Protein AF-0000000072581888 (afdb_homodimer)

Nearest PDB structures (foldseek):
  3p41-assembly1_A-2  TM=8.636E-01  e=4.316E-15  Pseudomonas protegens Pf-5
  3ts7-assembly1_A  TM=8.717E-01  e=7.534E-15  Methylococcus capsulatus
  3ts7-assembly1_B  TM=8.822E-01  e=8.300E-14  Methylococcus capsulatus
  5e8h-assembly1_B  TM=8.439E-01  e=1.955E-13  Arabidopsis thaliana
  5e8h-assembly1_A  TM=8.085E-01  e=9.042E-14  Arabidopsis thaliana

Organism: Leptospira interrogans serogroup Icterohaemorrhagiae serovar Lai (strain 56601) (NCBI:txid189518)

pLDDT: mean 91.85, std 11.21, range [42.62, 98.94]

InterPro domains:
  IPR000092 Polyprenyl synthetase-like [PF00348] (36-284)
  IPR000092 Polyprenyl synthetase-like [cd00685] (35-282)
  IPR008949 Isoprenoid synthase domain superfamily [G3DSA:1.10.600.10] (2-313)
  IPR008949 Isoprenoid synthase domain superfamily [SSF48576] (9-299)
  IPR033749 Polyprenyl synthetase, conserved site [PS00444] (229-241)
  IPR033749 Polyprenyl synthetase, conserved site [PS00723] (86-102)
  IPR053378 Prenyl diphosphate synthase [NF045485] (23-312)

Foldseek 3Di:
DPPPLQVVQLVVQVVVLVVCCVPPVLVVLCVVDDNLLSVLLCCQLVLDDSLLLLSLLQLLLPHDPPPCLQSSLLSLLLSLLVSLLVLLCCAPVHLVFQFDSLHGRSCNVPNNVSSNVSSVVSNVSSLVSLVVRDDDPPPPCLSVVLVVLQCCQRHCVAQVVLSVLQVVQLVVLVVVPVPDDLVNVVVSQLRSQCRNQLSSQLSSSLNSLSNDPCSVQLNPLSSVLSSLLSVLLQLLLLLCLVVHDCVQNSTHRCSCVVSSGDGPCNSPNNVVSLVSLVVSLVVQLVSQVSHDDDPSSNSNRNCVSVCSNPPRD/DPPPLLVVQLVVQVVVLVVCCVPPVLVVLCVVDDNLLSVLLCCQLNLDDSLLLLSLLQLLLPHDPPPCLQSSLLSLLLSLLVSLLVLLCCAPVHLVFQFDSLHGRSCNVPNNVSSNVSSVVSNVSSLVSLVVRDDDPPPPCLSVVLVVLQCCQRHCVAQVVLSVLQVVQLVVLVVVPVPDDLVNVVVSQLRSQCRNQLSSQLSSSLNSLSNDPCSVQLNPLSSVLSSLLSVLLQLLLLLCLVVHDCVQNRTHRCSCVVSSGDGPCNSPNDVVSLVSLVVSLVVQLVSQVSHDDDPSSNSNRNCVSVCSNPPRD

Radius of gyration: 25.15 Å; Cα contacts (8 Å, |Δi|>4): 981; chains: 2; bounding box: 55×71×63 Å

Structure (mmCIF, N/CA/C/O backbone):
data_AF-0000000072581888-model_v1
#
loop_
_entity.id
_entity.type
_entity.pdbx_description
1 polymer 'Geranylgeranyl pyrophosphate synthase'
#
loop_
_atom_site.group_PDB
_atom_site.id
_atom_site.type_symbol
_atom_site.label_atom_id
_atom_site.label_alt_id
_atom_site.label_comp_id
_atom_site.label_asym_id
_atom_site.label_entity_id
_atom_site.label_seq_id
_atom_site.pdbx_PDB_ins_code
_atom_site.Cartn_x
_atom_site.Cartn_y
_atom_site.Cartn_z
_atom_site.occupancy
_atom_site.B_iso_or_equiv
_atom_site.auth_seq_id
_atom_site.auth_comp_id
_atom_site.auth_asym_id
_atom_site.auth_atom_id
_atom_site.pdbx_PDB_model_num
ATOM 1 N N . MET A 1 1 ? -6.965 29.141 29.266 1 42.62 1 MET A N 1
ATOM 2 C CA . MET A 1 1 ? -7.484 27.906 28.688 1 42.62 1 MET A CA 1
ATOM 3 C C . MET A 1 1 ? -6.727 26.703 29.234 1 42.62 1 MET A C 1
ATOM 5 O O . MET A 1 1 ? -5.516 26.766 29.438 1 42.62 1 MET A O 1
ATOM 9 N N . ASN A 1 2 ? -7.344 25.75 29.938 1 54.06 2 ASN A N 1
ATOM 10 C CA . ASN A 1 2 ? -6.809 24.781 30.891 1 54.06 2 ASN A CA 1
ATOM 11 C C . ASN A 1 2 ? -6 23.703 30.188 1 54.06 2 ASN A C 1
ATOM 13 O O . ASN A 1 2 ? -6.562 22.75 29.641 1 54.06 2 ASN A O 1
ATOM 17 N N . SER A 1 3 ? -4.742 23.984 29.734 1 64.44 3 SER A N 1
ATOM 18 C CA . SER A 1 3 ? -3.686 23.125 29.219 1 64.44 3 SER A CA 1
ATOM 19 C C . SER A 1 3 ? -3.758 21.734 29.828 1 64.44 3 SER A C 1
ATOM 21 O O . SER A 1 3 ? -3.512 20.734 29.141 1 64.44 3 SER A O 1
ATOM 23 N N . SER A 1 4 ? -4.453 21.781 30.891 1 77.75 4 SER A N 1
ATOM 24 C CA . SER A 1 4 ? -4.527 20.516 31.609 1 77.75 4 SER A CA 1
ATOM 25 C C . SER A 1 4 ? -5.602 19.609 31.016 1 77.75 4 SER A C 1
ATOM 27 O O . SER A 1 4 ? -5.387 18.406 30.844 1 77.75 4 SER A O 1
ATOM 29 N N . SER A 1 5 ? -6.73 20.297 30.609 1 91.69 5 SER A N 1
ATOM 30 C CA . SER A 1 5 ? -7.824 19.5 30.078 1 91.69 5 SER A CA 1
ATOM 31 C C . SER A 1 5 ? -7.473 18.922 28.703 1 91.69 5 SER A C 1
ATOM 33 O O . SER A 1 5 ? -7.73 17.75 28.438 1 91.69 5 SER A O 1
ATOM 35 N N . PHE A 1 6 ? -6.859 19.719 27.891 1 95.06 6 PHE A N 1
ATOM 36 C CA . PHE A 1 6 ? -6.414 19.25 26.594 1 95.06 6 PHE A CA 1
ATOM 37 C C . PHE A 1 6 ? -5.453 18.078 26.719 1 95.06 6 PHE A C 1
ATOM 39 O O . PHE A 1 6 ? -5.605 17.062 26.047 1 95.06 6 PHE A O 1
ATOM 46 N N . SER A 1 7 ? -4.504 18.297 27.609 1 95.25 7 SER A N 1
ATOM 47 C CA . SER A 1 7 ? -3.49 17.266 27.812 1 95.25 7 SER A CA 1
ATOM 48 C C . SER A 1 7 ? -4.125 15.945 28.25 1 95.25 7 SER A C 1
ATOM 50 O O . SER A 1 7 ? -3.697 14.875 27.828 1 95.25 7 SER A O 1
ATOM 52 N N . LYS A 1 8 ? -5.102 16.047 29.078 1 96 8 LYS A N 1
ATOM 53 C CA . LYS A 1 8 ? -5.801 14.859 29.547 1 96 8 LYS A CA 1
ATOM 54 C C . LYS A 1 8 ? -6.527 14.164 28.406 1 96 8 LYS A C 1
ATOM 56 O O . LYS A 1 8 ? -6.48 12.938 28.281 1 96 8 LYS A O 1
ATOM 61 N N . ILE A 1 9 ? -7.199 14.953 27.609 1 96.31 9 ILE A N 1
ATOM 62 C CA . ILE A 1 9 ? -7.938 14.414 26.484 1 96.31 9 ILE A CA 1
ATOM 63 C C . ILE A 1 9 ? -6.965 13.766 25.484 1 96.31 9 ILE A C 1
ATOM 65 O O . ILE A 1 9 ? -7.152 12.625 25.078 1 96.31 9 ILE A O 1
ATOM 69 N N . PHE A 1 10 ? -5.91 14.5 25.141 1 96.94 10 PHE A N 1
ATOM 70 C CA . PHE A 1 10 ? -4.898 14.008 24.219 1 96.94 10 PHE A CA 1
ATOM 71 C C . PHE A 1 10 ? -4.281 12.711 24.719 1 96.94 10 PHE A C 1
ATOM 73 O O . PHE A 1 10 ? -4.156 11.742 23.969 1 96.94 10 PHE A O 1
ATOM 80 N N . HIS A 1 11 ? -3.936 12.695 25.953 1 96.5 11 HIS A N 1
ATOM 81 C CA . HIS A 1 11 ? -3.303 11.523 26.547 1 96.5 11 HIS A CA 1
ATOM 82 C C . HIS A 1 11 ? -4.266 10.336 26.578 1 96.5 11 HIS A C 1
ATOM 84 O O . HIS A 1 11 ? -3.854 9.195 26.391 1 96.5 11 HIS A O 1
ATOM 90 N N . SER A 1 12 ? -5.477 10.617 26.859 1 96.62 12 SER A N 1
ATOM 91 C CA . SER A 1 12 ? -6.473 9.555 26.891 1 96.62 12 SER A CA 1
ATOM 92 C C . SER A 1 12 ? -6.625 8.906 25.516 1 96.62 12 SER A C 1
ATOM 94 O O . SER A 1 12 ? -6.672 7.68 25.406 1 96.62 12 SER A O 1
ATOM 96 N N . TYR A 1 13 ? -6.711 9.773 24.469 1 97.38 13 TYR A N 1
ATOM 97 C CA . TYR A 1 13 ? -6.797 9.258 23.094 1 97.38 13 TYR A CA 1
ATOM 98 C C . TYR A 1 13 ? -5.551 8.461 22.734 1 97.38 13 TYR A C 1
ATOM 100 O O . TYR A 1 13 ? -5.648 7.348 22.219 1 97.38 13 TYR A O 1
ATOM 108 N N . LYS A 1 14 ? -4.422 9.008 23.047 1 97.69 14 LYS A N 1
ATOM 109 C CA . LYS A 1 14 ? -3.145 8.367 22.75 1 97.69 14 LYS A CA 1
ATOM 110 C C . LYS A 1 14 ? -3.025 7.02 23.453 1 97.69 14 LYS A C 1
ATOM 112 O O . LYS A 1 14 ? -2.65 6.02 22.828 1 97.69 14 LYS A O 1
ATOM 117 N N . SER A 1 15 ? -3.334 6.996 24.719 1 97.25 15 SER A N 1
ATOM 118 C CA . SER A 1 15 ? -3.211 5.777 25.516 1 97.25 15 SER A CA 1
ATOM 119 C C . SER A 1 15 ? -4.164 4.695 25.016 1 97.25 15 SER A C 1
ATOM 121 O O . SER A 1 15 ? -3.797 3.521 24.953 1 97.25 15 SER A O 1
ATOM 123 N N . THR A 1 16 ? -5.348 5.125 24.75 1 97.31 16 THR A N 1
ATOM 124 C CA . THR A 1 16 ? -6.324 4.172 24.234 1 97.31 16 THR A CA 1
ATOM 125 C C . THR A 1 16 ? -5.84 3.561 22.922 1 97.31 16 THR A C 1
ATOM 127 O O . THR A 1 16 ? -5.922 2.346 22.719 1 97.31 16 THR A O 1
ATOM 130 N N . PHE A 1 17 ? -5.355 4.387 22.078 1 97.81 17 PHE A N 1
ATOM 131 C CA . PHE A 1 17 ? -4.852 3.879 20.812 1 97.81 17 PHE A CA 1
ATOM 132 C C . PHE A 1 17 ? -3.643 2.979 21.031 1 97.81 17 PHE A C 1
ATOM 134 O O . PHE A 1 17 ? -3.535 1.915 20.406 1 97.81 17 PHE A O 1
ATOM 141 N N . GLU A 1 18 ? -2.734 3.393 21.812 1 98.12 18 GLU A N 1
ATOM 142 C CA . GLU A 1 18 ? -1.538 2.596 22.062 1 98.12 18 GLU A CA 1
ATOM 143 C C . GLU A 1 18 ? -1.901 1.219 22.625 1 98.12 18 GLU A C 1
ATOM 145 O O . GLU A 1 18 ? -1.257 0.222 22.281 1 98.12 18 GLU A O 1
ATOM 150 N N . ASN A 1 19 ? -2.836 1.211 23.484 1 97.44 19 ASN A N 1
ATOM 151 C CA . ASN A 1 19 ? -3.312 -0.078 23.969 1 97.44 19 ASN A CA 1
ATOM 152 C C . ASN A 1 19 ? -3.84 -0.951 22.844 1 97.44 19 ASN A C 1
ATOM 154 O O . ASN A 1 19 ? -3.566 -2.15 22.797 1 97.44 19 ASN A O 1
ATOM 158 N N . PHE A 1 20 ? -4.602 -0.352 22.016 1 97.75 20 PHE A N 1
ATOM 159 C CA . PHE A 1 20 ? -5.129 -1.076 20.859 1 97.75 20 PHE A CA 1
ATOM 160 C C . PHE A 1 20 ? -4 -1.556 19.953 1 97.75 20 PHE A C 1
ATOM 162 O O . PHE A 1 20 ? -4.02 -2.693 19.484 1 97.75 20 PHE A O 1
ATOM 169 N N . LEU A 1 21 ? -3.051 -0.707 19.688 1 98.25 21 LEU A N 1
ATOM 170 C CA . LEU A 1 21 ? -1.879 -1.043 18.891 1 98.25 21 LEU A CA 1
ATOM 171 C C . LEU A 1 21 ? -1.151 -2.252 19.469 1 98.25 21 LEU A C 1
ATOM 173 O O . LEU A 1 21 ? -0.863 -3.211 18.75 1 98.25 21 LEU A O 1
ATOM 177 N N . ASN A 1 22 ? -0.917 -2.223 20.734 1 97.81 22 ASN A N 1
ATOM 178 C CA . ASN A 1 22 ? -0.093 -3.223 21.406 1 97.81 22 ASN A CA 1
ATOM 179 C C . ASN A 1 22 ? -0.839 -4.543 21.562 1 97.81 22 ASN A C 1
ATOM 181 O O . ASN A 1 22 ? -0.224 -5.613 21.578 1 97.81 22 ASN A O 1
ATOM 185 N N . SER A 1 23 ? -2.102 -4.496 21.656 1 96.81 23 SER A N 1
ATOM 186 C CA . SER A 1 23 ? -2.861 -5.703 21.969 1 96.81 23 SER A CA 1
ATOM 187 C C . SER A 1 23 ? -3.451 -6.316 20.703 1 96.81 23 SER A C 1
ATOM 189 O O . SER A 1 23 ? -3.352 -7.527 20.484 1 96.81 23 SER A O 1
ATOM 191 N N . GLN A 1 24 ? -4.004 -5.492 19.859 1 97.62 24 GLN A N 1
ATOM 192 C CA . GLN A 1 24 ? -4.746 -6.031 18.719 1 97.62 24 GLN A CA 1
ATOM 193 C C . GLN A 1 24 ? -3.951 -5.887 17.438 1 97.62 24 GLN A C 1
ATOM 195 O O . GLN A 1 24 ? -3.729 -6.871 16.719 1 97.62 24 GLN A O 1
ATOM 200 N N . THR A 1 25 ? -3.523 -4.711 17.156 1 98.5 25 THR A N 1
ATOM 201 C CA . THR A 1 25 ? -2.85 -4.449 15.891 1 98.5 25 THR A CA 1
ATOM 202 C C . THR A 1 25 ? -1.616 -5.34 15.742 1 98.5 25 THR A C 1
ATOM 204 O O . THR A 1 25 ? -1.452 -6.016 14.727 1 98.5 25 THR A O 1
ATOM 207 N N . LEU A 1 26 ? -0.788 -5.379 16.75 1 98.69 26 LEU A N 1
ATOM 208 C CA . LEU A 1 26 ? 0.447 -6.156 16.688 1 98.69 26 LEU A CA 1
ATOM 209 C C . LEU A 1 26 ? 0.148 -7.648 16.594 1 98.69 26 LEU A C 1
ATOM 211 O O . LEU A 1 26 ? 0.885 -8.391 15.945 1 98.69 26 LEU A O 1
ATOM 215 N N . SER A 1 27 ? -0.879 -8.062 17.25 1 98.62 27 SER A N 1
ATOM 216 C CA . SER A 1 27 ? -1.272 -9.461 17.172 1 98.62 27 SER A CA 1
ATOM 217 C C . SER A 1 27 ? -1.638 -9.844 15.734 1 98.62 27 SER A C 1
ATOM 219 O O . SER A 1 27 ? -1.244 -10.906 15.25 1 98.62 27 SER A O 1
ATOM 221 N N . ILE A 1 28 ? -2.338 -9.016 15.086 1 98.5 28 ILE A N 1
ATOM 222 C CA . ILE A 1 28 ? -2.744 -9.25 13.703 1 98.5 28 ILE A CA 1
ATOM 223 C C . ILE A 1 28 ? -1.514 -9.281 12.805 1 98.5 28 ILE A C 1
ATOM 225 O O . ILE A 1 28 ? -1.361 -10.188 11.984 1 98.5 28 ILE A O 1
ATOM 229 N N . LEU A 1 29 ? -0.632 -8.312 12.977 1 98.81 29 LEU A N 1
ATOM 230 C CA . LEU A 1 29 ? 0.59 -8.258 12.18 1 98.81 29 LEU A CA 1
ATOM 231 C C . LEU A 1 29 ? 1.433 -9.508 12.398 1 98.81 29 LEU A C 1
ATOM 233 O O . LEU A 1 29 ? 1.967 -10.07 11.438 1 98.81 29 LEU A O 1
ATOM 237 N N . SER A 1 30 ? 1.525 -9.906 13.617 1 98.75 30 SER A N 1
ATOM 238 C CA . SER A 1 30 ? 2.328 -11.078 13.961 1 98.75 30 SER A CA 1
ATOM 239 C C . SER A 1 30 ? 1.785 -12.336 13.297 1 98.75 30 SER A C 1
ATOM 241 O O . SER A 1 30 ? 2.543 -13.117 12.711 1 98.75 30 SER A O 1
ATOM 243 N N . LYS A 1 31 ? 0.542 -12.523 13.32 1 98.56 31 LYS A N 1
ATOM 244 C CA . LYS A 1 31 ? -0.106 -13.727 12.805 1 98.56 31 LYS A CA 1
ATOM 245 C C . LYS A 1 31 ? 0.013 -13.805 11.289 1 98.56 31 LYS A C 1
ATOM 247 O O . LYS A 1 31 ? 0.042 -14.898 10.719 1 98.56 31 LYS A O 1
ATOM 252 N N . GLN A 1 32 ? 0.2 -12.727 10.664 1 98.62 32 GLN A N 1
ATOM 253 C CA . GLN A 1 32 ? 0.075 -12.695 9.211 1 98.62 32 GLN A CA 1
ATOM 254 C C . GLN A 1 32 ? 1.44 -12.555 8.547 1 98.62 32 GLN A C 1
ATOM 256 O O . GLN A 1 32 ? 1.549 -12.625 7.32 1 98.62 32 GLN A O 1
ATOM 261 N N . SER A 1 33 ? 2.471 -12.383 9.328 1 98.81 33 SER A N 1
ATOM 262 C CA . SER A 1 33 ? 3.744 -11.992 8.734 1 98.81 33 SER A CA 1
ATOM 263 C C . SER A 1 33 ? 4.828 -13.031 9.016 1 98.81 33 SER A C 1
ATOM 265 O O . SER A 1 33 ? 4.812 -13.672 10.07 1 98.81 33 SER A O 1
ATOM 267 N N . ALA A 1 34 ? 5.77 -13.211 8.023 1 98.62 34 ALA A N 1
ATOM 268 C CA . ALA A 1 34 ? 7.02 -13.875 8.383 1 98.62 34 ALA A CA 1
ATOM 269 C C . ALA A 1 34 ? 7.605 -13.289 9.664 1 98.62 34 ALA A C 1
ATOM 271 O O . ALA A 1 34 ? 7.555 -12.078 9.875 1 98.62 34 ALA A O 1
ATOM 272 N N . PRO A 1 35 ? 8.188 -14.086 10.469 1 98.38 35 PRO A N 1
ATOM 273 C CA . PRO A 1 35 ? 8.68 -13.633 11.766 1 98.38 35 PRO A CA 1
ATOM 274 C C . PRO A 1 35 ? 9.633 -12.445 11.656 1 98.38 35 PRO A C 1
ATOM 276 O O . PRO A 1 35 ? 9.5 -11.461 12.391 1 98.38 35 PRO A O 1
ATOM 279 N N . GLU A 1 36 ? 10.578 -12.5 10.742 1 98.12 36 GLU A N 1
ATOM 280 C CA . GLU A 1 36 ? 11.531 -11.414 10.578 1 98.12 36 GLU A CA 1
ATOM 281 C C . GLU A 1 36 ? 10.836 -10.117 10.164 1 98.12 36 GLU A C 1
ATOM 283 O O . GLU A 1 36 ? 11.219 -9.031 10.594 1 98.12 36 GLU A O 1
ATOM 288 N N . LEU A 1 37 ? 9.828 -10.266 9.289 1 98.81 37 LEU A N 1
ATOM 289 C CA . LEU A 1 37 ? 9.062 -9.109 8.836 1 98.81 37 LEU A CA 1
ATOM 290 C C . LEU A 1 37 ? 8.297 -8.477 9.992 1 98.81 37 LEU A C 1
ATOM 292 O O . LEU A 1 37 ? 8.273 -7.25 10.125 1 98.81 37 LEU A O 1
ATOM 296 N N . PHE A 1 38 ? 7.707 -9.32 10.82 1 98.88 38 PHE A N 1
ATOM 297 C CA . PHE A 1 38 ? 6.965 -8.828 11.969 1 98.88 38 PHE A CA 1
ATOM 298 C C . PHE A 1 38 ? 7.883 -8.086 12.93 1 98.88 38 PHE A C 1
ATOM 300 O O . PHE A 1 38 ? 7.543 -7.004 13.422 1 98.88 38 PHE A O 1
ATOM 307 N N . GLU A 1 39 ? 9.008 -8.633 13.195 1 98.81 39 GLU A N 1
ATOM 308 C CA . GLU A 1 39 ? 9.945 -8 14.117 1 98.81 39 GLU A CA 1
ATOM 309 C C . GLU A 1 39 ? 10.367 -6.621 13.617 1 98.81 39 GLU A C 1
ATOM 311 O O . GLU A 1 39 ? 10.492 -5.68 14.398 1 98.81 39 GLU A O 1
ATOM 316 N N . ALA A 1 40 ? 10.578 -6.562 12.344 1 98.75 40 ALA A N 1
ATOM 317 C CA . ALA A 1 40 ? 10.961 -5.285 11.75 1 98.75 40 ALA A CA 1
ATOM 318 C C . ALA A 1 40 ? 9.836 -4.258 11.883 1 98.75 40 ALA A C 1
ATOM 320 O O . ALA A 1 40 ? 10.07 -3.117 12.289 1 98.75 40 ALA A O 1
ATOM 321 N N . MET A 1 41 ? 8.594 -4.668 11.531 1 98.81 41 MET A N 1
ATOM 322 C CA . MET A 1 41 ? 7.453 -3.758 11.633 1 98.81 41 MET A CA 1
ATOM 323 C C . MET A 1 41 ? 7.234 -3.32 13.078 1 98.81 41 MET A C 1
ATOM 325 O O . MET A 1 41 ? 7.051 -2.133 13.352 1 98.81 41 MET A O 1
ATOM 329 N N . LYS A 1 42 ? 7.281 -4.273 13.945 1 98.75 42 LYS A N 1
ATOM 330 C CA . LYS A 1 42 ? 7.066 -4.012 15.367 1 98.75 42 LYS A CA 1
ATOM 331 C C . LYS A 1 42 ? 8.102 -3.033 15.914 1 98.75 42 LYS A C 1
ATOM 333 O O . LYS A 1 42 ? 7.762 -2.109 16.656 1 98.75 42 LYS A O 1
ATOM 338 N N . TYR A 1 43 ? 9.367 -3.207 15.531 1 98.56 43 TYR A N 1
ATOM 339 C CA . TYR A 1 43 ? 10.461 -2.355 15.977 1 98.56 43 TYR A CA 1
ATOM 340 C C . TYR A 1 43 ? 10.141 -0.884 15.75 1 98.56 43 TYR A C 1
ATOM 342 O O . TYR A 1 43 ? 10.32 -0.056 16.656 1 98.56 43 TYR A O 1
ATOM 350 N N . SER A 1 44 ? 9.594 -0.552 14.602 1 97.94 44 SER A N 1
ATOM 351 C CA . SER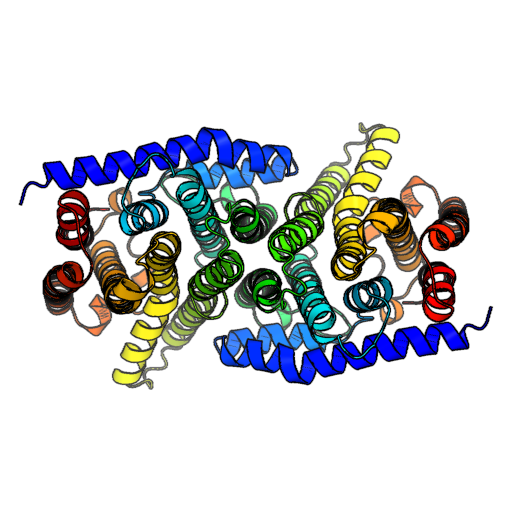 A 1 44 ? 9.305 0.835 14.258 1 97.94 44 SER A CA 1
ATOM 352 C C . SER A 1 44 ? 7.98 1.291 14.859 1 97.94 44 SER A C 1
ATOM 354 O O . SER A 1 44 ? 7.848 2.439 15.289 1 97.94 44 SER A O 1
ATOM 356 N N . LEU A 1 45 ? 7.012 0.411 14.922 1 98.31 45 LEU A N 1
ATOM 357 C CA . LEU A 1 45 ? 5.676 0.771 15.391 1 98.31 45 LEU A CA 1
ATOM 358 C C . LEU A 1 45 ? 5.684 1.085 16.875 1 98.31 45 LEU A C 1
ATOM 360 O O . LEU A 1 45 ? 4.949 1.963 17.344 1 98.31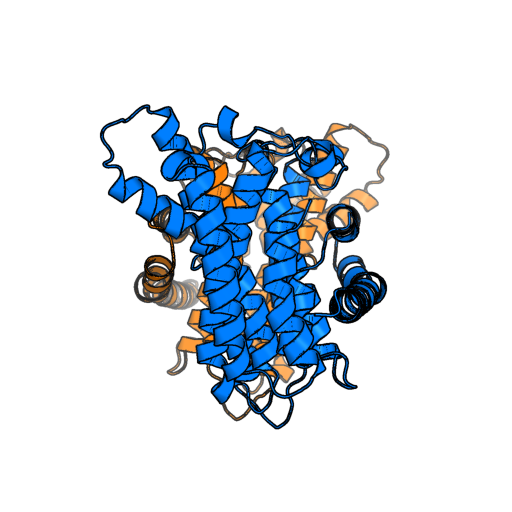 45 LEU A O 1
ATOM 364 N N . VAL A 1 46 ? 6.516 0.416 17.641 1 96.81 46 VAL A N 1
ATOM 365 C CA . VAL A 1 46 ? 6.453 0.551 19.078 1 96.81 46 VAL A CA 1
ATOM 366 C C . VAL A 1 46 ? 7.527 1.524 19.562 1 96.81 46 VAL A C 1
ATOM 368 O O . VAL A 1 46 ? 7.711 1.718 20.766 1 96.81 46 VAL A O 1
ATOM 371 N N . ALA A 1 47 ? 8.312 2.061 18.641 1 93.31 47 ALA A N 1
ATOM 372 C CA . ALA A 1 47 ? 9.406 2.973 18.984 1 93.31 47 ALA A CA 1
ATOM 373 C C . ALA A 1 47 ? 8.867 4.262 19.594 1 93.31 47 ALA A C 1
ATOM 375 O O . ALA A 1 47 ? 9.641 5.113 20.047 1 93.31 47 ALA A O 1
ATOM 376 N N . GLY A 1 48 ? 7.516 4.398 19.656 1 90.19 48 GLY A N 1
ATOM 377 C CA . GLY A 1 48 ? 6.922 5.566 20.281 1 90.19 48 GLY A CA 1
ATOM 378 C C . GLY A 1 48 ? 6.418 6.59 19.281 1 90.19 48 GLY A C 1
ATOM 379 O O . GLY A 1 48 ? 5.938 6.227 18.203 1 90.19 48 GLY A O 1
ATOM 380 N N . GLY A 1 49 ? 6.422 7.855 19.719 1 88.25 49 GLY A N 1
ATOM 381 C CA . GLY A 1 49 ? 5.863 8.945 18.922 1 88.25 49 GLY A CA 1
ATOM 382 C C . GLY A 1 49 ? 4.613 9.547 19.547 1 88.25 49 GLY A C 1
ATOM 383 O O . GLY A 1 49 ? 4.031 8.969 20.469 1 88.25 49 GLY A O 1
ATOM 384 N N . LYS A 1 50 ? 4.23 10.617 19.062 1 90.88 50 LYS A N 1
ATOM 385 C CA . LYS A 1 50 ? 3.127 11.383 19.641 1 90.88 50 LYS A CA 1
ATOM 386 C C . LYS A 1 50 ? 1.779 10.805 19.219 1 90.88 50 LYS A C 1
ATOM 388 O O . LYS A 1 50 ? 0.746 11.133 19.797 1 90.88 50 LYS A O 1
ATOM 393 N N . ARG A 1 51 ? 1.763 9.922 18.234 1 97.56 51 ARG A N 1
ATOM 394 C CA . ARG A 1 51 ? 0.546 9.289 17.734 1 97.56 51 ARG A CA 1
ATOM 395 C C . ARG A 1 51 ? -0.491 10.328 17.328 1 97.56 51 ARG A C 1
ATOM 397 O O . ARG A 1 51 ? -1.685 10.156 17.594 1 97.56 51 ARG A O 1
ATOM 404 N N . LEU A 1 52 ? -0.055 11.406 16.766 1 97.5 52 LEU A N 1
ATOM 405 C CA . LEU A 1 52 ? -0.919 12.539 16.438 1 97.5 52 LEU A CA 1
ATOM 406 C C . LEU A 1 52 ? -2.039 12.109 15.5 1 97.5 52 LEU A C 1
ATOM 408 O O . LEU A 1 52 ? -3.207 12.43 15.727 1 97.5 52 LEU A O 1
ATOM 412 N N . ARG A 1 53 ? -1.752 11.336 14.469 1 98.56 53 ARG A N 1
ATOM 413 C CA . ARG A 1 53 ? -2.725 11.023 13.43 1 98.56 53 ARG A CA 1
ATOM 414 C C . ARG A 1 53 ? -3.84 10.133 13.969 1 98.56 53 ARG A C 1
ATOM 416 O O . ARG A 1 53 ? -5.023 10.43 13.781 1 98.56 53 ARG A O 1
ATOM 423 N N . PRO A 1 54 ? -3.5 9.062 14.711 1 98.56 54 PRO A N 1
ATOM 424 C CA . PRO A 1 54 ? -4.586 8.312 15.352 1 98.56 54 PRO A CA 1
ATOM 425 C C . PRO A 1 54 ? -5.41 9.18 16.297 1 98.56 54 PRO A C 1
ATOM 427 O O . PRO A 1 54 ? -6.637 9.047 16.359 1 98.56 54 PRO A O 1
ATOM 430 N N . VAL A 1 55 ? -4.758 10.023 17.031 1 98.31 55 VAL A N 1
ATOM 431 C CA . VAL A 1 55 ? -5.438 10.891 17.984 1 98.31 55 VAL A CA 1
ATOM 432 C C . VAL A 1 55 ? -6.379 11.836 17.25 1 98.31 55 VAL A C 1
ATOM 434 O O . VAL A 1 55 ? -7.508 12.07 17.688 1 98.31 55 VAL A O 1
ATOM 437 N N . LEU A 1 56 ? -5.941 12.375 16.141 1 98.62 56 LEU A N 1
ATOM 438 C CA . LEU A 1 56 ? -6.781 13.25 15.336 1 98.62 56 LEU A CA 1
ATOM 439 C C . LEU A 1 56 ? -8.023 12.516 14.836 1 98.62 56 LEU A C 1
ATOM 441 O O . LEU A 1 56 ? -9.117 13.078 14.836 1 98.62 56 LEU A O 1
ATOM 445 N N . ALA A 1 57 ? -7.859 11.281 14.406 1 98.44 57 ALA A N 1
ATOM 446 C CA . ALA A 1 57 ? -9 10.492 13.961 1 98.44 57 ALA A CA 1
ATOM 447 C C . ALA A 1 57 ? -10.008 10.289 15.094 1 98.44 57 ALA A C 1
ATOM 449 O O . ALA A 1 57 ? -11.211 10.438 14.891 1 98.44 57 ALA A O 1
ATOM 450 N N . LEU A 1 58 ? -9.516 9.953 16.297 1 97.75 58 LEU A N 1
ATOM 451 C CA . LEU A 1 58 ? -10.367 9.742 17.453 1 97.75 58 LEU A CA 1
ATOM 452 C C . LEU A 1 58 ? -11.109 11.023 17.828 1 97.75 58 LEU A C 1
ATOM 454 O O . LEU A 1 58 ? -12.312 10.984 18.109 1 97.75 58 LEU A O 1
ATOM 458 N N . ALA A 1 59 ? -10.391 12.117 17.812 1 97.38 59 ALA A N 1
ATOM 459 C CA . ALA A 1 59 ? -10.992 13.398 18.141 1 97.38 59 ALA A CA 1
ATOM 460 C C . ALA A 1 59 ? -12.086 13.773 17.141 1 97.38 59 ALA A C 1
ATOM 462 O O . ALA A 1 59 ? -13.172 14.203 17.547 1 97.38 59 ALA A O 1
ATOM 463 N N . ALA A 1 60 ? -11.812 13.609 15.867 1 97.56 60 ALA A N 1
ATOM 464 C CA . ALA A 1 60 ? -12.773 13.953 14.828 1 97.56 60 ALA A CA 1
ATOM 465 C C . ALA A 1 60 ? -14.008 13.062 14.898 1 97.56 60 ALA A C 1
ATOM 467 O O . ALA A 1 60 ? -15.109 13.484 14.539 1 97.56 60 ALA A O 1
ATOM 468 N N . PHE A 1 61 ? -13.852 11.828 15.312 1 96.25 61 PHE A N 1
ATOM 469 C CA . PHE A 1 61 ? -14.953 10.875 15.453 1 96.25 61 PHE A CA 1
ATOM 470 C C . PHE A 1 61 ? -15.867 11.273 16.609 1 96.25 61 PHE A C 1
ATOM 472 O O . PHE A 1 61 ? -17.062 10.984 16.578 1 96.25 61 PHE A O 1
ATOM 479 N N . GLY A 1 62 ? -15.289 11.867 17.656 1 92.44 62 GLY A N 1
ATOM 480 C CA . GLY A 1 62 ? -16.109 12.281 18.781 1 92.44 62 GLY A CA 1
ATOM 481 C C . GLY A 1 62 ? -15.703 11.625 20.094 1 92.44 62 GLY A C 1
ATOM 482 O O . GLY A 1 62 ? -16.469 11.641 21.062 1 92.44 62 GLY A O 1
ATOM 483 N N . GLY A 1 63 ? -14.547 11.07 20.031 1 86.38 63 GLY A N 1
ATOM 484 C CA . GLY A 1 63 ? -13.977 10.602 21.297 1 86.38 63 GLY A CA 1
ATOM 485 C C . GLY A 1 63 ? -14.219 9.125 21.547 1 86.38 63 GLY A C 1
ATOM 486 O O . GLY A 1 63 ? -14.281 8.336 20.609 1 86.38 63 GLY A O 1
ATOM 487 N N . LEU A 1 64 ? -14.062 8.648 22.781 1 81.25 64 LEU A N 1
ATOM 488 C CA . LEU A 1 64 ? -13.945 7.25 23.188 1 81.25 64 LEU A CA 1
ATOM 489 C C . LEU A 1 64 ? -15.305 6.695 23.594 1 81.25 64 LEU A C 1
ATOM 491 O O . LEU A 1 64 ? -15.391 5.832 24.469 1 81.25 64 LEU A O 1
ATOM 495 N N . GLN A 1 65 ? -16.203 6.98 22.812 1 76.38 65 GLN A N 1
ATOM 496 C CA . GLN A 1 65 ? -17.516 6.414 23.125 1 76.38 65 GLN A CA 1
ATOM 497 C C . GLN A 1 65 ? -17.562 4.918 22.828 1 76.38 65 GL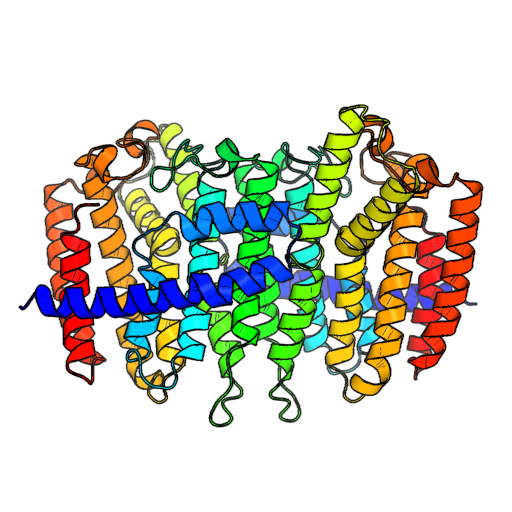N A C 1
ATOM 499 O O . GLN A 1 65 ? -16.578 4.352 22.344 1 76.38 65 GLN A O 1
ATOM 504 N N . ASN A 1 66 ? -18.531 4.152 23.172 1 66.88 66 ASN A N 1
ATOM 505 C CA . ASN A 1 66 ? -18.688 2.703 23.109 1 66.88 66 ASN A CA 1
ATOM 506 C C . ASN A 1 66 ? -18.438 2.17 21.703 1 66.88 66 ASN A C 1
ATOM 508 O O . ASN A 1 66 ? -18.125 0.99 21.531 1 66.88 66 ASN A O 1
ATOM 512 N N . GLU A 1 67 ? -18.25 2.9 20.812 1 75.06 67 GLU A N 1
ATOM 513 C CA . GLU A 1 67 ? -18.125 2.379 19.453 1 75.06 67 GLU A CA 1
ATOM 514 C C . GLU A 1 67 ? -16.828 2.883 18.797 1 75.06 67 GLU A C 1
ATOM 516 O O . GLU A 1 67 ? -16.844 3.314 17.641 1 75.06 67 GLU A O 1
ATOM 521 N N . THR A 1 68 ? -15.758 2.434 19.641 1 87.88 68 THR A N 1
ATOM 522 C CA . THR A 1 68 ? -14.531 3.07 19.172 1 87.88 68 THR A CA 1
ATOM 523 C C . THR A 1 68 ? -13.711 2.107 18.312 1 87.88 68 THR A C 1
ATOM 525 O O . THR A 1 68 ? -12.664 2.477 17.781 1 87.88 68 THR A O 1
ATOM 528 N N . GLN A 1 69 ? -14.211 0.912 18.141 1 93.94 69 GLN A N 1
ATOM 529 C CA . GLN A 1 69 ? -13.406 -0.073 17.422 1 93.94 69 GLN A CA 1
ATOM 530 C C . GLN A 1 69 ? -13.086 0.396 16.016 1 93.94 69 GLN A C 1
ATOM 532 O O . GLN A 1 69 ? -11.938 0.32 15.562 1 93.94 69 GLN A O 1
ATOM 537 N N . ASN A 1 70 ? -14.125 0.917 15.367 1 96.31 70 ASN A N 1
ATOM 538 C CA . ASN A 1 70 ? -13.938 1.382 14 1 96.31 70 ASN A CA 1
ATOM 539 C C . ASN A 1 70 ? -12.875 2.473 13.914 1 96.31 70 ASN A C 1
ATOM 541 O O . ASN A 1 70 ? -11.992 2.42 13.055 1 96.31 70 ASN A O 1
ATOM 545 N N . VAL A 1 71 ? -12.891 3.441 14.828 1 97.69 71 VAL A N 1
ATOM 546 C CA . VAL A 1 71 ? -11.953 4.559 14.742 1 97.69 71 VAL A CA 1
ATOM 547 C C . VAL A 1 71 ? -10.562 4.109 15.18 1 97.69 71 VAL A C 1
ATOM 549 O O . VAL A 1 71 ? -9.555 4.609 14.672 1 97.69 71 VAL A O 1
ATOM 552 N N . LEU A 1 72 ? -10.477 3.107 16.047 1 98.31 72 LEU A N 1
ATOM 553 C CA . LEU A 1 72 ? -9.18 2.566 16.438 1 98.31 72 LEU A CA 1
ATOM 554 C C . LEU A 1 72 ? -8.531 1.813 15.281 1 98.31 72 LEU A C 1
ATOM 556 O O . LEU A 1 72 ? -7.316 1.871 15.102 1 98.31 72 LEU A O 1
ATOM 560 N N . LEU A 1 73 ? -9.352 1.154 14.508 1 98.44 73 LEU A N 1
ATOM 561 C CA . LEU A 1 73 ? -8.859 0.514 13.297 1 98.44 73 LEU A CA 1
ATOM 562 C C . LEU A 1 73 ? -8.328 1.551 12.312 1 98.44 73 LEU A C 1
ATOM 564 O O . LEU A 1 73 ? -7.293 1.342 11.68 1 98.44 73 LEU A O 1
ATOM 568 N N . LEU A 1 74 ? -9.039 2.652 12.211 1 98.69 74 LEU A N 1
ATOM 569 C CA . LEU A 1 74 ? -8.555 3.742 11.367 1 98.69 74 LEU A CA 1
ATOM 570 C C . LEU A 1 74 ? -7.246 4.305 11.914 1 98.69 74 LEU A C 1
ATOM 572 O O . LEU A 1 74 ? -6.348 4.656 11.148 1 98.69 74 LEU A O 1
ATOM 576 N N . GLY A 1 75 ? -7.191 4.418 13.25 1 98.62 75 GLY A N 1
ATOM 577 C CA . GLY A 1 75 ? -5.934 4.809 13.867 1 98.62 75 GLY A CA 1
ATOM 578 C C . GLY A 1 75 ? -4.781 3.889 13.516 1 98.62 75 GLY A C 1
ATOM 579 O O . GLY A 1 75 ? -3.678 4.355 13.219 1 98.62 75 GLY A O 1
ATOM 580 N N . ALA A 1 76 ? -5.055 2.572 13.547 1 98.81 76 ALA A N 1
ATOM 581 C CA . ALA A 1 76 ? -4.039 1.595 13.164 1 98.81 76 ALA A CA 1
ATOM 582 C C . ALA A 1 76 ? -3.625 1.776 11.703 1 98.81 76 ALA A C 1
ATOM 584 O O . ALA A 1 76 ? -2.438 1.706 11.375 1 98.81 76 ALA A O 1
ATOM 585 N N . SER A 1 77 ? -4.605 2.014 10.867 1 98.88 77 SER A N 1
ATOM 586 C CA . SER A 1 77 ? -4.34 2.285 9.461 1 98.88 77 SER A CA 1
ATOM 587 C C . SER A 1 77 ? -3.406 3.477 9.289 1 98.88 77 SER A C 1
ATOM 589 O O . SER A 1 77 ? -2.389 3.383 8.602 1 98.88 77 SER A O 1
ATOM 591 N N . LEU A 1 78 ? -3.689 4.516 9.93 1 98.88 78 LEU A N 1
ATOM 592 C CA . LEU A 1 78 ? -2.932 5.762 9.844 1 98.88 78 LEU A CA 1
ATOM 593 C C . LEU A 1 78 ? -1.52 5.574 10.391 1 98.88 78 LEU A C 1
ATOM 595 O O . LEU A 1 78 ? -0.555 6.078 9.812 1 98.88 78 LEU A O 1
ATOM 599 N N . GLU A 1 79 ? -1.427 4.867 11.461 1 98.81 79 GLU A N 1
ATOM 600 C CA . GLU A 1 79 ? -0.113 4.656 12.062 1 98.81 79 GLU A CA 1
ATOM 601 C C . GLU A 1 79 ? 0.758 3.762 11.18 1 98.81 79 GLU A C 1
ATOM 603 O O . GLU A 1 79 ? 1.973 3.955 11.102 1 98.81 79 GLU A O 1
ATOM 608 N N . CYS A 1 80 ? 0.137 2.777 10.57 1 98.88 80 CYS A N 1
ATOM 609 C CA . CYS A 1 80 ? 0.878 1.96 9.617 1 98.88 80 CYS A CA 1
ATOM 610 C C . CYS A 1 80 ? 1.426 2.812 8.477 1 98.88 80 CYS A C 1
ATOM 612 O O . CYS A 1 80 ? 2.596 2.689 8.109 1 98.88 80 CYS A O 1
ATOM 614 N N . ILE A 1 81 ? 0.604 3.717 7.953 1 98.88 81 ILE A N 1
ATOM 615 C CA . ILE A 1 81 ? 1.017 4.59 6.859 1 98.88 81 ILE A CA 1
ATOM 616 C C . ILE A 1 81 ? 2.145 5.508 7.332 1 98.88 81 ILE A C 1
ATOM 618 O O . ILE A 1 81 ? 3.176 5.625 6.668 1 98.88 81 ILE A O 1
ATOM 622 N N . HIS A 1 82 ? 1.946 6.109 8.453 1 98.56 82 HIS A N 1
ATOM 623 C CA . HIS A 1 82 ? 2.953 7.043 8.953 1 98.56 82 HIS A CA 1
ATOM 624 C C . HIS A 1 82 ? 4.281 6.336 9.195 1 98.56 82 HIS A C 1
ATOM 626 O O . HIS A 1 82 ? 5.34 6.848 8.82 1 98.56 82 HIS A O 1
ATOM 632 N N . THR A 1 83 ? 4.219 5.203 9.82 1 98.44 83 THR A N 1
ATOM 633 C CA . THR A 1 83 ? 5.418 4.445 10.148 1 98.44 83 THR A CA 1
ATOM 634 C C . THR A 1 83 ? 6.145 4.004 8.883 1 98.44 83 THR A C 1
ATOM 636 O O . THR A 1 83 ? 7.367 4.133 8.789 1 98.44 83 THR A O 1
ATOM 639 N N . TYR A 1 84 ? 5.352 3.508 7.895 1 98.5 84 TYR A N 1
ATOM 640 C CA . TYR A 1 84 ? 6.039 3.08 6.684 1 98.5 84 TYR A CA 1
ATOM 641 C C . TYR A 1 84 ? 6.691 4.266 5.98 1 98.5 84 TYR A C 1
ATOM 643 O O . TYR A 1 84 ? 7.77 4.133 5.398 1 98.5 84 TYR A O 1
ATOM 651 N N . SER A 1 85 ? 6.062 5.422 6.016 1 98.31 85 SER A N 1
ATOM 652 C CA . SER A 1 85 ? 6.637 6.602 5.375 1 98.31 85 SER A CA 1
ATOM 653 C C . SER A 1 85 ? 7.957 6.992 6.031 1 98.31 85 SER A C 1
ATOM 655 O O . SER A 1 85 ? 8.898 7.395 5.344 1 98.31 85 SER A O 1
ATOM 657 N N . LEU A 1 86 ? 8.078 6.883 7.375 1 97.06 86 LEU A N 1
ATOM 658 C CA . LEU A 1 86 ? 9.312 7.172 8.086 1 97.06 86 LEU A CA 1
ATOM 659 C C . LEU A 1 86 ? 10.398 6.168 7.723 1 97.06 86 LEU A C 1
ATOM 661 O O . LEU A 1 86 ? 11.547 6.547 7.492 1 97.06 86 LEU A O 1
ATOM 665 N N . ILE A 1 87 ? 10.047 4.902 7.664 1 98.44 87 ILE A N 1
ATOM 666 C CA . ILE A 1 87 ? 10.992 3.838 7.355 1 98.44 87 ILE A CA 1
ATOM 667 C C . ILE A 1 87 ? 11.617 4.082 5.984 1 98.44 87 ILE A C 1
ATOM 669 O O . ILE A 1 87 ? 12.844 4.043 5.84 1 98.44 87 ILE A O 1
ATOM 673 N N . HIS A 1 88 ? 10.773 4.328 5.004 1 98.56 88 HIS A N 1
ATOM 674 C CA . HIS A 1 88 ? 11.273 4.5 3.645 1 98.56 88 HIS A CA 1
ATOM 675 C C . HIS A 1 88 ? 12.016 5.824 3.492 1 98.56 88 HIS A C 1
ATOM 677 O O . HIS A 1 88 ? 13.016 5.898 2.777 1 98.56 88 HIS A O 1
ATOM 683 N N . ASP A 1 89 ? 11.578 6.832 4.191 1 96.25 89 ASP A N 1
ATOM 684 C CA . ASP A 1 89 ? 12.242 8.133 4.156 1 96.25 89 ASP A CA 1
ATOM 685 C C . ASP A 1 89 ? 13.641 8.055 4.754 1 96.25 89 ASP A C 1
ATOM 687 O O . ASP A 1 89 ? 14.539 8.805 4.352 1 96.25 89 ASP A O 1
ATOM 691 N N . ASP A 1 90 ? 13.867 7.168 5.668 1 96.25 90 ASP A N 1
ATOM 692 C CA . ASP A 1 90 ? 15.125 7.035 6.387 1 96.25 90 ASP A CA 1
ATOM 693 C C . ASP A 1 90 ? 16.156 6.266 5.559 1 96.25 90 ASP A C 1
ATOM 695 O O . ASP A 1 90 ? 17.328 6.211 5.914 1 96.25 90 ASP A O 1
ATOM 699 N N . LEU A 1 91 ? 15.805 5.688 4.438 1 97.81 91 LEU A N 1
ATOM 700 C CA . LEU A 1 91 ? 16.672 4.812 3.652 1 97.81 91 LEU A CA 1
ATOM 701 C C . LEU A 1 91 ? 17.859 5.586 3.094 1 97.81 91 LEU A C 1
ATOM 703 O O . LEU A 1 91 ? 17.797 6.805 2.928 1 97.81 91 LEU A O 1
ATOM 707 N N . PRO A 1 92 ? 18.984 4.871 2.693 1 96.5 92 PRO A N 1
ATOM 708 C CA . PRO A 1 92 ? 20.188 5.508 2.17 1 96.5 92 PRO A CA 1
ATOM 709 C C . PRO A 1 92 ? 19.922 6.34 0.916 1 96.5 92 PRO A C 1
ATOM 711 O O . PRO A 1 92 ? 20.594 7.355 0.691 1 96.5 92 PRO A O 1
ATOM 714 N N . SER A 1 93 ? 18.953 5.961 0.138 1 95.06 93 SER A N 1
ATOM 715 C CA . SER A 1 93 ? 18.688 6.645 -1.125 1 95.06 93 SER A CA 1
ATOM 716 C C . SER A 1 93 ? 17.844 7.902 -0.908 1 95.06 93 SER A C 1
ATOM 718 O O . SER A 1 93 ? 17.625 8.672 -1.845 1 95.06 93 SER A O 1
ATOM 720 N N . MET A 1 94 ? 17.438 8.164 0.363 1 93.88 94 MET A N 1
ATOM 721 C CA . MET A 1 94 ? 16.641 9.344 0.696 1 93.88 94 MET A CA 1
ATOM 722 C C . MET A 1 94 ? 17.312 10.156 1.8 1 93.88 94 MET A C 1
ATOM 724 O O . MET A 1 94 ? 18.375 10.75 1.583 1 93.88 94 MET A O 1
ATOM 728 N N . ASP A 1 95 ? 16.812 10.078 3.002 1 89.5 95 ASP A N 1
ATOM 729 C CA . ASP A 1 95 ? 17.391 10.906 4.051 1 89.5 95 ASP A CA 1
ATOM 730 C C . ASP A 1 95 ? 18.625 10.227 4.66 1 89.5 95 ASP A C 1
ATOM 732 O O . ASP A 1 95 ? 19.453 10.883 5.293 1 89.5 95 ASP A O 1
ATOM 736 N N . ASN A 1 96 ? 18.75 8.961 4.496 1 92.75 96 ASN A N 1
ATOM 737 C CA . ASN A 1 96 ? 19.828 8.156 5.043 1 92.75 96 ASN A CA 1
ATOM 738 C C . ASN A 1 96 ? 20.062 8.461 6.52 1 92.75 96 ASN A C 1
ATOM 740 O O . ASN A 1 96 ? 21.203 8.672 6.945 1 92.75 96 ASN A O 1
ATOM 744 N N . ASP A 1 97 ? 18.984 8.531 7.258 1 90.94 97 ASP A N 1
ATOM 745 C CA . ASP A 1 97 ? 19.094 8.836 8.68 1 90.94 97 ASP A CA 1
ATOM 746 C C . ASP A 1 97 ? 19.578 7.625 9.469 1 90.94 97 ASP A C 1
ATOM 748 O O . ASP A 1 97 ? 19.172 6.492 9.195 1 90.94 97 ASP A O 1
ATOM 752 N N . ASP A 1 98 ? 20.391 7.863 10.516 1 92.81 98 ASP A N 1
ATOM 753 C CA . ASP A 1 98 ? 20.906 6.789 11.359 1 92.81 98 ASP A CA 1
ATOM 754 C C . ASP A 1 98 ? 19.953 6.473 12.5 1 92.81 98 ASP A C 1
ATOM 756 O O . ASP A 1 98 ? 19.891 5.336 12.969 1 92.81 98 ASP A O 1
ATOM 760 N N . PHE A 1 99 ? 19.094 7.547 12.898 1 91.38 99 PHE A N 1
ATOM 761 C CA . PHE A 1 99 ? 18.234 7.379 14.062 1 91.38 99 PHE A CA 1
ATOM 762 C C . PHE A 1 99 ? 16.828 7.91 13.781 1 91.38 99 PHE A C 1
ATOM 764 O O . PHE A 1 99 ? 16.656 8.867 13.031 1 91.38 99 PHE A O 1
ATOM 771 N N . ARG A 1 100 ? 15.883 7.309 14.398 1 90.56 100 ARG A N 1
ATOM 772 C CA . ARG A 1 100 ? 14.477 7.695 14.43 1 90.56 100 ARG A CA 1
ATOM 773 C C . ARG A 1 100 ? 13.859 7.395 15.789 1 90.56 100 ARG A C 1
ATOM 775 O O . ARG A 1 100 ? 13.914 6.262 16.266 1 90.56 100 ARG A O 1
ATOM 782 N N . ARG A 1 101 ? 13.375 8.422 16.422 1 90.81 101 ARG A N 1
ATOM 783 C CA . ARG A 1 101 ? 12.766 8.297 17.734 1 90.81 101 ARG A CA 1
ATOM 784 C C . ARG A 1 101 ? 13.758 7.734 18.75 1 90.81 101 ARG A C 1
ATOM 786 O O . ARG A 1 101 ? 13.406 6.859 19.547 1 90.81 101 ARG A O 1
ATOM 793 N N . GLY A 1 102 ? 15 8.172 18.578 1 88.94 102 GLY A N 1
ATOM 794 C CA . GLY A 1 102 ? 16.047 7.82 19.516 1 88.94 102 GLY A CA 1
ATOM 795 C C . GLY A 1 102 ? 16.625 6.434 19.297 1 88.94 102 GLY A C 1
ATOM 796 O O . GLY A 1 102 ? 17.531 6.004 20.016 1 88.94 102 GLY A O 1
ATOM 797 N N . LEU A 1 103 ? 16.141 5.695 18.266 1 93.94 103 LEU A N 1
ATOM 798 C CA . LEU A 1 103 ? 16.594 4.348 17.969 1 93.94 103 LEU A CA 1
ATOM 799 C C . LEU A 1 103 ? 17.219 4.285 16.578 1 93.94 103 LEU A C 1
ATOM 801 O O . LEU A 1 103 ? 16.906 5.113 15.719 1 93.94 103 LEU A O 1
ATOM 805 N N . PRO A 1 104 ? 18.109 3.334 16.391 1 96.75 104 PRO A N 1
ATOM 806 C CA . PRO A 1 104 ? 18.594 3.158 15.008 1 96.75 104 PRO A CA 1
ATOM 807 C C . PRO A 1 104 ? 17.453 2.955 14.008 1 96.75 104 PRO A C 1
ATOM 809 O O . PRO A 1 104 ? 16.469 2.285 14.32 1 96.75 104 PRO A O 1
ATOM 812 N N . THR A 1 105 ? 17.625 3.562 12.875 1 96.88 105 THR A N 1
ATOM 813 C CA . THR A 1 105 ? 16.625 3.371 11.836 1 96.88 105 THR A CA 1
ATOM 814 C C . THR A 1 105 ? 16.562 1.91 11.398 1 96.88 105 THR A C 1
ATOM 816 O O . THR A 1 105 ? 17.5 1.141 11.672 1 96.88 105 THR A O 1
ATOM 819 N N . LEU A 1 106 ? 15.555 1.615 10.727 1 97.5 106 LEU A N 1
ATOM 820 C CA . LEU A 1 106 ? 15.305 0.208 10.438 1 97.5 106 LEU A CA 1
ATOM 821 C C . LEU A 1 106 ? 16.391 -0.359 9.531 1 97.5 106 LEU A C 1
ATOM 823 O O . LEU A 1 106 ? 16.797 -1.511 9.695 1 97.5 106 LEU A O 1
ATOM 827 N N . HIS A 1 107 ? 16.828 0.431 8.531 1 97.62 107 HIS A N 1
ATOM 828 C CA . HIS A 1 107 ? 17.844 -0.073 7.621 1 97.62 107 HIS A CA 1
ATOM 829 C C . HIS A 1 107 ? 19.172 -0.26 8.336 1 97.62 107 HIS A C 1
ATOM 831 O O . HIS A 1 107 ? 20.016 -1.051 7.895 1 97.62 107 HIS A O 1
ATOM 837 N N . LYS A 1 108 ? 19.438 0.474 9.461 1 97.44 108 LYS A N 1
ATOM 838 C CA . LYS A 1 108 ? 20.641 0.31 10.273 1 97.44 108 LYS A CA 1
ATOM 839 C C . LYS A 1 108 ? 20.516 -0.894 11.203 1 97.44 108 LYS A C 1
ATOM 841 O O . LYS A 1 108 ? 21.469 -1.648 11.391 1 97.44 108 LYS A O 1
ATOM 846 N N . LYS A 1 109 ? 19.359 -1.015 11.797 1 97.81 109 LYS A N 1
ATOM 847 C CA . LYS A 1 109 ? 19.125 -2.078 12.766 1 97.81 109 LYS A CA 1
ATOM 848 C C . LYS A 1 109 ? 19 -3.436 12.078 1 97.81 109 LYS A C 1
ATOM 850 O O . LYS A 1 109 ? 19.438 -4.453 12.617 1 97.81 109 LYS A O 1
ATOM 855 N N . PHE A 1 110 ? 18.406 -3.488 10.953 1 97.31 110 PHE A N 1
ATOM 856 C CA . PHE A 1 110 ? 18.203 -4.703 10.18 1 97.31 110 PHE A CA 1
ATOM 857 C C . PHE A 1 110 ? 18.969 -4.637 8.859 1 97.31 110 PHE A C 1
ATOM 859 O O . PHE A 1 110 ? 20.188 -4.668 8.844 1 97.31 110 PHE A O 1
ATOM 866 N N . SER A 1 111 ? 18.281 -4.383 7.734 1 97.62 111 SER A N 1
ATOM 867 C CA . SER A 1 111 ? 18.875 -4.203 6.406 1 97.62 111 SER A CA 1
ATOM 868 C C . SER A 1 111 ? 18.016 -3.275 5.547 1 97.62 111 SER A C 1
ATOM 870 O O . SER A 1 111 ? 16.875 -2.982 5.891 1 97.62 111 SER A O 1
ATOM 872 N N . GLU A 1 112 ? 18.641 -2.795 4.566 1 97.88 112 GLU A N 1
ATOM 873 C CA . GLU A 1 112 ? 17.906 -1.955 3.627 1 97.88 112 GLU A CA 1
ATOM 874 C C . GLU A 1 112 ? 16.734 -2.711 3.021 1 97.88 112 GLU A C 1
ATOM 876 O O . GLU A 1 112 ? 15.625 -2.168 2.906 1 97.88 112 GLU A O 1
ATOM 881 N N . SER A 1 113 ? 16.953 -3.959 2.619 1 98.06 113 SER A N 1
ATOM 882 C CA . SER A 1 113 ? 15.883 -4.77 2.033 1 98.06 113 SER A CA 1
ATOM 883 C C . SER A 1 113 ? 14.75 -4.992 3.027 1 98.06 113 SER A C 1
ATOM 885 O O . SER A 1 113 ? 13.57 -4.879 2.674 1 98.06 113 SER A O 1
ATOM 887 N N . THR A 1 114 ? 15.086 -5.293 4.27 1 98.31 114 THR A N 1
ATOM 888 C CA . THR A 1 114 ? 14.078 -5.508 5.301 1 98.31 114 THR A CA 1
ATOM 889 C C . THR A 1 114 ? 13.266 -4.238 5.531 1 98.31 114 THR A C 1
ATOM 891 O O . THR A 1 114 ? 12.047 -4.301 5.727 1 98.31 114 THR A O 1
ATOM 894 N N . ALA A 1 115 ? 13.961 -3.084 5.551 1 98.75 115 ALA A N 1
ATOM 895 C CA . ALA A 1 115 ? 13.273 -1.807 5.727 1 98.75 115 ALA A CA 1
ATOM 896 C C . ALA A 1 115 ? 12.266 -1.568 4.605 1 98.75 115 ALA A C 1
ATOM 898 O O . ALA A 1 115 ? 11.125 -1.165 4.863 1 98.75 115 ALA A O 1
ATOM 899 N N . ILE A 1 116 ? 12.656 -1.845 3.379 1 98.81 116 ILE A N 1
ATOM 900 C CA . ILE A 1 116 ? 11.773 -1.65 2.232 1 98.81 116 ILE A CA 1
ATOM 901 C C . ILE A 1 116 ? 10.555 -2.564 2.357 1 98.81 116 ILE A C 1
ATOM 903 O O . ILE A 1 116 ? 9.414 -2.113 2.219 1 98.81 116 ILE A O 1
ATOM 907 N N . LEU A 1 117 ? 10.766 -3.809 2.711 1 98.88 117 LEU A N 1
ATOM 908 C CA . LEU A 1 117 ? 9.688 -4.789 2.783 1 98.88 117 LEU A CA 1
ATOM 909 C C . LEU A 1 117 ? 8.758 -4.492 3.955 1 98.88 117 LEU A C 1
ATOM 911 O O . LEU A 1 117 ? 7.547 -4.711 3.861 1 98.88 117 LEU A O 1
ATOM 915 N N . ALA A 1 118 ? 9.352 -4.051 5.07 1 98.88 118 ALA A N 1
ATOM 916 C CA . ALA A 1 118 ? 8.516 -3.639 6.195 1 98.88 118 ALA A CA 1
ATOM 917 C C . ALA A 1 118 ? 7.574 -2.508 5.797 1 98.88 118 ALA A C 1
ATOM 919 O O . ALA A 1 118 ? 6.391 -2.521 6.148 1 98.88 118 ALA A O 1
ATOM 920 N N . GLY A 1 119 ? 8.117 -1.521 5.094 1 98.88 119 GLY A N 1
ATOM 921 C CA . GLY A 1 119 ? 7.273 -0.445 4.594 1 98.88 119 GLY A CA 1
ATOM 922 C C . GLY A 1 119 ? 6.191 -0.926 3.645 1 98.88 119 GLY A C 1
ATOM 923 O O . GLY A 1 119 ? 5.043 -0.493 3.734 1 98.88 119 GLY A O 1
ATOM 924 N N . ASP A 1 120 ? 6.527 -1.849 2.729 1 98.88 120 ASP A N 1
ATOM 925 C CA . ASP A 1 120 ? 5.562 -2.406 1.786 1 98.88 120 ASP A CA 1
ATOM 926 C C . ASP A 1 120 ? 4.41 -3.088 2.52 1 98.88 120 ASP A C 1
ATOM 928 O O . ASP A 1 120 ? 3.246 -2.92 2.148 1 98.88 120 ASP A O 1
ATOM 932 N N . ALA A 1 121 ? 4.742 -3.861 3.52 1 98.94 121 ALA A N 1
ATOM 933 C CA . ALA A 1 121 ? 3.738 -4.602 4.281 1 98.94 121 ALA A CA 1
ATOM 934 C C . ALA A 1 121 ? 2.818 -3.65 5.043 1 98.94 121 ALA A C 1
ATOM 936 O O . ALA A 1 121 ? 1.598 -3.818 5.035 1 98.94 121 ALA A O 1
ATOM 937 N N . LEU A 1 122 ? 3.438 -2.664 5.707 1 98.94 122 LEU A N 1
ATOM 938 C CA . LEU A 1 122 ? 2.664 -1.711 6.492 1 98.94 122 LEU A CA 1
ATOM 939 C C . LEU A 1 122 ? 1.711 -0.918 5.605 1 98.94 122 LEU A C 1
ATOM 941 O O . LEU A 1 122 ? 0.581 -0.627 6.004 1 98.94 122 LEU A O 1
ATOM 945 N N . ASN A 1 123 ? 2.141 -0.537 4.406 1 98.88 123 ASN A N 1
ATOM 946 C CA . ASN A 1 123 ? 1.27 0.138 3.449 1 98.88 123 ASN A CA 1
ATOM 947 C C . ASN A 1 123 ? 0.035 -0.698 3.127 1 98.88 123 ASN A C 1
ATOM 949 O O . ASN A 1 123 ? -1.09 -0.197 3.174 1 98.88 123 ASN A O 1
ATOM 953 N N . SER A 1 124 ? 0.193 -1.985 2.875 1 98.88 124 SER A N 1
ATOM 954 C CA . SER A 1 124 ? -0.911 -2.891 2.578 1 98.88 124 SER A CA 1
ATOM 955 C C . SER A 1 124 ? -1.807 -3.092 3.795 1 98.88 124 SER A C 1
ATOM 957 O O . SER A 1 124 ? -3.033 -3.113 3.674 1 98.88 124 SER A O 1
ATOM 959 N N . PHE A 1 125 ? -1.188 -3.238 4.992 1 98.94 125 PHE A N 1
ATOM 960 C CA . PHE A 1 125 ? -1.951 -3.416 6.219 1 98.94 125 PHE A CA 1
ATOM 961 C C . PHE A 1 125 ? -2.895 -2.24 6.445 1 98.94 125 PHE A C 1
ATOM 963 O O . PHE A 1 125 ? -4.012 -2.418 6.938 1 98.94 125 PHE A O 1
ATOM 970 N N . ALA A 1 126 ? -2.408 -1.057 6.129 1 98.94 126 ALA A N 1
ATOM 971 C CA . ALA A 1 126 ? -3.219 0.139 6.348 1 98.94 126 ALA A CA 1
ATOM 972 C C . ALA A 1 126 ? -4.566 0.025 5.645 1 98.94 126 ALA A C 1
ATOM 974 O O . ALA A 1 126 ? -5.609 0.307 6.238 1 98.94 126 ALA A O 1
ATOM 975 N N . PHE A 1 127 ? -4.578 -0.41 4.41 1 98.88 127 PHE A N 1
ATOM 976 C CA . PHE A 1 127 ? -5.816 -0.553 3.652 1 98.88 127 PHE A CA 1
ATOM 977 C C . PHE A 1 127 ? -6.59 -1.787 4.105 1 98.88 127 PHE A C 1
ATOM 979 O O . PHE A 1 127 ? -7.82 -1.787 4.109 1 98.88 127 PHE A O 1
ATOM 986 N N . TYR A 1 128 ? -5.863 -2.826 4.52 1 98.81 128 TYR A N 1
ATOM 987 C CA . TYR A 1 128 ? -6.488 -4.035 5.035 1 98.81 128 TYR A CA 1
ATOM 988 C C . TYR A 1 128 ? -7.348 -3.729 6.258 1 98.81 128 TYR A C 1
ATOM 990 O O . TYR A 1 128 ? -8.438 -4.285 6.414 1 98.81 128 TYR A O 1
ATOM 998 N N . PHE A 1 129 ? -6.898 -2.885 7.117 1 98.75 129 PHE A N 1
ATOM 999 C CA . PHE A 1 129 ? -7.625 -2.568 8.344 1 98.75 129 PHE A CA 1
ATOM 1000 C C . PHE A 1 129 ? -8.969 -1.933 8.023 1 98.75 129 PHE A C 1
ATOM 1002 O O . PHE A 1 129 ? -9.93 -2.088 8.781 1 98.75 129 PHE A O 1
ATOM 1009 N N . ILE A 1 130 ? -9.102 -1.233 6.879 1 98.19 130 ILE A N 1
ATOM 1010 C CA . ILE A 1 130 ? -10.367 -0.641 6.465 1 98.19 130 ILE A CA 1
ATOM 1011 C C . ILE A 1 130 ? -11.398 -1.74 6.242 1 98.19 130 ILE A C 1
ATOM 1013 O O . ILE A 1 130 ? -12.594 -1.535 6.477 1 98.19 130 ILE A O 1
ATOM 1017 N N . SER A 1 131 ? -10.922 -2.939 5.805 1 97.06 131 SER A N 1
ATOM 1018 C CA . SER A 1 131 ? -11.844 -4.047 5.559 1 97.06 131 SER A CA 1
ATOM 1019 C C . SER A 1 131 ? -12.516 -4.5 6.844 1 97.06 131 SER A C 1
ATOM 1021 O O . SER A 1 131 ? -13.586 -5.109 6.809 1 97.06 131 SER A O 1
ATOM 1023 N N . TRP A 1 132 ? -11.969 -4.195 7.98 1 96.62 132 TRP A N 1
ATOM 1024 C CA . TRP A 1 132 ? -12.484 -4.668 9.258 1 96.62 132 TRP A CA 1
ATOM 1025 C C . TRP A 1 132 ? -13.477 -3.672 9.852 1 96.62 132 TRP A C 1
ATOM 1027 O O . TRP A 1 132 ? -14.141 -3.967 10.852 1 96.62 132 TRP A O 1
ATOM 1037 N N . ILE A 1 133 ? -13.578 -2.533 9.211 1 96 133 ILE A N 1
ATOM 1038 C CA . ILE A 1 133 ? -14.539 -1.535 9.68 1 96 133 ILE A CA 1
ATOM 1039 C C . ILE A 1 133 ? -15.961 -2.062 9.508 1 96 133 ILE A C 1
ATOM 1041 O O . ILE A 1 133 ? -16.328 -2.541 8.43 1 96 133 ILE A O 1
ATOM 1045 N N . ARG A 1 134 ? -16.688 -2.018 10.539 1 92.81 134 ARG A N 1
ATOM 1046 C CA . ARG A 1 134 ? -18.062 -2.479 10.5 1 92.81 134 ARG A CA 1
ATOM 1047 C C . ARG A 1 134 ? -18.984 -1.397 9.945 1 92.81 134 ARG A C 1
ATOM 1049 O O . ARG A 1 134 ? -18.906 -0.236 10.352 1 92.81 134 ARG A O 1
ATOM 1056 N N . VAL A 1 135 ? -19.781 -1.819 8.992 1 88.19 135 VAL A N 1
ATOM 1057 C CA . VAL A 1 135 ? -20.766 -0.912 8.422 1 88.19 135 VAL A CA 1
ATOM 1058 C C . VAL A 1 135 ? -22.016 -0.875 9.305 1 88.19 135 VAL A C 1
ATOM 1060 O O . VAL A 1 135 ? -22.594 -1.918 9.609 1 88.19 135 VAL A O 1
ATOM 1063 N N . GLU A 1 136 ? -22.188 0.32 9.633 1 76.5 136 GLU A N 1
ATOM 1064 C CA . GLU A 1 136 ? -23.406 0.514 10.422 1 76.5 136 GLU A CA 1
ATOM 1065 C C . GLU A 1 136 ? -24.5 1.188 9.594 1 76.5 136 GLU A C 1
ATOM 1067 O O . GLU A 1 136 ? -24.203 1.908 8.641 1 76.5 136 GLU A O 1
ATOM 1072 N N . ASN A 1 137 ? -25.719 0.907 9.836 1 74.25 137 ASN A N 1
ATOM 1073 C CA . ASN A 1 137 ? -26.906 1.6 9.328 1 74.25 137 ASN A CA 1
ATOM 1074 C C . ASN A 1 137 ? -27.031 1.458 7.816 1 74.25 137 ASN A C 1
ATOM 1076 O O . ASN A 1 137 ? -27.5 2.377 7.141 1 74.25 137 ASN A O 1
ATOM 1080 N N . GLY A 1 138 ? -26.375 0.451 7.262 1 78.56 138 GLY A N 1
ATOM 1081 C CA . GLY A 1 138 ? -26.594 0.19 5.848 1 78.56 138 GLY A CA 1
ATOM 1082 C C . GLY A 1 138 ? -25.844 1.16 4.945 1 78.56 138 GLY A C 1
ATOM 1083 O O . GLY A 1 138 ? -26.25 1.379 3.799 1 78.56 138 GLY A O 1
ATOM 1084 N N . ASP A 1 139 ? -24.891 1.871 5.5 1 87.81 139 ASP A N 1
ATOM 1085 C CA . ASP A 1 139 ? -24.094 2.801 4.699 1 87.81 139 ASP A CA 1
ATOM 1086 C C . ASP A 1 139 ? -23.188 2.051 3.73 1 87.81 139 ASP A C 1
ATOM 1088 O O . ASP A 1 139 ? -22.016 1.808 4.035 1 87.81 139 ASP A O 1
ATOM 1092 N N . HIS A 1 140 ? -23.656 1.87 2.5 1 85.12 140 HIS A N 1
ATOM 1093 C CA . HIS A 1 140 ? -22.969 1.045 1.509 1 85.12 140 HIS A CA 1
ATOM 1094 C C . HIS A 1 140 ? -21.781 1.784 0.896 1 85.12 140 HIS A C 1
ATOM 1096 O O . HIS A 1 140 ? -21.016 1.202 0.13 1 85.12 140 HIS A O 1
ATOM 1102 N N . PHE A 1 141 ? -21.562 3.025 1.32 1 91.94 141 PHE A N 1
ATOM 1103 C CA . PHE A 1 141 ? -20.5 3.811 0.715 1 91.94 141 PHE A CA 1
ATOM 1104 C C . PHE A 1 141 ? -19.328 3.963 1.68 1 91.94 141 PHE A C 1
ATOM 1106 O O . PHE A 1 141 ? -18.281 4.516 1.318 1 91.94 141 PHE A O 1
ATOM 1113 N N . LEU A 1 142 ? -19.484 3.447 2.859 1 94.81 142 LEU A N 1
ATOM 1114 C CA . LEU A 1 142 ? -18.516 3.736 3.918 1 94.81 142 LEU A CA 1
ATOM 1115 C C . LEU A 1 142 ? -17.125 3.279 3.521 1 94.81 142 LEU A C 1
ATOM 1117 O O . LEU A 1 142 ? -16.172 4.074 3.529 1 94.81 142 LEU A O 1
ATOM 1121 N N . HIS A 1 143 ? -16.984 1.994 3.107 1 96.38 143 HIS A N 1
ATOM 1122 C CA . HIS A 1 143 ? -15.664 1.479 2.75 1 96.38 143 HIS A CA 1
ATOM 1123 C C . HIS A 1 143 ? -15.07 2.254 1.578 1 96.38 143 HIS A C 1
ATOM 1125 O O . HIS A 1 143 ? -13.883 2.584 1.585 1 96.38 143 HIS A O 1
ATOM 1131 N N . ARG A 1 144 ? -15.914 2.555 0.6 1 96.25 144 ARG A N 1
ATOM 1132 C CA . ARG A 1 144 ? -15.461 3.33 -0.553 1 96.25 144 ARG A CA 1
ATOM 1133 C C . ARG A 1 144 ? -14.906 4.684 -0.12 1 96.25 144 ARG A C 1
ATOM 1135 O O . ARG A 1 144 ? -13.797 5.055 -0.507 1 96.25 144 ARG A O 1
ATOM 1142 N N . ASN A 1 145 ? -15.664 5.383 0.697 1 97.56 145 ASN A N 1
ATOM 1143 C CA . ASN A 1 145 ? -15.242 6.703 1.156 1 97.56 145 ASN A CA 1
ATOM 1144 C C . ASN A 1 145 ? -13.945 6.637 1.955 1 97.56 145 ASN A C 1
ATOM 1146 O O . ASN A 1 145 ? -13.047 7.457 1.759 1 97.56 145 ASN A O 1
ATOM 1150 N N . LEU A 1 146 ? -13.852 5.633 2.824 1 98.56 146 LEU A N 1
ATOM 1151 C CA . LEU A 1 146 ? -12.664 5.516 3.67 1 98.56 146 LEU A CA 1
ATOM 1152 C C . LEU A 1 146 ? -11.43 5.23 2.83 1 98.56 146 LEU A C 1
ATOM 1154 O O . LEU A 1 146 ? -10.367 5.812 3.068 1 98.56 146 LEU A O 1
ATOM 1158 N N . LEU A 1 147 ? -11.57 4.371 1.836 1 98.75 147 LEU A N 1
ATOM 1159 C CA . LEU A 1 147 ? -10.461 4.055 0.95 1 98.75 147 LEU A CA 1
ATOM 1160 C C . LEU A 1 147 ? -10.016 5.285 0.172 1 98.75 147 LEU A C 1
ATOM 1162 O O . LEU A 1 147 ? -8.812 5.539 0.039 1 98.75 147 LEU A O 1
ATOM 1166 N N . GLU A 1 148 ? -10.922 6.043 -0.295 1 98.75 148 GLU A N 1
ATOM 1167 C CA . GLU A 1 148 ? -10.617 7.238 -1.079 1 98.75 148 GLU A CA 1
ATOM 1168 C C . GLU A 1 148 ? -9.938 8.305 -0.221 1 98.75 148 GLU A C 1
ATOM 1170 O O . GLU A 1 148 ? -8.977 8.938 -0.656 1 98.75 148 GLU A O 1
ATOM 1175 N N . ILE A 1 149 ? -10.43 8.492 0.996 1 98.88 149 ILE A N 1
ATOM 1176 C CA . ILE A 1 149 ? -9.852 9.477 1.908 1 98.88 149 ILE A CA 1
ATOM 1177 C C . ILE A 1 149 ? -8.43 9.062 2.277 1 98.88 149 ILE A C 1
ATOM 1179 O O . ILE A 1 149 ? -7.516 9.891 2.26 1 98.88 149 ILE A O 1
ATOM 1183 N N . LEU A 1 150 ? -8.25 7.789 2.6 1 98.94 150 LEU A N 1
ATOM 1184 C CA . LEU A 1 150 ? -6.918 7.312 2.977 1 98.94 150 LEU A CA 1
ATOM 1185 C C . LEU A 1 150 ? -5.938 7.461 1.817 1 98.94 150 LEU A C 1
ATOM 1187 O O . LEU A 1 150 ? -4.832 7.973 1.998 1 98.94 150 LEU A O 1
ATOM 1191 N N . HIS A 1 151 ? -6.363 7.059 0.628 1 98.94 151 HIS A N 1
ATOM 1192 C CA . HIS A 1 151 ? -5.516 7.141 -0.555 1 98.94 151 HIS A CA 1
ATOM 1193 C C . HIS A 1 151 ? -5.152 8.586 -0.875 1 98.94 151 HIS A C 1
ATOM 1195 O O . HIS A 1 151 ? -4.016 8.883 -1.247 1 98.94 151 HIS A O 1
ATOM 1201 N N . ALA A 1 152 ? -6.059 9.484 -0.717 1 98.81 152 ALA A N 1
ATOM 1202 C CA . ALA A 1 152 ? -5.816 10.898 -0.976 1 98.81 152 ALA A CA 1
ATOM 1203 C C . ALA A 1 152 ? -4.703 11.438 -0.082 1 98.81 152 ALA A C 1
ATOM 1205 O O . ALA A 1 152 ? -3.947 12.328 -0.486 1 98.81 152 ALA A O 1
ATOM 1206 N N . GLY A 1 153 ? -4.629 10.914 1.083 1 98.81 153 GLY A N 1
ATOM 1207 C CA . GLY A 1 153 ? -3.621 11.359 2.029 1 98.81 153 GLY A CA 1
ATOM 1208 C C . GLY A 1 153 ? -2.291 10.648 1.863 1 98.81 153 GLY A C 1
ATOM 1209 O O . GLY A 1 153 ? -1.237 11.297 1.847 1 98.81 153 GLY A O 1
ATOM 1210 N N . CYS A 1 154 ? -2.352 9.336 1.708 1 98.75 154 CYS A N 1
ATOM 1211 C CA . CYS A 1 154 ? -1.123 8.57 1.851 1 98.75 154 CYS A CA 1
ATOM 1212 C C . CYS A 1 154 ? -0.535 8.219 0.488 1 98.75 154 CYS A C 1
ATOM 1214 O O . CYS A 1 154 ? 0.656 7.926 0.378 1 98.75 154 CYS A O 1
ATOM 1216 N N . GLY A 1 155 ? -1.346 8.18 -0.597 1 98.69 155 GLY A N 1
ATOM 1217 C CA . GLY A 1 155 ? -0.921 7.727 -1.913 1 98.69 155 GLY A CA 1
ATOM 1218 C C . GLY A 1 155 ? -0.304 8.828 -2.75 1 98.69 155 GLY A C 1
ATOM 1219 O O . GLY A 1 155 ? 0.252 9.789 -2.211 1 98.69 155 GLY A O 1
ATOM 1220 N N . ALA A 1 156 ? -0.392 8.664 -4.066 1 98.88 156 ALA A N 1
ATOM 1221 C CA . ALA A 1 156 ? 0.208 9.57 -5.047 1 98.88 156 ALA A CA 1
ATOM 1222 C C . ALA A 1 156 ? -0.41 10.961 -4.957 1 98.88 156 ALA A C 1
ATOM 1224 O O . ALA A 1 156 ? 0.281 11.969 -5.137 1 98.88 156 ALA A O 1
ATOM 1225 N N . PRO A 1 157 ? -1.695 11.094 -4.617 1 98.81 157 PRO A N 1
ATOM 1226 C CA . PRO A 1 157 ? -2.262 12.438 -4.547 1 98.81 157 PRO A CA 1
ATOM 1227 C C . PRO A 1 157 ? -1.756 13.227 -3.342 1 98.81 157 PRO A C 1
ATOM 1229 O O . PRO A 1 157 ? -1.971 14.445 -3.258 1 98.81 157 PRO A O 1
ATOM 1232 N N . GLY A 1 158 ? -1.158 12.555 -2.418 1 98.69 158 GLY A N 1
ATOM 1233 C CA . GLY A 1 158 ? -0.705 13.188 -1.191 1 98.69 158 GLY A CA 1
ATOM 1234 C C . GLY A 1 158 ? 0.759 12.93 -0.89 1 98.69 158 GLY A C 1
ATOM 1235 O O . GLY A 1 158 ? 1.639 13.359 -1.641 1 98.69 158 GLY A O 1
ATOM 1236 N N . MET A 1 159 ? 0.96 12.117 0.126 1 98.56 159 MET A N 1
ATOM 1237 C CA . MET A 1 159 ? 2.234 11.953 0.82 1 98.56 159 MET A CA 1
ATOM 1238 C C . MET A 1 159 ? 3.328 11.516 -0.147 1 98.56 159 MET A C 1
ATOM 1240 O O . MET A 1 159 ? 4.457 12.008 -0.081 1 98.56 159 MET A O 1
ATOM 1244 N N . VAL A 1 160 ? 3.059 10.609 -1.114 1 98.88 160 VAL A N 1
ATOM 1245 C CA . VAL A 1 160 ? 4.094 10.07 -1.99 1 98.88 160 VAL A CA 1
ATOM 1246 C C . VAL A 1 160 ? 4.559 11.141 -2.969 1 98.88 160 VAL A C 1
ATOM 1248 O O . VAL A 1 160 ? 5.762 11.328 -3.17 1 98.88 160 VAL A O 1
ATOM 1251 N N . SER A 1 161 ? 3.617 11.828 -3.576 1 98.88 161 SER A N 1
ATOM 1252 C CA . SER A 1 161 ? 4.008 12.938 -4.441 1 98.88 161 SER A CA 1
ATOM 1253 C C . SER A 1 161 ? 4.727 14.031 -3.658 1 98.88 161 SER A C 1
ATOM 1255 O O . SER A 1 161 ? 5.641 14.672 -4.176 1 98.88 161 SER A O 1
ATOM 1257 N N . GLY A 1 162 ? 4.254 14.297 -2.436 1 98.25 162 GLY A N 1
ATOM 1258 C CA . GLY A 1 162 ? 4.965 15.234 -1.583 1 98.25 162 GLY A CA 1
ATOM 1259 C C . GLY A 1 162 ? 6.434 14.891 -1.415 1 98.25 162 GLY A C 1
ATOM 1260 O O . GLY A 1 162 ? 7.293 15.773 -1.458 1 98.25 162 GLY A O 1
ATOM 1261 N N . GLN A 1 163 ? 6.738 13.633 -1.199 1 97.38 163 GLN A N 1
ATOM 1262 C CA . GLN A 1 163 ? 8.125 13.18 -1.062 1 97.38 163 GLN A CA 1
ATOM 1263 C C . GLN A 1 163 ? 8.891 13.352 -2.369 1 97.38 163 GLN A C 1
ATOM 1265 O O . GLN A 1 163 ? 10.078 13.68 -2.361 1 97.38 163 GLN A O 1
ATOM 1270 N N . VAL A 1 164 ? 8.227 13.102 -3.502 1 97.88 164 VAL A N 1
ATOM 1271 C CA . VAL A 1 164 ? 8.852 13.297 -4.809 1 97.88 164 VAL A CA 1
ATOM 1272 C C . VAL A 1 164 ? 9.266 14.758 -4.977 1 97.88 164 VAL A C 1
ATOM 1274 O O . VAL A 1 164 ? 10.391 15.047 -5.383 1 97.88 164 VAL A O 1
ATOM 1277 N N . TYR A 1 165 ? 8.359 15.672 -4.641 1 96.19 165 TYR A N 1
ATOM 1278 C CA . TYR A 1 165 ? 8.656 17.094 -4.75 1 96.19 165 TYR A CA 1
ATOM 1279 C C . TYR A 1 165 ? 9.766 17.5 -3.785 1 96.19 165 TYR A C 1
ATOM 1281 O O . TYR A 1 165 ? 10.578 18.375 -4.094 1 96.19 165 TYR A O 1
ATOM 1289 N N . ASP A 1 166 ? 9.734 16.891 -2.609 1 93.38 166 ASP A N 1
ATOM 1290 C CA . ASP A 1 166 ? 10.781 17.156 -1.628 1 93.38 166 ASP A CA 1
ATOM 1291 C C . ASP A 1 166 ? 12.156 16.797 -2.186 1 93.38 166 ASP A C 1
ATOM 1293 O O . ASP A 1 166 ? 13.109 17.578 -2.061 1 93.38 166 ASP A O 1
ATOM 1297 N N . LEU A 1 167 ? 12.281 15.656 -2.805 1 92.94 167 LEU A N 1
ATOM 1298 C CA . LEU A 1 167 ? 13.531 15.211 -3.402 1 92.94 167 LEU A CA 1
ATOM 1299 C C . LEU A 1 167 ? 13.914 16.094 -4.586 1 92.94 167 LEU A C 1
ATOM 1301 O O . LEU A 1 167 ? 15.102 16.359 -4.809 1 92.94 167 LEU A O 1
ATOM 1305 N N . GLN A 1 168 ? 12.922 16.5 -5.344 1 91.44 168 GLN A N 1
ATOM 1306 C CA . GLN A 1 168 ? 13.164 17.391 -6.473 1 91.44 168 GLN A CA 1
ATOM 1307 C C . GLN A 1 168 ? 13.766 18.703 -6.008 1 91.44 168 GLN A C 1
ATOM 1309 O O . GLN A 1 168 ? 14.688 19.234 -6.637 1 91.44 168 GLN A O 1
ATOM 1314 N N . MET A 1 169 ? 13.219 19.234 -4.969 1 87.81 169 MET A N 1
ATOM 1315 C CA . MET A 1 169 ? 13.719 20.484 -4.418 1 87.81 169 MET A CA 1
ATOM 1316 C C . MET A 1 169 ? 15.156 20.344 -3.943 1 87.81 169 MET A C 1
ATOM 1318 O O . MET A 1 169 ? 15.969 21.25 -4.113 1 87.81 169 MET A O 1
ATOM 1322 N N . GLU A 1 170 ? 15.453 19.219 -3.395 1 84.5 170 GLU A N 1
ATOM 1323 C CA . GLU A 1 170 ? 16.812 18.953 -2.936 1 84.5 170 GLU A CA 1
ATOM 1324 C C . GLU A 1 170 ? 17.797 18.906 -4.109 1 84.5 170 GLU A C 1
ATOM 1326 O O . GLU A 1 170 ? 18.906 19.406 -4.012 1 84.5 170 GLU A O 1
ATOM 1331 N N . ARG A 1 171 ? 17.344 18.281 -5.164 1 83.62 171 ARG A N 1
ATOM 1332 C CA . ARG A 1 171 ? 18.188 18.172 -6.352 1 83.62 171 ARG A CA 1
ATOM 1333 C C . ARG A 1 171 ? 18.406 19.531 -7 1 83.62 171 ARG A C 1
ATOM 1335 O O . ARG A 1 171 ? 19.5 19.812 -7.504 1 83.62 171 ARG A O 1
ATOM 1342 N N . GLU A 1 172 ? 17.438 20.359 -7.039 1 79.69 172 GLU A N 1
ATOM 1343 C CA . GLU A 1 172 ? 17.5 21.656 -7.688 1 79.69 172 GLU A CA 1
ATOM 1344 C C . GLU A 1 172 ? 18.312 22.656 -6.855 1 79.69 172 GLU A C 1
ATOM 1346 O O . GLU A 1 172 ? 18.969 23.531 -7.402 1 79.69 172 GLU A O 1
ATOM 1351 N N . ASN A 1 173 ? 18.156 22.547 -5.645 1 72.81 173 ASN A N 1
ATOM 1352 C CA . ASN A 1 173 ? 18.891 23.453 -4.766 1 72.81 173 ASN A CA 1
ATOM 1353 C C . ASN A 1 173 ? 20.391 23.172 -4.828 1 72.81 173 ASN A C 1
ATOM 1355 O O . ASN A 1 173 ? 21.203 24.094 -4.648 1 72.81 173 ASN A O 1
ATOM 1359 N N . VAL A 1 174 ? 20.719 21.984 -4.961 1 64.88 174 VAL A N 1
ATOM 1360 C CA . VAL A 1 174 ? 22.125 21.641 -5.09 1 64.88 174 VAL A CA 1
ATOM 1361 C C . VAL A 1 174 ? 22.672 22.188 -6.402 1 64.88 174 VAL A C 1
ATOM 1363 O O . VAL A 1 174 ? 23.844 22.562 -6.48 1 64.88 174 VAL A O 1
ATOM 1366 N N . LYS A 1 175 ? 21.781 22.266 -7.406 1 61.66 175 LYS A N 1
ATOM 1367 C CA . LYS A 1 175 ? 22.266 22.703 -8.711 1 61.66 175 LYS A CA 1
ATOM 1368 C C . LYS A 1 175 ? 22.359 24.234 -8.773 1 61.66 175 LYS A C 1
ATOM 1370 O O . LYS A 1 175 ? 22.766 24.797 -9.789 1 61.66 175 LYS A O 1
ATOM 1375 N N . GLU A 1 176 ? 22.484 24.766 -7.672 1 55.78 176 GLU A N 1
ATOM 1376 C CA . GLU A 1 176 ? 22.688 26.203 -7.562 1 55.78 176 GLU A CA 1
ATOM 1377 C C . GLU A 1 176 ? 21.859 26.953 -8.609 1 55.78 176 GLU A C 1
ATOM 1379 O O . GLU A 1 176 ? 22.266 28.031 -9.055 1 55.78 176 GLU A O 1
ATOM 1384 N N . ASN A 1 177 ? 20.906 26.266 -9.141 1 54.09 177 ASN A N 1
ATOM 1385 C CA . ASN A 1 177 ? 20.266 27.016 -10.219 1 54.09 177 ASN A CA 1
ATOM 1386 C C . ASN A 1 177 ? 19.453 28.188 -9.68 1 54.09 177 ASN A C 1
ATOM 1388 O O . ASN A 1 177 ? 18.375 27.984 -9.117 1 54.09 177 ASN A O 1
ATOM 1392 N N . ASP A 1 178 ? 20.094 29.219 -9.32 1 55.5 178 ASP A N 1
ATOM 1393 C CA . ASP A 1 178 ? 19.656 30.531 -8.867 1 55.5 178 ASP A CA 1
ATOM 1394 C C . ASP A 1 178 ? 18.516 31.062 -9.734 1 55.5 178 ASP A C 1
ATOM 1396 O O . ASP A 1 178 ? 18.031 32.188 -9.516 1 55.5 178 ASP A O 1
ATOM 1400 N N . SER A 1 179 ? 18.25 30.375 -10.828 1 57.38 179 SER A N 1
ATOM 1401 C CA . SER A 1 179 ? 17.391 31.078 -11.766 1 57.38 179 SER A CA 1
ATOM 1402 C C . SER A 1 179 ? 15.914 30.922 -11.375 1 57.38 179 SER A C 1
ATOM 1404 O O . SER A 1 179 ? 15.039 31.562 -11.977 1 57.38 179 SER A O 1
ATOM 1406 N N . THR A 1 180 ? 15.648 30.109 -10.336 1 66.56 180 THR A N 1
ATOM 1407 C CA . THR A 1 180 ? 14.234 30.016 -10.016 1 66.56 180 THR A CA 1
ATOM 1408 C C . THR A 1 180 ? 13.789 31.188 -9.141 1 66.56 180 THR A C 1
ATOM 1410 O O . THR A 1 180 ? 14.453 31.516 -8.156 1 66.56 180 THR A O 1
ATOM 1413 N N . ASN A 1 181 ? 12.789 31.953 -9.695 1 79.06 181 ASN A N 1
ATOM 1414 C CA . ASN A 1 181 ? 12.297 33.125 -8.953 1 79.06 181 ASN A CA 1
ATOM 1415 C C . ASN A 1 181 ? 11.742 32.719 -7.586 1 79.06 181 ASN A C 1
ATOM 1417 O O . ASN A 1 181 ? 11.414 31.531 -7.367 1 79.06 181 ASN A O 1
ATOM 1421 N N . GLN A 1 182 ? 11.875 33.531 -6.711 1 81.62 182 GLN A N 1
ATOM 1422 C CA . GLN A 1 182 ? 11.492 33.344 -5.316 1 81.62 182 GLN A CA 1
ATOM 1423 C C . GLN A 1 182 ? 10.047 32.875 -5.203 1 81.62 182 GLN A C 1
ATOM 1425 O O . GLN A 1 182 ? 9.734 32.031 -4.359 1 81.62 182 GLN A O 1
ATOM 1430 N N . SER A 1 183 ? 9.242 33.312 -6.051 1 87.44 183 SER A N 1
ATOM 1431 C CA . SER A 1 183 ? 7.832 32.938 -6.027 1 87.44 183 SER A CA 1
ATOM 1432 C C . SER A 1 183 ? 7.648 31.453 -6.352 1 87.44 183 SER A C 1
ATOM 1434 O O . SER A 1 183 ? 6.824 30.781 -5.734 1 87.44 183 SER A O 1
ATOM 1436 N N . ASP A 1 184 ? 8.398 31 -7.262 1 87 184 ASP A N 1
ATOM 1437 C CA . ASP A 1 184 ? 8.328 29.594 -7.645 1 87 184 ASP A CA 1
ATOM 1438 C C . ASP A 1 184 ? 8.82 28.688 -6.516 1 87 184 ASP A C 1
ATOM 1440 O O . ASP A 1 184 ? 8.266 27.609 -6.293 1 87 184 ASP A O 1
ATOM 1444 N N . LYS A 1 185 ? 9.75 29.172 -5.836 1 87 185 LYS A N 1
ATOM 1445 C CA . LYS A 1 185 ? 10.289 28.422 -4.711 1 87 185 LYS A CA 1
ATOM 1446 C C . LYS A 1 185 ? 9.273 28.312 -3.576 1 87 185 LYS A C 1
ATOM 1448 O O . LYS A 1 185 ? 9.125 27.25 -2.967 1 87 185 LYS A O 1
ATOM 1453 N N . ILE A 1 186 ? 8.641 29.391 -3.365 1 89.94 186 ILE A N 1
ATOM 1454 C CA . ILE A 1 186 ? 7.637 29.422 -2.309 1 89.94 186 ILE A CA 1
ATOM 1455 C C . ILE A 1 186 ? 6.484 28.484 -2.666 1 89.94 186 ILE A C 1
ATOM 1457 O O . ILE A 1 186 ? 6.031 27.703 -1.829 1 89.94 186 ILE A O 1
ATOM 1461 N N . GLU A 1 187 ? 6.039 28.516 -3.859 1 92.62 187 GLU A N 1
ATOM 1462 C CA . GLU A 1 187 ? 4.941 27.672 -4.32 1 92.62 187 GLU A CA 1
ATOM 1463 C C . GLU A 1 187 ? 5.297 26.203 -4.219 1 92.62 187 GLU A C 1
ATOM 1465 O O . GLU A 1 187 ? 4.477 25.391 -3.793 1 92.62 187 GLU A O 1
ATOM 1470 N N . MET A 1 188 ? 6.48 25.906 -4.559 1 92 188 MET A N 1
ATOM 1471 C CA . MET A 1 188 ? 6.941 24.531 -4.508 1 92 188 MET A CA 1
ATOM 1472 C C . MET A 1 188 ? 7.055 24.047 -3.064 1 92 188 MET A C 1
ATOM 1474 O O . MET A 1 188 ? 6.719 22.891 -2.762 1 92 188 MET A O 1
ATOM 1478 N N . LEU A 1 189 ? 7.512 24.938 -2.281 1 92.88 189 LEU A N 1
ATOM 1479 C CA . LEU A 1 189 ? 7.629 24.609 -0.867 1 92.88 189 LEU A CA 1
ATOM 1480 C C . LEU A 1 189 ? 6.258 24.312 -0.264 1 92.88 189 LEU A C 1
ATOM 1482 O O . LEU A 1 189 ? 6.078 23.328 0.439 1 92.88 189 LEU A O 1
ATOM 1486 N N . GLN A 1 190 ? 5.352 25.156 -0.581 1 94.31 190 GLN A N 1
ATOM 1487 C CA . GLN A 1 190 ? 3.996 25 -0.058 1 94.31 190 GLN A CA 1
ATOM 1488 C C . GLN A 1 190 ? 3.338 23.734 -0.581 1 94.31 190 GLN A C 1
ATOM 1490 O O . GLN A 1 190 ? 2.705 23 0.181 1 94.31 190 GLN A O 1
ATOM 1495 N N . LEU A 1 191 ? 3.535 23.516 -1.848 1 96.31 191 LEU A N 1
ATOM 1496 C CA . LEU A 1 191 ? 2.977 22.312 -2.453 1 96.31 191 LEU A CA 1
ATOM 1497 C C . LEU A 1 191 ? 3.574 21.047 -1.824 1 96.31 191 LEU A C 1
ATOM 1499 O O . LEU A 1 191 ? 2.844 20.125 -1.465 1 96.31 191 LEU A O 1
ATOM 1503 N N . THR A 1 192 ? 4.836 21.047 -1.636 1 96 192 THR A N 1
ATOM 1504 C CA . THR A 1 192 ? 5.559 19.906 -1.084 1 96 192 THR A CA 1
ATOM 1505 C C . THR A 1 192 ? 5.055 19.578 0.318 1 96 192 THR A C 1
ATOM 1507 O O . THR A 1 192 ? 4.695 18.422 0.602 1 96 192 THR A O 1
ATOM 1510 N N . HIS A 1 193 ? 4.867 20.531 1.117 1 94.94 193 HIS A N 1
ATOM 1511 C CA . HIS A 1 193 ? 4.52 20.281 2.512 1 94.94 193 HIS A CA 1
ATOM 1512 C C . HIS A 1 193 ? 3.029 20 2.66 1 94.94 193 HIS A C 1
ATOM 1514 O O . HIS A 1 193 ? 2.633 19.203 3.521 1 94.94 193 HIS A O 1
ATOM 1520 N N . ARG A 1 194 ? 2.232 20.656 1.791 1 97.31 194 ARG A N 1
ATOM 1521 C CA . ARG A 1 194 ? 0.808 20.328 1.765 1 97.31 194 ARG A CA 1
ATOM 1522 C C . ARG A 1 194 ? 0.582 18.844 1.486 1 97.31 194 ARG A C 1
ATOM 1524 O O . ARG A 1 194 ? -0.319 18.234 2.062 1 97.31 194 ARG A O 1
ATOM 1531 N N . LEU A 1 195 ? 1.416 18.312 0.684 1 98.31 195 LEU A N 1
ATOM 1532 C CA . LEU A 1 195 ? 1.262 16.922 0.284 1 98.31 195 LEU A CA 1
ATOM 1533 C C . LEU A 1 195 ? 1.997 16 1.247 1 98.31 195 LEU A C 1
ATOM 1535 O O . LEU A 1 195 ? 1.388 15.117 1.854 1 98.31 195 LEU A O 1
ATOM 1539 N N . LYS A 1 196 ? 3.268 16.266 1.484 1 96.69 196 LYS A N 1
ATOM 1540 C CA . LYS A 1 196 ? 4.137 15.359 2.236 1 96.69 196 LYS A CA 1
ATOM 1541 C C . LYS A 1 196 ? 3.656 15.203 3.676 1 96.69 196 LYS A C 1
ATOM 1543 O O . LYS A 1 196 ? 3.684 14.109 4.234 1 96.69 196 LYS A O 1
ATOM 1548 N N . THR A 1 197 ? 3.197 16.266 4.281 1 95.44 197 THR A N 1
ATOM 1549 C CA . THR A 1 197 ? 2.834 16.266 5.691 1 95.44 197 THR A CA 1
ATOM 1550 C C . THR A 1 197 ? 1.347 16.562 5.871 1 95.44 197 THR A C 1
ATOM 1552 O O . THR A 1 197 ? 0.64 15.812 6.555 1 95.44 197 THR A O 1
ATOM 1555 N N . GLY A 1 198 ? 0.876 17.5 5.191 1 97.94 198 GLY A N 1
ATOM 1556 C CA . GLY A 1 198 ? -0.471 18.016 5.398 1 97.94 198 GLY A CA 1
ATOM 1557 C C . GLY A 1 198 ? -1.548 17.031 4.961 1 97.94 198 GLY A C 1
ATOM 1558 O O . GLY A 1 198 ? -2.584 16.922 5.617 1 97.94 198 GLY A O 1
ATOM 1559 N N . ALA A 1 199 ? -1.291 16.328 3.891 1 98.69 199 ALA A N 1
ATOM 1560 C CA . ALA A 1 199 ? -2.312 15.469 3.293 1 98.69 199 ALA A CA 1
ATOM 1561 C C . ALA A 1 199 ? -2.742 14.375 4.262 1 98.69 199 ALA A C 1
ATOM 1563 O O . ALA A 1 199 ? -3.938 14.109 4.418 1 98.69 199 ALA A O 1
ATOM 1564 N N . LEU A 1 200 ? -1.781 13.758 4.906 1 98.75 200 LEU A N 1
ATOM 1565 C CA . LEU A 1 200 ? -2.129 12.656 5.797 1 98.75 200 LEU A CA 1
ATOM 1566 C C . LEU A 1 200 ? -2.775 13.172 7.078 1 98.75 200 LEU A C 1
ATOM 1568 O O . LEU A 1 200 ? -3.646 12.516 7.648 1 98.75 200 LEU A O 1
ATOM 1572 N N . ILE A 1 201 ? -2.416 14.352 7.547 1 98.62 201 ILE A N 1
ATOM 1573 C CA . ILE A 1 201 ? -3.043 14.984 8.703 1 98.62 201 ILE A CA 1
ATOM 1574 C C . ILE A 1 201 ? -4.512 15.266 8.398 1 98.62 201 ILE A C 1
ATOM 1576 O O . ILE A 1 201 ? -5.395 14.906 9.188 1 98.62 201 ILE A O 1
ATOM 1580 N N . LYS A 1 202 ? -4.734 15.883 7.27 1 98.81 202 LYS A N 1
ATOM 1581 C CA . LYS A 1 202 ? -6.102 16.172 6.848 1 98.81 202 LYS A CA 1
ATOM 1582 C C . LYS A 1 202 ? -6.914 14.883 6.715 1 98.81 202 LYS A C 1
ATOM 1584 O O . LYS A 1 202 ? -8.055 14.812 7.164 1 98.81 202 LYS A O 1
ATOM 1589 N N . SER A 1 203 ? -6.301 13.867 6.141 1 98.88 203 SER A N 1
ATOM 1590 C CA . SER A 1 203 ? -6.988 12.586 5.961 1 98.88 203 SER A CA 1
ATOM 1591 C C . SER A 1 203 ? -7.34 11.961 7.305 1 98.88 203 SER A C 1
ATOM 1593 O O . SER A 1 203 ? -8.383 11.312 7.438 1 98.88 203 SER A O 1
ATOM 1595 N N . ALA A 1 204 ? -6.465 12.062 8.273 1 98.88 204 ALA A N 1
ATOM 1596 C CA . ALA A 1 204 ? -6.742 11.523 9.602 1 98.88 204 ALA A CA 1
ATOM 1597 C C . ALA A 1 204 ? -8.039 12.102 10.164 1 98.88 204 ALA A C 1
ATOM 1599 O O . ALA A 1 204 ? -8.891 11.367 10.672 1 98.88 204 ALA A O 1
ATOM 1600 N N . LEU A 1 205 ? -8.211 13.398 10.031 1 98.81 205 LEU A N 1
ATOM 1601 C CA . LEU A 1 205 ? -9.414 14.078 10.5 1 98.81 205 LEU A CA 1
ATOM 1602 C C . LEU A 1 205 ? -10.641 13.609 9.727 1 98.81 205 LEU A C 1
ATOM 1604 O O . LEU A 1 205 ? -11.672 13.289 10.32 1 98.81 205 LEU A O 1
ATOM 1608 N N . LEU A 1 206 ? -10.477 13.523 8.438 1 98.88 206 LEU A N 1
ATOM 1609 C CA . LEU A 1 206 ? -11.617 13.188 7.59 1 98.88 206 LEU A CA 1
ATOM 1610 C C . LEU A 1 206 ? -12.039 11.734 7.785 1 98.88 206 LEU A C 1
ATOM 1612 O O . LEU A 1 206 ? -13.227 11.414 7.703 1 98.88 206 LEU A O 1
ATOM 1616 N N . LEU A 1 207 ? -11.102 10.859 8.008 1 98.75 207 LEU A N 1
ATOM 1617 C CA . LEU A 1 207 ? -11.414 9.461 8.258 1 98.75 207 LEU A CA 1
ATOM 1618 C C . LEU A 1 207 ? -12.25 9.312 9.531 1 98.75 207 LEU A C 1
ATOM 1620 O O . LEU A 1 207 ? -13.297 8.656 9.516 1 98.75 207 LEU A O 1
ATOM 1624 N N . GLY A 1 208 ? -11.781 9.906 10.617 1 97.88 208 GLY A N 1
ATOM 1625 C CA . GLY A 1 208 ? -12.57 9.867 11.836 1 97.88 208 GLY A CA 1
ATOM 1626 C C . GLY A 1 208 ? -13.945 10.484 11.672 1 97.88 208 GLY A C 1
ATOM 1627 O O . GLY A 1 208 ? -14.945 9.922 12.141 1 97.88 208 GLY A O 1
ATOM 1628 N N . ASN A 1 209 ? -14.008 11.586 10.969 1 97.75 209 ASN A N 1
ATOM 1629 C CA . ASN A 1 209 ? -15.25 12.312 10.727 1 97.75 209 ASN A CA 1
ATOM 1630 C C . ASN A 1 209 ? -16.25 11.461 9.938 1 97.75 209 ASN A C 1
ATOM 1632 O O . ASN A 1 209 ? -17.453 11.5 10.203 1 97.75 209 ASN A O 1
ATOM 1636 N N . ARG A 1 210 ? -15.766 10.688 8.977 1 97.19 210 ARG A N 1
ATOM 1637 C CA . ARG A 1 210 ? -16.641 9.93 8.078 1 97.19 210 ARG A CA 1
ATOM 1638 C C . ARG A 1 210 ? -17.438 8.883 8.836 1 97.19 210 ARG A C 1
ATOM 1640 O O . ARG A 1 210 ? -18.5 8.453 8.375 1 97.19 210 ARG A O 1
ATOM 1647 N N . LEU A 1 211 ? -16.984 8.477 10.008 1 95.38 211 LEU A N 1
ATOM 1648 C CA . LEU A 1 211 ? -17.672 7.461 10.805 1 95.38 211 LEU A CA 1
ATOM 1649 C C . LEU A 1 211 ? -18.875 8.055 11.523 1 95.38 211 LEU A C 1
ATOM 1651 O O . LEU A 1 211 ? -19.703 7.316 12.062 1 95.38 211 LEU A O 1
ATOM 1655 N N . ARG A 1 212 ? -19.016 9.352 11.438 1 93.75 212 ARG A N 1
ATOM 1656 C CA . ARG A 1 212 ? -20.109 10.023 12.141 1 93.75 212 ARG A CA 1
ATOM 1657 C C . ARG A 1 212 ? -21.344 10.102 11.266 1 93.75 212 ARG A C 1
ATOM 1659 O O . ARG A 1 212 ? -21.25 10.18 10.039 1 93.75 212 ARG A O 1
ATOM 1666 N N . LYS A 1 213 ? -22.438 10.203 11.953 1 91.69 213 LYS A N 1
ATOM 1667 C CA . LYS A 1 213 ? -23.703 10.391 11.25 1 91.69 213 LYS A CA 1
ATOM 1668 C C . LYS A 1 213 ? -23.781 11.773 10.617 1 91.69 213 LYS A C 1
ATOM 1670 O O . LYS A 1 213 ? -24.375 11.945 9.555 1 91.69 213 LYS A O 1
ATOM 1675 N N . ASP A 1 214 ? -23.172 12.805 11.266 1 94.44 214 ASP A N 1
ATOM 1676 C CA . ASP A 1 214 ? -23.281 14.18 10.797 1 94.44 214 ASP A CA 1
ATOM 1677 C C . ASP A 1 214 ? -22.047 14.594 10.016 1 94.44 214 ASP A C 1
ATOM 1679 O O . ASP A 1 214 ? -21.719 15.781 9.93 1 94.44 214 ASP A O 1
ATOM 1683 N N . TRP A 1 215 ? -21.312 13.633 9.461 1 95.75 215 TRP A N 1
ATOM 1684 C CA . TRP A 1 215 ? -20.016 13.898 8.852 1 95.75 215 TRP A CA 1
ATOM 1685 C C . TRP A 1 215 ? -20.141 14.875 7.695 1 95.75 215 TRP A C 1
ATOM 1687 O O . TRP A 1 215 ? -19.266 15.719 7.484 1 95.75 215 TRP A O 1
ATOM 1697 N N . LYS A 1 216 ? -21.234 14.836 6.953 1 97.38 216 LYS A N 1
ATOM 1698 C CA . LYS A 1 216 ? -21.391 15.695 5.785 1 97.38 216 LYS A CA 1
ATOM 1699 C C . LYS A 1 216 ? -21.422 17.172 6.184 1 97.38 216 LYS A C 1
ATOM 1701 O O . LYS A 1 216 ? -20.859 18.016 5.48 1 97.38 216 LYS A O 1
ATOM 1706 N N . LYS A 1 217 ? -22 17.469 7.289 1 97.38 217 LYS A N 1
ATOM 1707 C CA . LYS A 1 217 ? -22.125 18.844 7.762 1 97.38 217 LYS A CA 1
ATOM 1708 C C . LYS A 1 217 ? -20.781 19.406 8.211 1 97.38 217 LYS A C 1
ATOM 1710 O O . LYS A 1 217 ? -20.562 20.625 8.148 1 97.38 217 LYS A O 1
ATOM 1715 N N . ARG A 1 218 ? -19.875 18.516 8.578 1 97.56 218 ARG A N 1
ATOM 1716 C CA . ARG A 1 218 ? -18.609 18.922 9.18 1 97.56 218 ARG A CA 1
ATOM 1717 C C . ARG A 1 218 ? -17.484 18.938 8.148 1 97.56 218 ARG A C 1
ATOM 1719 O O . ARG A 1 218 ? -16.453 19.562 8.359 1 97.56 218 ARG A O 1
ATOM 1726 N N . GLU A 1 219 ? -17.672 18.281 7.109 1 98.12 219 GLU A N 1
ATOM 1727 C CA . GLU A 1 219 ? -16.594 17.875 6.211 1 98.12 219 GLU A CA 1
ATOM 1728 C C . GLU A 1 219 ? -15.844 19.094 5.676 1 98.12 219 GLU A C 1
ATOM 1730 O O . GLU A 1 219 ? -14.609 19.109 5.68 1 98.12 219 GLU A O 1
ATOM 1735 N N . THR A 1 220 ? -16.5 20.109 5.242 1 98.31 220 THR A N 1
ATOM 1736 C CA . THR A 1 220 ? -15.875 21.266 4.613 1 98.31 220 THR A CA 1
ATOM 1737 C C . THR A 1 220 ? -14.992 22.016 5.609 1 98.31 220 THR A C 1
ATOM 1739 O O . THR A 1 220 ? -13.82 22.297 5.332 1 98.31 220 THR A O 1
ATOM 1742 N N . SER A 1 221 ? -15.562 22.344 6.75 1 98.38 221 SER A N 1
ATOM 1743 C CA . SER A 1 221 ? -14.812 23.078 7.762 1 98.38 221 SER A CA 1
ATOM 1744 C C . SER A 1 221 ? -13.656 22.234 8.305 1 98.38 221 SER A C 1
ATOM 1746 O O . SER A 1 221 ? -12.578 22.766 8.562 1 98.38 221 SER A O 1
ATOM 1748 N N . LEU A 1 222 ? -13.93 21 8.484 1 98.44 222 LEU A N 1
ATOM 1749 C CA . LEU A 1 222 ? -12.883 20.125 8.992 1 98.44 222 LEU A CA 1
ATOM 1750 C C . LEU A 1 222 ? -11.758 19.969 7.973 1 98.44 222 LEU A C 1
ATOM 1752 O O . LEU A 1 222 ? -10.586 19.844 8.344 1 98.44 222 LEU A O 1
ATOM 1756 N N . SER A 1 223 ? -12.109 19.906 6.695 1 98.62 223 SER A N 1
ATOM 1757 C CA . SER A 1 223 ? -11.109 19.875 5.633 1 98.62 223 SER A CA 1
ATOM 1758 C C . SER A 1 223 ? -10.219 21.109 5.672 1 98.62 223 SER A C 1
ATOM 1760 O O . SER A 1 223 ? -8.992 21 5.578 1 98.62 223 SER A O 1
ATOM 1762 N N . GLN A 1 224 ? -10.82 22.234 5.824 1 98.38 224 GLN A N 1
ATOM 1763 C CA . GLN A 1 224 ? -10.055 23.484 5.934 1 98.38 224 GLN A CA 1
ATOM 1764 C C . GLN A 1 224 ? -9.18 23.484 7.18 1 98.38 224 GLN A C 1
ATOM 1766 O O . GLN A 1 224 ? -8.023 23.906 7.133 1 98.38 224 GLN A O 1
ATOM 1771 N N . TYR A 1 225 ? -9.758 23.047 8.227 1 98.75 225 TYR A N 1
ATOM 1772 C CA . TYR A 1 225 ? -9 22.922 9.469 1 98.75 225 TYR A CA 1
ATOM 1773 C C . TYR A 1 225 ? -7.781 22.031 9.273 1 98.75 225 TYR A C 1
ATOM 1775 O O . TYR A 1 225 ? -6.68 22.359 9.719 1 98.75 225 TYR A O 1
ATOM 1783 N N . GLY A 1 226 ? -7.984 20.891 8.648 1 98.62 226 GLY A N 1
ATOM 1784 C CA . GLY A 1 226 ? -6.891 19.969 8.391 1 98.62 226 GLY A CA 1
ATOM 1785 C C . GLY A 1 226 ? -5.785 20.562 7.543 1 98.62 226 GLY A C 1
ATOM 1786 O O . GLY A 1 226 ? -4.602 20.344 7.812 1 98.62 226 GLY A O 1
ATOM 1787 N N . GLU A 1 227 ? -6.137 21.297 6.527 1 98.06 227 GLU A N 1
ATOM 1788 C CA . GLU A 1 227 ? -5.16 21.953 5.668 1 98.06 227 GLU A CA 1
ATOM 1789 C C . GLU A 1 227 ? -4.309 22.938 6.457 1 98.06 227 GLU A C 1
ATOM 1791 O O . GLU A 1 227 ? -3.08 22.922 6.355 1 98.06 227 GLU A O 1
ATOM 1796 N N . ASP A 1 228 ? -4.961 23.766 7.234 1 98.12 228 ASP A N 1
ATOM 1797 C CA . ASP A 1 228 ? -4.254 24.766 8.031 1 98.12 228 ASP A CA 1
ATOM 1798 C C . ASP A 1 228 ? -3.408 24.109 9.117 1 98.12 228 ASP A C 1
ATOM 1800 O O . ASP A 1 228 ? -2.314 24.578 9.43 1 98.12 228 ASP A O 1
ATOM 1804 N N . LEU A 1 229 ? -3.941 23.094 9.695 1 98.31 229 LEU A N 1
ATOM 1805 C CA . LEU A 1 229 ? -3.195 22.391 10.727 1 98.31 229 LEU A CA 1
ATOM 1806 C C . LEU A 1 229 ? -1.92 21.781 10.148 1 98.31 229 LEU A C 1
ATOM 1808 O O . LEU A 1 229 ? -0.868 21.812 10.789 1 98.31 229 LEU A O 1
ATOM 1812 N N . GLY A 1 230 ? -2.049 21.172 8.984 1 97.44 230 GLY A N 1
ATOM 1813 C CA . GLY A 1 230 ? -0.871 20.656 8.312 1 97.44 230 GLY A CA 1
ATOM 1814 C C . GLY A 1 230 ? 0.201 21.703 8.078 1 97.44 230 GLY A C 1
ATOM 1815 O O . GLY A 1 230 ? 1.388 21.438 8.289 1 97.44 230 GLY A O 1
ATOM 1816 N N . LEU A 1 231 ? -0.246 22.844 7.68 1 96.56 231 LEU A N 1
ATOM 1817 C CA . LEU A 1 231 ? 0.688 23.938 7.453 1 96.56 231 LEU A CA 1
ATOM 1818 C C . LEU A 1 231 ? 1.338 24.375 8.758 1 96.56 231 LEU A C 1
ATOM 1820 O O . LEU A 1 231 ? 2.551 24.594 8.812 1 96.56 231 LEU A O 1
ATOM 1824 N N . LEU A 1 232 ? 0.537 24.516 9.773 1 97.38 232 LEU A N 1
ATOM 1825 C CA . LEU A 1 232 ? 1.045 24.875 11.094 1 97.38 232 LEU A CA 1
ATOM 1826 C C . LEU A 1 232 ? 2.104 23.875 11.555 1 97.38 232 LEU A C 1
ATOM 1828 O O . LEU A 1 232 ? 3.152 24.281 12.07 1 97.38 232 LEU A O 1
ATOM 1832 N N . PHE A 1 233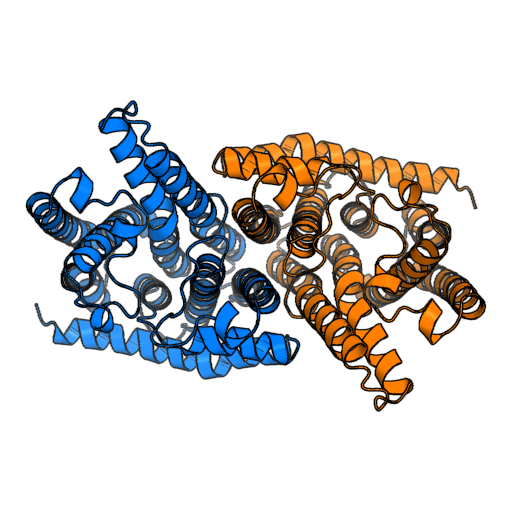 ? 1.779 22.641 11.398 1 95.75 233 PHE A N 1
ATOM 1833 C CA . PHE A 1 233 ? 2.695 21.578 11.797 1 95.75 233 PHE A CA 1
ATOM 1834 C C . PHE A 1 233 ? 4.039 21.734 11.094 1 95.75 233 PHE A C 1
ATOM 1836 O O . PHE A 1 233 ? 5.09 21.609 11.727 1 95.75 233 PHE A O 1
ATOM 1843 N N . GLN A 1 234 ? 3.982 21.984 9.859 1 93 234 GLN A N 1
ATOM 1844 C CA . GLN A 1 234 ? 5.207 22.062 9.07 1 93 234 GLN A CA 1
ATOM 1845 C C . GLN A 1 234 ? 6.047 23.266 9.453 1 93 234 GLN A C 1
ATOM 1847 O O . GLN A 1 234 ? 7.258 23.156 9.656 1 93 234 GLN A O 1
ATOM 1852 N N . ILE A 1 235 ? 5.461 24.438 9.523 1 94.38 235 ILE A N 1
ATOM 1853 C CA . ILE A 1 235 ? 6.188 25.656 9.859 1 94.38 235 ILE A CA 1
ATOM 1854 C C . ILE A 1 235 ? 6.824 25.516 11.242 1 94.38 235 ILE A C 1
ATOM 1856 O O . ILE A 1 235 ? 7.988 25.875 11.438 1 94.38 235 ILE A O 1
ATOM 1860 N N . THR A 1 236 ? 6.062 24.953 12.125 1 93.94 236 THR A N 1
ATOM 1861 C CA . THR A 1 236 ? 6.566 24.734 13.477 1 93.94 236 THR A CA 1
ATOM 1862 C C . THR A 1 236 ? 7.758 23.781 13.469 1 93.94 236 THR A C 1
ATOM 1864 O O . THR A 1 236 ? 8.75 24.016 14.156 1 93.94 236 THR A O 1
ATOM 1867 N N . ASP A 1 237 ? 7.629 22.703 12.703 1 89.19 237 ASP A N 1
ATOM 1868 C CA . ASP A 1 237 ? 8.719 21.75 12.586 1 89.19 237 ASP A CA 1
ATOM 1869 C C . ASP A 1 237 ? 9.969 22.406 12 1 89.19 237 ASP A C 1
ATOM 1871 O O . ASP A 1 237 ? 11.086 22.141 12.438 1 89.19 237 ASP A O 1
ATOM 1875 N N . ASP A 1 238 ? 9.836 23.234 11.016 1 88.38 238 ASP A N 1
ATOM 1876 C CA . ASP A 1 238 ? 10.953 23.953 10.398 1 88.38 238 ASP A CA 1
ATOM 1877 C C . ASP A 1 238 ? 11.625 24.891 11.398 1 88.38 238 ASP A C 1
ATOM 1879 O O . ASP A 1 238 ? 12.852 25.016 11.406 1 88.38 238 ASP A O 1
ATOM 1883 N N . ILE A 1 239 ? 10.797 25.547 12.156 1 90.19 239 ILE A N 1
ATOM 1884 C CA . ILE A 1 239 ? 11.312 26.453 13.18 1 90.19 239 ILE A CA 1
ATOM 1885 C C . ILE A 1 239 ? 12.133 25.672 14.203 1 90.19 239 ILE A C 1
ATOM 1887 O O . ILE A 1 239 ? 13.25 26.062 14.539 1 90.19 239 ILE A O 1
ATOM 1891 N N . LEU A 1 240 ? 11.617 24.531 14.641 1 87.38 240 LEU A N 1
ATOM 1892 C CA . LEU A 1 240 ? 12.273 23.688 15.633 1 87.38 240 LEU A CA 1
ATOM 1893 C C . LEU A 1 240 ? 13.594 23.156 15.094 1 87.38 240 LEU A C 1
ATOM 1895 O O . LEU A 1 240 ? 14.555 22.984 15.852 1 87.38 240 LEU A O 1
ATOM 1899 N N . ASP A 1 241 ? 13.641 22.828 13.852 1 83.19 241 ASP A N 1
ATOM 1900 C CA . ASP A 1 241 ? 14.852 22.297 13.234 1 83.19 241 ASP A CA 1
ATOM 1901 C C . ASP A 1 241 ? 15.977 23.328 13.25 1 83.19 241 ASP A C 1
ATOM 1903 O O . ASP A 1 241 ? 17.156 22.984 13.32 1 83.19 241 ASP A O 1
ATOM 1907 N N . VAL A 1 242 ? 15.625 24.562 13.109 1 82.81 242 VAL A N 1
ATOM 1908 C CA . VAL A 1 242 ? 16.609 25.641 13.133 1 82.81 242 VAL A CA 1
ATOM 1909 C C . VAL A 1 242 ? 17.031 25.922 14.57 1 82.81 242 VAL A C 1
ATOM 1911 O O . VAL A 1 242 ? 18.203 26.125 14.852 1 82.81 242 VAL A O 1
ATOM 1914 N N . GLU A 1 243 ? 16.094 25.828 15.445 1 82.12 243 GLU A N 1
ATOM 1915 C CA . GLU A 1 243 ? 16.344 26.25 16.828 1 82.12 243 GLU A CA 1
ATOM 1916 C C . GLU A 1 243 ? 16.734 25.047 17.703 1 82.12 243 GLU A C 1
ATOM 1918 O O . GLU A 1 243 ? 17.312 25.234 18.766 1 82.12 243 GLU A O 1
ATOM 1923 N N . GLY A 1 244 ? 16.344 23.875 17.281 1 72.69 244 GLY A N 1
ATOM 1924 C CA . GLY A 1 244 ? 16.391 22.734 18.188 1 72.69 244 GLY A CA 1
ATOM 1925 C C . GLY A 1 244 ? 17.719 22 18.156 1 72.69 244 GLY A C 1
ATOM 1926 O O . GLY A 1 244 ? 18.578 22.312 17.344 1 72.69 244 GLY A O 1
ATOM 1927 N N . THR A 1 245 ? 17.906 21.203 19.328 1 67.56 245 THR A N 1
ATOM 1928 C CA . THR A 1 245 ? 19.047 20.297 19.469 1 67.56 245 THR A CA 1
ATOM 1929 C C . THR A 1 245 ? 18.641 18.859 19.094 1 67.56 245 THR A C 1
ATOM 1931 O O . THR A 1 245 ? 17.453 18.562 18.953 1 67.56 245 THR A O 1
ATOM 1934 N N . GLN A 1 246 ? 19.641 18.016 18.828 1 63.03 246 GLN A N 1
ATOM 1935 C CA . GLN A 1 246 ? 19.391 16.625 18.516 1 63.03 246 GLN A CA 1
ATOM 1936 C C . GLN A 1 246 ? 18.5 15.977 19.562 1 63.03 246 GLN A C 1
ATOM 1938 O O . GLN A 1 246 ? 17.609 15.188 19.234 1 63.03 246 GLN A O 1
ATOM 1943 N N . GLU A 1 247 ? 18.766 16.203 20.703 1 59.91 247 GLU A N 1
ATOM 1944 C CA . GLU A 1 247 ? 18.031 15.633 21.828 1 59.91 247 GLU A CA 1
ATOM 1945 C C . GLU A 1 247 ? 16.562 16.016 21.781 1 59.91 247 GLU A C 1
ATOM 1947 O O . GLU A 1 247 ? 15.688 15.172 22.031 1 59.91 247 GLU A O 1
ATOM 1952 N N . SER A 1 248 ? 16.359 17.109 21.297 1 64.44 248 SER A N 1
ATOM 1953 C CA . SER A 1 248 ? 14.992 17.594 21.297 1 64.44 248 SER A CA 1
ATOM 1954 C C . SER A 1 248 ? 14.234 17.125 20.062 1 64.44 248 SER A C 1
ATOM 1956 O O . SER A 1 248 ? 13.031 16.875 20.125 1 64.44 248 SER A O 1
ATOM 1958 N N . LEU A 1 249 ? 15.008 16.828 19.016 1 66.69 249 LEU A N 1
ATOM 1959 C CA . LEU A 1 249 ? 14.352 16.562 17.75 1 66.69 249 LEU A CA 1
ATOM 1960 C C . LEU A 1 249 ? 14.266 15.07 17.484 1 66.69 249 LEU A C 1
ATOM 1962 O O . LEU A 1 249 ? 13.422 14.617 16.703 1 66.69 249 LEU A O 1
ATOM 1966 N N . GLY A 1 250 ? 15.125 14.289 18.297 1 61.69 250 GLY A N 1
ATOM 1967 C CA . GLY A 1 250 ? 15.172 12.852 18.109 1 61.69 250 GLY A CA 1
ATOM 1968 C C . GLY A 1 250 ? 15.75 12.453 16.766 1 61.69 250 GLY A C 1
ATOM 1969 O O . GLY A 1 250 ? 15.648 11.289 16.359 1 61.69 250 GLY A O 1
ATOM 1970 N N . LYS A 1 251 ? 16.047 13.547 15.945 1 65.44 251 LYS A N 1
ATOM 1971 C CA . LYS A 1 251 ? 16.75 13.367 14.672 1 65.44 251 LYS A CA 1
ATOM 1972 C C . LYS A 1 251 ? 17.953 14.297 14.57 1 65.44 251 LYS A C 1
ATOM 1974 O O . LYS A 1 251 ? 18.203 15.094 15.477 1 65.44 251 LYS A O 1
ATOM 1979 N N . THR A 1 252 ? 18.812 14 13.594 1 66.75 252 THR A N 1
ATOM 1980 C CA . THR A 1 252 ? 19.984 14.844 13.406 1 66.75 252 THR A CA 1
ATOM 1981 C C . THR A 1 252 ? 19.578 16.281 13.094 1 66.75 252 THR A C 1
ATOM 1983 O O . THR A 1 252 ? 18.938 16.531 12.07 1 66.75 252 THR A O 1
ATOM 1986 N N . PRO A 1 253 ? 19.875 17.203 14.07 1 62.47 253 PRO A N 1
ATOM 1987 C CA . PRO A 1 253 ? 19.531 18.609 13.812 1 62.47 253 PRO A CA 1
ATOM 1988 C C . PRO A 1 253 ? 20.312 19.203 12.633 1 62.47 253 PRO A C 1
ATOM 1990 O O . PRO A 1 253 ? 21.391 18.719 12.305 1 62.47 253 PRO A O 1
ATOM 1993 N N . GLY A 1 254 ? 19.781 20.203 12.07 1 63.44 254 GLY A N 1
ATOM 1994 C CA . GLY A 1 254 ? 20.5 20.953 11.055 1 63.44 254 GLY A CA 1
ATOM 1995 C C . GLY A 1 254 ? 20.625 20.203 9.742 1 63.44 254 GLY A C 1
ATOM 1996 O O . GLY A 1 254 ? 21.422 20.594 8.875 1 63.44 254 GLY A O 1
ATOM 1997 N N . LYS A 1 255 ? 19.938 19.172 9.648 1 65.69 255 LYS A N 1
ATOM 1998 C CA . LYS A 1 255 ? 20.047 18.359 8.445 1 65.69 255 LYS A CA 1
ATOM 1999 C C . LYS A 1 255 ? 19.578 19.125 7.211 1 65.69 255 LYS A C 1
ATOM 2001 O O . LYS A 1 255 ? 20.141 18.969 6.125 1 65.69 255 LYS A O 1
ATOM 2006 N N . ASP A 1 256 ? 18.594 19.922 7.465 1 66.44 256 ASP A N 1
ATOM 2007 C CA . ASP A 1 256 ? 18.047 20.672 6.34 1 66.44 256 ASP A CA 1
ATOM 2008 C C . ASP A 1 256 ? 19.078 21.656 5.789 1 66.44 256 ASP A C 1
ATOM 2010 O O . ASP A 1 256 ? 19.203 21.828 4.574 1 66.44 256 ASP A O 1
ATOM 2014 N N . GLN A 1 257 ? 19.688 22.219 6.668 1 63.5 257 GLN A N 1
ATOM 2015 C CA . GLN A 1 257 ? 20.734 23.141 6.234 1 63.5 257 GLN A CA 1
ATOM 2016 C C . GLN A 1 257 ? 21.844 22.391 5.504 1 63.5 257 GLN A C 1
ATOM 2018 O O . GLN A 1 257 ? 22.359 22.875 4.492 1 63.5 257 GLN A O 1
ATOM 2023 N N . LYS A 1 258 ? 22.109 21.281 5.953 1 63.25 258 LYS A N 1
ATOM 2024 C CA . LYS A 1 258 ? 23.203 20.516 5.371 1 63.25 258 LYS A CA 1
ATOM 2025 C C . LYS A 1 258 ? 22.812 19.953 4.004 1 63.25 258 LYS A C 1
ATOM 2027 O O . LYS A 1 258 ? 23.656 19.875 3.102 1 63.25 258 LYS A O 1
ATOM 2032 N N . SER A 1 259 ? 21.594 19.703 3.963 1 64.06 259 SER A N 1
ATOM 2033 C CA . SER A 1 259 ? 21.125 19.078 2.725 1 64.06 259 SER A CA 1
ATOM 2034 C C . SER A 1 259 ? 20.734 20.141 1.696 1 64.06 259 SER A C 1
ATOM 2036 O O . SER A 1 259 ? 20.531 19.812 0.522 1 64.06 259 SER A O 1
ATOM 2038 N N . GLY A 1 260 ? 20.75 21.438 2.213 1 68 260 GLY A N 1
ATOM 2039 C CA . GLY A 1 260 ? 20.344 22.5 1.319 1 68 260 GLY A CA 1
ATOM 2040 C C . GLY A 1 260 ? 18.844 22.562 1.102 1 68 260 GLY A C 1
ATOM 2041 O O . GLY A 1 260 ? 18.359 23.172 0.138 1 68 260 GLY A O 1
ATOM 2042 N N . LYS A 1 261 ? 18.156 21.984 1.993 1 76 261 LYS A N 1
ATOM 2043 C CA . LYS A 1 261 ? 16.703 21.984 1.865 1 76 261 LYS A CA 1
ATOM 2044 C C . LYS A 1 261 ? 16.109 23.359 2.113 1 76 261 LYS A C 1
ATOM 2046 O O . LYS A 1 261 ? 16.562 24.078 3.014 1 76 261 LYS A O 1
ATOM 2051 N N . ILE A 1 262 ? 15.234 23.703 1.255 1 81.5 262 ILE A N 1
ATOM 2052 C CA . ILE A 1 262 ? 14.555 24.984 1.41 1 81.5 262 ILE A CA 1
ATOM 2053 C C . ILE A 1 262 ? 13.469 24.859 2.475 1 81.5 262 ILE A C 1
ATOM 2055 O O . ILE A 1 262 ? 12.648 23.938 2.432 1 81.5 262 ILE A O 1
ATOM 2059 N N . THR A 1 263 ? 13.531 25.75 3.463 1 88.44 263 THR A N 1
ATOM 2060 C CA . THR A 1 263 ? 12.555 25.719 4.547 1 88.44 263 THR A CA 1
ATOM 2061 C C . THR A 1 263 ? 11.867 27.078 4.695 1 88.44 263 THR A C 1
ATOM 2063 O O . THR A 1 263 ? 12.273 28.047 4.062 1 88.44 263 THR A O 1
ATOM 2066 N N . TYR A 1 264 ? 10.812 27.156 5.473 1 91.94 264 TYR A N 1
ATOM 2067 C CA . TYR A 1 264 ? 10.031 28.359 5.664 1 91.94 264 TYR A CA 1
ATOM 2068 C C . TYR A 1 264 ? 10.891 29.469 6.27 1 91.94 264 TYR A C 1
ATOM 2070 O O . TYR A 1 264 ? 10.891 30.609 5.773 1 91.94 264 TYR A O 1
ATOM 2078 N N . PRO A 1 265 ? 11.672 29.094 7.281 1 91.75 265 PRO A N 1
ATOM 2079 C CA . PRO A 1 265 ? 12.508 30.156 7.836 1 91.75 265 PRO A CA 1
ATOM 2080 C C . PRO A 1 265 ? 13.539 30.688 6.836 1 91.75 265 PRO A C 1
ATOM 2082 O O . PRO A 1 265 ? 13.875 31.875 6.867 1 91.75 265 PRO A O 1
ATOM 2085 N N . MET A 1 266 ? 14.031 29.797 6.043 1 86.31 266 MET A N 1
ATOM 2086 C CA . MET A 1 266 ? 14.984 30.203 5.016 1 86.31 266 MET A CA 1
ATOM 2087 C C . MET A 1 266 ? 14.336 31.172 4.031 1 86.31 266 MET A C 1
ATOM 2089 O O . MET A 1 266 ? 14.969 32.156 3.604 1 86.31 266 MET A O 1
ATOM 2093 N N . LEU A 1 267 ? 13.102 31 3.707 1 88.56 267 LEU A N 1
ATOM 2094 C CA . LEU A 1 267 ? 12.438 31.781 2.674 1 88.56 267 LEU A CA 1
ATOM 2095 C C . LEU A 1 267 ? 11.805 33.031 3.266 1 88.56 267 LEU A C 1
ATOM 2097 O O . LEU A 1 267 ? 11.773 34.094 2.613 1 88.56 267 LEU A O 1
ATOM 2101 N N . PHE A 1 268 ? 11.289 32.938 4.523 1 92.75 268 PHE A N 1
ATOM 2102 C CA . PHE A 1 268 ? 10.453 34 5.047 1 92.75 268 PHE A CA 1
ATOM 2103 C C . PHE A 1 268 ? 11.117 34.688 6.23 1 92.75 268 PHE A C 1
ATOM 2105 O O . PHE A 1 268 ? 10.727 35.781 6.621 1 92.75 268 PHE A O 1
ATOM 2112 N N . GLY A 1 269 ? 12.141 34.031 6.793 1 92.69 269 GLY A N 1
ATOM 2113 C CA . GLY A 1 269 ? 12.734 34.5 8.031 1 92.69 269 GLY A CA 1
ATOM 2114 C C . GLY A 1 269 ? 12.023 34 9.273 1 92.69 269 GLY A C 1
ATOM 2115 O O . GLY A 1 269 ? 10.82 33.719 9.227 1 92.69 269 GLY A O 1
ATOM 2116 N N . MET A 1 270 ? 12.719 34.031 10.328 1 94 270 MET A N 1
ATOM 2117 C CA . MET A 1 270 ? 12.227 33.438 11.578 1 94 270 MET A CA 1
ATOM 2118 C C . MET A 1 270 ? 11.062 34.25 12.133 1 94 270 MET A C 1
ATOM 2120 O O . MET A 1 270 ? 10.047 33.688 12.539 1 94 270 MET A O 1
ATOM 2124 N N . ASP A 1 271 ? 11.18 35.531 12.078 1 95.81 271 ASP A N 1
ATOM 2125 C CA . ASP A 1 271 ? 10.156 36.406 12.648 1 95.81 271 ASP A CA 1
ATOM 2126 C C . ASP A 1 271 ? 8.828 36.219 11.914 1 95.81 271 ASP A C 1
ATOM 2128 O O . ASP A 1 271 ? 7.77 36.125 12.539 1 95.81 271 ASP A O 1
ATOM 2132 N N . ARG A 1 272 ? 8.883 36.219 10.641 1 96.25 272 ARG A N 1
ATOM 2133 C CA . ARG A 1 272 ? 7.676 36.031 9.844 1 96.25 272 ARG A CA 1
ATOM 2134 C C . ARG A 1 272 ? 7.059 34.656 10.078 1 96.25 272 ARG A C 1
ATOM 2136 O O . ARG A 1 272 ? 5.836 34.5 10.117 1 96.25 272 ARG A O 1
ATOM 2143 N N . CYS A 1 273 ? 7.898 33.625 10.172 1 95.81 273 CYS A N 1
ATOM 2144 C CA . CYS A 1 273 ? 7.402 32.281 10.438 1 95.81 273 CYS A CA 1
ATOM 2145 C C . CYS A 1 273 ? 6.656 32.25 11.766 1 95.81 273 CYS A C 1
ATOM 2147 O O . CYS A 1 273 ? 5.602 31.609 11.867 1 95.81 273 CYS A O 1
ATOM 2149 N N . LYS A 1 274 ? 7.188 32.938 12.758 1 95.62 274 LYS A N 1
ATOM 2150 C CA . LYS A 1 274 ? 6.531 32.938 14.062 1 95.62 274 LYS A CA 1
ATOM 2151 C C . LYS A 1 274 ? 5.184 33.656 13.984 1 95.62 274 LYS A C 1
ATOM 2153 O O . LYS A 1 274 ? 4.219 33.25 14.633 1 95.62 274 LYS A O 1
ATOM 2158 N N . LYS A 1 275 ? 5.148 34.688 13.203 1 97.25 275 LYS A N 1
ATOM 2159 C CA . LYS A 1 275 ? 3.887 35.406 12.992 1 97.25 275 LYS A CA 1
ATOM 2160 C C . LYS A 1 275 ? 2.879 34.5 12.258 1 97.25 275 LYS A C 1
ATOM 2162 O O . LYS A 1 275 ? 1.688 34.531 12.578 1 97.25 275 LYS A O 1
ATOM 2167 N N . MET A 1 276 ? 3.369 33.781 11.281 1 96.81 276 MET A N 1
ATOM 2168 C CA . MET A 1 276 ? 2.514 32.844 10.547 1 96.81 276 MET A CA 1
ATOM 2169 C C . MET A 1 276 ? 1.914 31.812 11.484 1 96.81 276 MET A C 1
ATOM 2171 O O . MET A 1 276 ? 0.74 31.453 11.359 1 96.81 276 MET A O 1
ATOM 2175 N N . VAL A 1 277 ? 2.707 31.312 12.352 1 97.12 277 VAL A N 1
ATOM 2176 C CA . VAL A 1 277 ? 2.252 30.328 13.336 1 97.12 277 VAL A CA 1
ATOM 2177 C C . VAL A 1 277 ? 1.103 30.922 14.156 1 97.12 277 VAL A C 1
ATOM 2179 O O . VAL A 1 277 ? 0.06 30.281 14.312 1 97.12 277 VAL A O 1
ATOM 2182 N N . GLU A 1 278 ? 1.271 32.125 14.625 1 97.25 278 GLU A N 1
ATOM 2183 C CA . GLU A 1 278 ? 0.248 32.812 15.43 1 97.25 278 GLU A CA 1
ATOM 2184 C C . GLU A 1 278 ? -1.04 33 14.641 1 97.25 278 GLU A C 1
ATOM 2186 O O . GLU A 1 278 ? -2.135 32.75 15.156 1 97.25 278 GLU A O 1
ATOM 2191 N N . GLU A 1 279 ? -0.873 33.406 13.438 1 97.94 279 GLU A N 1
ATOM 2192 C CA . GLU A 1 279 ? -2.023 33.656 12.57 1 97.94 279 GLU A CA 1
ATOM 2193 C C . GLU A 1 279 ? -2.771 32.344 12.305 1 97.94 279 GLU A C 1
ATOM 2195 O O . GLU A 1 279 ? -4.004 32.312 12.344 1 97.94 279 GLU A O 1
ATOM 2200 N N . LEU A 1 280 ? -2.047 31.297 12.016 1 97.88 280 LEU A N 1
ATOM 2201 C CA . LEU A 1 280 ? -2.646 30 11.758 1 97.88 280 LEU A CA 1
ATOM 2202 C C . LEU A 1 280 ? -3.381 29.484 12.992 1 97.88 280 LEU A C 1
ATOM 2204 O O . LEU A 1 280 ? -4.469 28.906 12.883 1 97.88 280 LEU A O 1
ATOM 2208 N N . GLN A 1 281 ? -2.791 29.688 14.164 1 97.62 281 GLN A N 1
ATOM 2209 C CA . GLN A 1 281 ? -3.439 29.25 15.398 1 97.62 281 GLN A CA 1
ATOM 2210 C C . GLN A 1 281 ? -4.789 29.953 15.57 1 97.62 281 GLN A C 1
ATOM 2212 O O . GLN A 1 281 ? -5.789 29.297 15.891 1 97.62 281 GLN A O 1
ATOM 2217 N N . LYS A 1 282 ? -4.797 31.25 15.336 1 97.88 282 LYS A N 1
ATOM 2218 C CA . LYS A 1 282 ? -6.039 32.031 15.453 1 97.88 282 LYS A CA 1
ATOM 2219 C C . LYS A 1 282 ? -7.082 31.516 14.461 1 97.88 282 LYS A C 1
ATOM 2221 O O . LYS A 1 282 ? -8.25 31.344 14.82 1 97.88 282 LYS A O 1
ATOM 2226 N N . ASN A 1 283 ? -6.68 31.297 13.242 1 98.06 283 ASN A N 1
ATOM 2227 C CA . ASN A 1 283 ? -7.586 30.828 12.203 1 98.06 283 ASN A CA 1
ATOM 2228 C C . ASN A 1 283 ? -8.148 29.453 12.531 1 98.06 283 ASN A C 1
ATOM 2230 O O . ASN A 1 283 ? -9.328 29.188 12.297 1 98.06 283 ASN A O 1
ATOM 2234 N N . LEU A 1 284 ? -7.297 28.578 12.977 1 98.56 284 LEU A N 1
ATOM 2235 C CA . LEU A 1 284 ? -7.691 27.219 13.328 1 98.56 284 LEU A CA 1
ATOM 2236 C C . LEU A 1 284 ? -8.719 27.219 14.461 1 98.56 284 LEU A C 1
ATOM 2238 O O . LEU A 1 284 ? -9.695 26.469 14.422 1 98.56 284 LEU A O 1
ATOM 2242 N N . ILE A 1 285 ? -8.5 28.078 15.477 1 97.62 285 ILE A N 1
ATOM 2243 C CA . ILE A 1 285 ? -9.43 28.188 16.594 1 97.62 285 ILE A CA 1
ATOM 2244 C C . ILE A 1 285 ? -10.781 28.688 16.078 1 97.62 285 ILE A C 1
ATOM 2246 O O . ILE A 1 285 ? -11.828 28.141 16.453 1 97.62 285 ILE A O 1
ATOM 2250 N N . PHE A 1 286 ? -10.711 29.641 15.203 1 97.88 286 PHE A N 1
ATOM 2251 C CA . PHE A 1 286 ? -11.93 30.203 14.625 1 97.88 286 PHE A CA 1
ATOM 2252 C C . PHE A 1 286 ? -12.672 29.141 13.812 1 97.88 286 PHE A C 1
ATOM 2254 O O . PHE A 1 286 ? -13.875 28.938 13.992 1 97.88 286 PHE A O 1
ATOM 2261 N N . THR A 1 287 ? -12 28.406 12.938 1 98.25 287 THR A N 1
ATOM 2262 C CA . THR A 1 287 ? -12.586 27.391 12.062 1 98.25 287 THR A CA 1
ATOM 2263 C C . THR A 1 287 ? -13.18 26.25 12.875 1 98.25 287 THR A C 1
ATOM 2265 O O . THR A 1 287 ? -14.195 25.672 12.492 1 98.25 287 THR A O 1
ATOM 2268 N N . SER A 1 288 ? -12.516 25.922 14.008 1 97.81 288 SER A N 1
ATOM 2269 C CA . SER A 1 288 ? -12.961 24.781 14.82 1 97.81 288 SER A CA 1
ATOM 2270 C C . SER A 1 288 ? -14.383 25 15.328 1 97.81 288 SER A C 1
ATOM 2272 O O . SER A 1 288 ? -15.125 24.031 15.523 1 97.81 288 SER A O 1
ATOM 2274 N N . SER A 1 289 ? -14.82 26.219 15.547 1 96.88 289 SER A N 1
ATOM 2275 C CA . SER A 1 289 ? -16.141 26.547 16.062 1 96.88 289 SER A CA 1
ATOM 2276 C C . SER A 1 289 ? -17.234 26.078 15.117 1 96.88 289 SER A C 1
ATOM 2278 O O . SER A 1 289 ? -18.391 25.906 15.523 1 96.88 289 SER A O 1
ATOM 2280 N N . ASP A 1 290 ? -16.891 25.844 13.875 1 97.12 290 ASP A N 1
ATOM 2281 C CA . ASP A 1 290 ? -17.859 25.516 12.844 1 97.12 290 ASP A CA 1
ATOM 2282 C C . ASP A 1 290 ? -18.266 24.031 12.914 1 97.12 290 ASP A C 1
ATOM 2284 O O . ASP A 1 290 ? -19.266 23.625 12.32 1 97.12 290 ASP A O 1
ATOM 2288 N N . PHE A 1 291 ? -17.469 23.203 13.641 1 97 291 PHE A N 1
ATOM 2289 C CA . PHE A 1 291 ? -17.781 21.797 13.539 1 97 291 PHE A CA 1
ATOM 2290 C C . PHE A 1 291 ? -17.781 21.125 14.906 1 97 291 PHE A C 1
ATOM 2292 O O . PHE A 1 291 ? -18.109 19.938 15.031 1 97 291 PHE A O 1
ATOM 2299 N N . VAL A 1 292 ? -17.406 21.844 15.945 1 95.88 292 VAL A N 1
ATOM 2300 C CA . VAL A 1 292 ? -17.375 21.219 17.266 1 95.88 292 VAL A CA 1
ATOM 2301 C C . VAL A 1 292 ? -18.781 21.25 17.875 1 95.88 292 VAL A C 1
ATOM 2303 O O . VAL A 1 292 ? -19.531 22.203 17.672 1 95.88 292 VAL A O 1
ATOM 2306 N N . SER A 1 293 ? -19.125 20.156 18.625 1 92.31 293 SER A N 1
ATOM 2307 C CA . SER A 1 293 ? -20.469 20.062 19.172 1 92.31 293 SER A CA 1
ATOM 2308 C C . SER A 1 293 ? -20.438 19.766 20.672 1 92.31 293 SER A C 1
ATOM 2310 O O . SER A 1 293 ? -21.453 19.938 21.359 1 92.31 293 SER A O 1
ATOM 2312 N N . THR A 1 294 ? -19.406 19.281 21.203 1 93.88 294 THR A N 1
ATOM 2313 C CA . THR A 1 294 ? -19.266 18.953 22.609 1 93.88 294 THR A CA 1
ATOM 2314 C C . THR A 1 294 ? -18.156 19.766 23.25 1 93.88 294 THR A C 1
ATOM 2316 O O . THR A 1 294 ? -17.297 20.328 22.562 1 93.88 294 THR A O 1
ATOM 2319 N N . GLU A 1 295 ? -18.125 19.844 24.516 1 94.12 295 GLU A N 1
ATOM 2320 C CA . GLU A 1 295 ? -17.062 20.547 25.25 1 94.12 295 GLU A CA 1
ATOM 2321 C C . GLU A 1 295 ? -15.703 19.891 25.016 1 94.12 295 GLU A C 1
ATOM 2323 O O . GLU A 1 295 ? -14.688 20.578 24.922 1 94.12 295 GLU A O 1
ATOM 2328 N N . GLU A 1 296 ? -15.695 18.641 24.984 1 94.06 296 GLU A N 1
ATOM 2329 C CA . GLU A 1 296 ? -14.461 17.891 24.75 1 94.06 296 GLU A CA 1
ATOM 2330 C C . GLU A 1 296 ? -13.875 18.219 23.375 1 94.06 296 GLU A C 1
ATOM 2332 O O . GLU A 1 296 ? -12.672 18.469 23.25 1 94.06 296 GLU A O 1
ATOM 2337 N N . GLU A 1 297 ? -14.727 18.25 22.391 1 95.44 297 GLU A N 1
ATOM 2338 C CA . GLU A 1 297 ? -14.281 18.594 21.047 1 95.44 297 GLU A CA 1
ATOM 2339 C C . GLU A 1 297 ? -13.766 20.031 20.984 1 95.44 297 GLU A C 1
ATOM 2341 O O . GLU A 1 297 ? -12.742 20.297 20.359 1 95.44 297 GLU A O 1
ATOM 2346 N N . GLN A 1 298 ? -14.562 20.875 21.609 1 96.19 298 GLN A N 1
ATOM 2347 C CA . GLN A 1 298 ? -14.164 22.281 21.625 1 96.19 298 GLN A CA 1
ATOM 2348 C C . GLN A 1 298 ? -12.781 22.453 22.25 1 96.19 298 GLN A C 1
ATOM 2350 O O . GLN A 1 298 ? -11.914 23.109 21.672 1 96.19 298 GLN A O 1
ATOM 2355 N N . THR A 1 299 ? -12.625 21.828 23.391 1 96.69 299 THR A N 1
ATOM 2356 C CA . THR A 1 299 ? -11.336 21.906 24.078 1 96.69 299 THR A CA 1
ATOM 2357 C C . THR A 1 299 ? -10.219 21.344 23.203 1 96.69 299 THR A C 1
ATOM 2359 O O . THR A 1 299 ? -9.172 21.969 23.047 1 96.69 299 THR A O 1
ATOM 2362 N N . PHE A 1 300 ? -10.414 20.25 22.641 1 97.44 300 PHE A N 1
ATOM 2363 C CA . PHE A 1 300 ? -9.375 19.562 21.859 1 97.44 300 PHE A CA 1
ATOM 2364 C C . PHE A 1 300 ? -8.977 20.391 20.656 1 97.44 300 PHE A C 1
ATOM 2366 O O . PHE A 1 300 ? -7.793 20.688 20.453 1 97.44 300 PHE A O 1
ATOM 2373 N N . PHE A 1 301 ? -9.969 20.828 19.828 1 98.12 301 PHE A N 1
ATOM 2374 C CA . PHE A 1 301 ? -9.672 21.422 18.531 1 98.12 301 PHE A CA 1
ATOM 2375 C C . PHE A 1 301 ? -9.242 22.875 18.672 1 98.12 301 PHE A C 1
ATOM 2377 O O . PHE A 1 301 ? -8.586 23.422 17.797 1 98.12 301 PHE A O 1
ATOM 2384 N N . GLN A 1 302 ? -9.562 23.5 19.766 1 97.56 302 GLN A N 1
ATOM 2385 C CA . GLN A 1 302 ? -9.117 24.875 19.984 1 97.56 302 GLN A CA 1
ATOM 2386 C C . GLN A 1 302 ? -7.723 24.906 20.609 1 97.56 302 GLN A C 1
ATOM 2388 O O . GLN A 1 302 ? -6.945 25.828 20.344 1 97.56 302 GLN A O 1
ATOM 2393 N N . GLU A 1 303 ? -7.398 23.859 21.375 1 97 303 GLU A N 1
ATOM 2394 C CA . GLU A 1 303 ? -6.109 23.844 22.062 1 97 303 GLU A CA 1
ATOM 2395 C C . GLU A 1 303 ? -5.051 23.125 21.234 1 97 303 GLU A C 1
ATOM 2397 O O . GLU A 1 303 ? -3.852 23.344 21.438 1 97 303 GLU A O 1
ATOM 2402 N N . LEU A 1 304 ? -5.438 22.281 20.344 1 97.19 304 LEU A N 1
ATOM 2403 C CA . LEU A 1 304 ? -4.496 21.531 19.531 1 97.19 304 LEU A CA 1
ATOM 2404 C C . LEU A 1 304 ? -3.561 22.453 18.766 1 97.19 304 LEU A C 1
ATOM 2406 O O . LEU A 1 304 ? -2.346 22.25 18.75 1 97.19 304 LEU A O 1
ATOM 2410 N N . PRO A 1 305 ? -4.105 23.531 18.094 1 97.12 305 PRO A N 1
ATOM 2411 C CA . PRO A 1 305 ? -3.195 24.438 17.375 1 97.12 305 PRO A CA 1
ATOM 2412 C C . PRO A 1 305 ? -2.158 25.078 18.297 1 97.12 305 PRO A C 1
ATOM 2414 O O . PRO A 1 305 ? -1.021 25.312 17.891 1 97.12 305 PRO A O 1
ATOM 2417 N N . ILE A 1 306 ? -2.537 25.312 19.516 1 95.38 306 ILE A N 1
ATOM 2418 C CA . ILE A 1 306 ? -1.619 25.906 20.484 1 95.38 306 ILE A CA 1
ATOM 2419 C C . ILE A 1 306 ? -0.547 24.875 20.859 1 95.38 306 ILE A C 1
ATOM 2421 O O . ILE A 1 306 ? 0.643 25.203 20.906 1 95.38 306 ILE A O 1
ATOM 2425 N N . TYR A 1 307 ? -0.997 23.703 21.078 1 94.12 307 TYR A N 1
ATOM 2426 C CA . TYR A 1 307 ? -0.091 22.609 21.406 1 94.12 307 TYR A CA 1
ATOM 2427 C C . TYR A 1 307 ? 0.93 22.406 20.297 1 94.12 307 TYR A C 1
ATOM 2429 O O . TYR A 1 307 ? 2.127 22.25 20.562 1 94.12 307 TYR A O 1
ATOM 2437 N N . ILE A 1 308 ? 0.491 22.422 19.047 1 93.56 308 ILE A N 1
ATOM 2438 C CA . ILE A 1 308 ? 1.363 22.172 17.906 1 93.56 308 ILE A CA 1
ATOM 2439 C C . ILE A 1 308 ? 2.324 23.359 17.734 1 93.56 308 ILE A C 1
ATOM 2441 O O . ILE A 1 308 ? 3.508 23.156 17.438 1 93.56 308 ILE A O 1
ATOM 2445 N N . GLY A 1 309 ? 1.803 24.547 17.891 1 90.5 309 GLY A N 1
ATOM 2446 C CA . GLY A 1 309 ? 2.604 25.734 17.688 1 90.5 309 GLY A CA 1
ATOM 2447 C C . GLY A 1 309 ? 3.65 25.953 18.766 1 90.5 309 GLY A C 1
ATOM 2448 O O . GLY A 1 309 ? 4.637 26.656 18.547 1 90.5 309 GLY A O 1
ATOM 2449 N N . GLN A 1 310 ? 3.412 25.344 19.953 1 81.5 310 GLN A N 1
ATOM 2450 C CA . GLN A 1 310 ? 4.312 25.578 21.078 1 81.5 310 GLN A CA 1
ATOM 2451 C C . GLN A 1 310 ? 5.141 24.344 21.391 1 81.5 310 GLN A C 1
ATOM 2453 O O . GLN A 1 310 ? 5.902 24.328 22.359 1 81.5 310 GLN A O 1
ATOM 2458 N N . ARG A 1 311 ? 4.82 23.438 20.641 1 68.81 311 ARG A N 1
ATOM 2459 C CA . ARG A 1 311 ? 5.457 22.156 20.953 1 68.81 311 ARG A CA 1
ATOM 2460 C C . ARG A 1 311 ? 6.977 22.266 20.891 1 68.81 311 ARG A C 1
ATOM 2462 O O . ARG A 1 311 ? 7.516 23.062 20.109 1 68.81 311 ARG A O 1
ATOM 2469 N N . LYS A 1 312 ? 7.559 21.859 22 1 59.41 312 LYS A N 1
ATOM 2470 C CA . LYS A 1 312 ? 8.992 21.594 22.047 1 59.41 312 LYS A CA 1
ATOM 2471 C C . LYS A 1 312 ? 9.289 20.125 21.734 1 59.41 312 LYS A C 1
ATOM 2473 O O . LYS A 1 312 ? 8.461 19.25 22.016 1 59.41 312 LYS A O 1
ATOM 2478 N N . ASN A 1 313 ? 9.742 19.734 20.547 1 48.19 313 ASN A N 1
ATOM 2479 C CA . ASN A 1 313 ? 9.906 18.328 20.219 1 48.19 313 ASN A CA 1
ATOM 2480 C C . ASN A 1 313 ? 10.312 17.5 21.438 1 48.19 313 ASN A C 1
ATOM 2482 O O . ASN A 1 313 ? 11 18 22.328 1 48.19 313 ASN A O 1
ATOM 2486 N N . MET B 1 1 ? -6.574 -30.547 -28.391 1 43.34 1 MET B N 1
ATOM 2487 C CA . MET B 1 1 ? -7.168 -29.375 -27.75 1 43.34 1 MET B CA 1
ATOM 2488 C C . MET B 1 1 ? -6.664 -28.078 -28.391 1 43.34 1 MET B C 1
ATOM 2490 O O . MET B 1 1 ? -5.492 -27.984 -28.75 1 43.34 1 MET B O 1
ATOM 2494 N N . ASN B 1 2 ? -7.496 -27.234 -28.984 1 54.72 2 ASN B N 1
ATOM 2495 C CA . ASN B 1 2 ? -7.238 -26.234 -30.016 1 54.72 2 ASN B CA 1
ATOM 2496 C C . ASN B 1 2 ? -6.508 -25.016 -29.438 1 54.72 2 ASN B C 1
ATOM 2498 O O . ASN B 1 2 ? -7.129 -24.156 -28.812 1 54.72 2 ASN B O 1
ATOM 2502 N N . SER B 1 3 ? -5.176 -25.094 -29.188 1 65.31 3 SER B N 1
ATOM 2503 C CA . SER B 1 3 ? -4.199 -24.078 -28.844 1 65.31 3 SER B CA 1
ATOM 2504 C C . SER B 1 3 ? -4.578 -22.719 -29.422 1 65.31 3 SER B C 1
ATOM 2506 O O . SER B 1 3 ? -4.395 -21.688 -28.781 1 65.31 3 SER B O 1
ATOM 2508 N N . SER B 1 4 ? -5.402 -22.891 -30.375 1 78.75 4 SER B N 1
ATOM 2509 C CA . SER B 1 4 ? -5.773 -21.672 -31.062 1 78.75 4 SER B CA 1
ATOM 2510 C C . SER B 1 4 ? -6.879 -20.922 -30.312 1 78.75 4 SER B C 1
ATOM 2512 O O . SER B 1 4 ? -6.836 -19.703 -30.172 1 78.75 4 SER B O 1
ATOM 2514 N N . SER B 1 5 ? -7.832 -21.766 -29.781 1 91.69 5 SER B N 1
ATOM 2515 C CA . SER B 1 5 ? -8.953 -21.141 -29.094 1 91.69 5 SER B CA 1
ATOM 2516 C C . SER B 1 5 ? -8.5 -20.5 -27.781 1 91.69 5 SER B C 1
ATOM 2518 O O . SER B 1 5 ? -8.898 -19.391 -27.453 1 91.69 5 SER B O 1
ATOM 2520 N N . PHE B 1 6 ? -7.66 -21.188 -27.062 1 95.06 6 PHE B N 1
ATOM 2521 C CA . PHE B 1 6 ? -7.113 -20.641 -25.828 1 95.06 6 PHE B CA 1
ATOM 2522 C C . PHE B 1 6 ? -6.375 -19.344 -26.094 1 95.06 6 PHE B C 1
ATOM 2524 O O . PHE B 1 6 ? -6.582 -18.344 -25.375 1 95.06 6 PHE B O 1
ATOM 2531 N N . SER B 1 7 ? -5.535 -19.406 -27.094 1 95.25 7 SER B N 1
ATOM 2532 C CA . SER B 1 7 ? -4.738 -18.234 -27.438 1 95.25 7 SER B CA 1
ATOM 2533 C C . SER B 1 7 ? -5.629 -17.047 -27.766 1 95.25 7 SER B C 1
ATOM 2535 O O . SER B 1 7 ? -5.316 -15.906 -27.391 1 95.25 7 SER B O 1
ATOM 2537 N N . LYS B 1 8 ? -6.691 -17.312 -28.453 1 95.94 8 LYS B N 1
ATOM 2538 C CA . LYS B 1 8 ? -7.629 -16.25 -28.812 1 95.94 8 LYS B CA 1
ATOM 2539 C C . LYS B 1 8 ? -8.281 -15.656 -27.562 1 95.94 8 LYS B C 1
ATOM 2541 O O . LYS B 1 8 ? -8.406 -14.43 -27.453 1 95.94 8 LYS B O 1
ATOM 2546 N N . ILE B 1 9 ? -8.703 -16.531 -26.688 1 96.25 9 ILE B N 1
ATOM 2547 C CA . ILE B 1 9 ? -9.344 -16.094 -25.453 1 96.25 9 ILE B CA 1
ATOM 2548 C C . ILE B 1 9 ? -8.352 -15.289 -24.609 1 96.25 9 ILE B C 1
ATOM 2550 O O . ILE B 1 9 ? -8.656 -14.18 -24.172 1 96.25 9 ILE B O 1
ATOM 2554 N N . PHE B 1 10 ? -7.156 -15.844 -24.422 1 96.94 10 PHE B N 1
ATOM 2555 C CA . PHE B 1 10 ? -6.109 -15.188 -23.641 1 96.94 10 PHE B CA 1
ATOM 2556 C C . PHE B 1 10 ? -5.781 -13.812 -24.219 1 96.94 10 PHE B C 1
ATOM 2558 O O . PHE B 1 10 ? -5.707 -12.828 -23.484 1 96.94 10 PHE B O 1
ATOM 2565 N N . HIS B 1 11 ? -5.621 -13.766 -25.5 1 96.5 11 HIS B N 1
ATOM 2566 C CA . HIS B 1 11 ? -5.273 -12.516 -26.156 1 96.5 11 HIS B CA 1
ATOM 2567 C C . HIS B 1 11 ? -6.402 -11.5 -26.047 1 96.5 11 HIS B C 1
ATOM 2569 O O . HIS B 1 11 ? -6.152 -10.297 -25.906 1 96.5 11 HIS B O 1
ATOM 2575 N N . SER B 1 12 ? -7.582 -11.969 -26.156 1 96.62 12 SER B N 1
ATOM 2576 C CA . SER B 1 12 ? -8.727 -11.078 -26.016 1 96.62 12 SER B CA 1
ATOM 2577 C C . SER B 1 12 ? -8.781 -10.445 -24.641 1 96.62 12 SER B C 1
ATOM 2579 O O . SER B 1 12 ? -9 -9.234 -24.516 1 96.62 12 SER B O 1
ATOM 2581 N N . TYR B 1 13 ? -8.586 -11.297 -23.594 1 97.38 13 TYR B N 1
ATOM 2582 C CA . TYR B 1 13 ? -8.547 -10.781 -22.219 1 97.38 13 TYR B CA 1
ATOM 2583 C C . TYR B 1 13 ? -7.406 -9.797 -22.031 1 97.38 13 TYR B C 1
ATOM 2585 O O . TYR B 1 13 ? -7.598 -8.711 -21.484 1 97.38 13 TYR B O 1
ATOM 2593 N N . LYS B 1 14 ? -6.258 -10.164 -22.516 1 97.69 14 LYS B N 1
ATOM 2594 C CA . LYS B 1 14 ? -5.066 -9.336 -22.391 1 97.69 14 LYS B CA 1
ATOM 2595 C C . LYS B 1 14 ? -5.262 -7.992 -23.094 1 97.69 14 LYS B C 1
ATOM 2597 O O . LYS B 1 14 ? -4.957 -6.941 -22.531 1 97.69 14 LYS B O 1
ATOM 2602 N N . SER B 1 15 ? -5.75 -8.039 -24.297 1 97.25 15 SER B N 1
ATOM 2603 C CA . SER B 1 15 ? -5.938 -6.828 -25.094 1 97.25 15 SER B CA 1
ATOM 2604 C C . SER B 1 15 ? -6.961 -5.898 -24.453 1 97.25 15 SER B C 1
ATOM 2606 O O . SER B 1 15 ? -6.777 -4.68 -24.438 1 97.25 15 SER B O 1
ATOM 2608 N N . THR B 1 16 ? -8.016 -6.496 -24.016 1 97.31 16 THR B N 1
ATOM 2609 C CA . THR B 1 16 ? -9.039 -5.703 -23.344 1 97.31 16 THR B CA 1
ATOM 2610 C C . THR B 1 16 ? -8.477 -5.008 -22.109 1 97.31 16 THR B C 1
ATOM 2612 O O . THR B 1 16 ? -8.711 -3.818 -21.906 1 97.31 16 THR B O 1
ATOM 2615 N N . PHE B 1 17 ? -7.746 -5.73 -21.375 1 97.88 17 PHE B N 1
ATOM 2616 C CA . PHE B 1 17 ? -7.148 -5.141 -20.188 1 97.88 17 PHE B CA 1
ATOM 2617 C C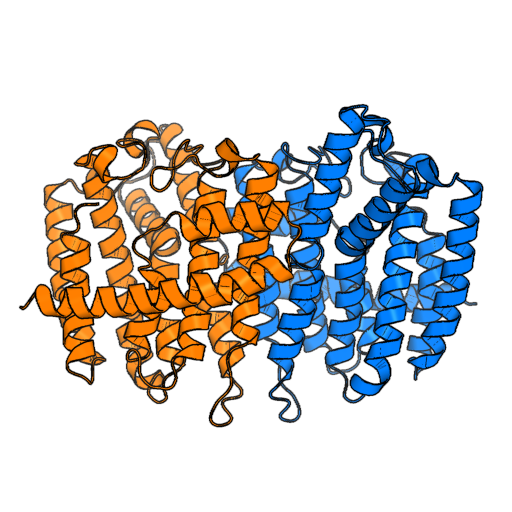 . PHE B 1 17 ? -6.137 -4.066 -20.562 1 97.88 17 PHE B C 1
ATOM 2619 O O . PHE B 1 17 ? -6.105 -2.99 -19.953 1 97.88 17 PHE B O 1
ATOM 2626 N N . GLU B 1 18 ? -5.301 -4.344 -21.469 1 98.19 18 GLU B N 1
ATOM 2627 C CA . GLU B 1 18 ? -4.293 -3.371 -21.891 1 98.19 18 GLU B CA 1
ATOM 2628 C C . GLU B 1 18 ? -4.941 -2.074 -22.375 1 98.19 18 GLU B C 1
ATOM 2630 O O . GLU B 1 18 ? -4.418 -0.986 -22.125 1 98.19 18 GLU B O 1
ATOM 2635 N N . ASN B 1 19 ? -5.984 -2.227 -23.078 1 97.44 19 ASN B N 1
ATOM 2636 C CA . ASN B 1 19 ? -6.723 -1.033 -23.484 1 97.44 19 ASN B CA 1
ATOM 2637 C C . ASN B 1 19 ? -7.207 -0.24 -22.281 1 97.44 19 ASN B C 1
ATOM 2639 O O . ASN B 1 19 ? -7.117 0.988 -22.266 1 97.44 19 ASN B O 1
ATOM 2643 N N . PHE B 1 20 ? -7.738 -0.941 -21.344 1 97.75 20 PHE B N 1
ATOM 2644 C CA . PHE B 1 20 ? -8.203 -0.295 -20.125 1 97.75 20 PHE B CA 1
ATOM 2645 C C . PHE B 1 20 ? -7.039 0.364 -19.391 1 97.75 20 PHE B C 1
ATOM 2647 O O . PHE B 1 20 ? -7.164 1.49 -18.906 1 97.75 20 PHE B O 1
ATOM 2654 N N . LEU B 1 21 ? -5.941 -0.321 -19.281 1 98.31 21 LEU B N 1
ATOM 2655 C CA . LEU B 1 21 ? -4.73 0.202 -18.641 1 98.31 21 LEU B CA 1
ATOM 2656 C C . LEU B 1 21 ? -4.293 1.503 -19.312 1 98.31 21 LEU B C 1
ATOM 2658 O O . LEU B 1 21 ? -4.059 2.504 -18.625 1 98.31 21 LEU B O 1
ATOM 2662 N N . ASN B 1 22 ? -4.242 1.495 -20.594 1 97.81 22 ASN B N 1
ATOM 2663 C CA . ASN B 1 22 ? -3.689 2.605 -21.359 1 97.81 22 ASN B CA 1
ATOM 2664 C C . ASN B 1 22 ? -4.648 3.791 -21.406 1 97.81 22 ASN B C 1
ATOM 2666 O O . ASN B 1 22 ? -4.215 4.941 -21.484 1 97.81 22 ASN B O 1
ATOM 2670 N N . SER B 1 23 ? -5.887 3.541 -21.328 1 96.81 23 SER B N 1
ATOM 2671 C CA . SER B 1 23 ? -6.859 4.613 -21.5 1 96.81 23 SER B CA 1
ATOM 2672 C C . SER B 1 23 ? -7.355 5.141 -20.156 1 96.81 23 SER B C 1
ATOM 2674 O O . SER B 1 23 ? -7.441 6.355 -19.953 1 96.81 23 SER B O 1
ATOM 2676 N N . GLN B 1 24 ? -7.637 4.258 -19.25 1 97.62 24 GLN B N 1
ATOM 2677 C CA . GLN B 1 24 ? -8.289 4.684 -18.016 1 97.62 24 GLN B CA 1
ATOM 2678 C C . GLN B 1 24 ? -7.301 4.684 -16.844 1 97.62 24 GLN B C 1
ATOM 2680 O O . GLN B 1 24 ? -7.133 5.699 -16.172 1 97.62 24 GLN B O 1
ATOM 2685 N N . THR B 1 25 ? -6.66 3.594 -16.656 1 98.5 25 THR B N 1
ATOM 2686 C CA . THR B 1 25 ? -5.777 3.459 -15.508 1 98.5 25 THR B CA 1
ATOM 2687 C C . THR B 1 25 ? -4.691 4.531 -15.531 1 98.5 25 THR B C 1
ATOM 2689 O O . THR B 1 25 ? -4.492 5.238 -14.539 1 98.5 25 THR B O 1
ATOM 2692 N N . LEU B 1 26 ? -4.027 4.684 -16.641 1 98.69 26 LEU B N 1
ATOM 2693 C CA . LEU B 1 26 ? -2.932 5.641 -16.75 1 98.69 26 LEU B CA 1
ATOM 2694 C C . LEU B 1 26 ? -3.443 7.07 -16.609 1 98.69 26 LEU B C 1
ATOM 2696 O O . LEU B 1 26 ? -2.744 7.93 -16.062 1 98.69 26 LEU B O 1
ATOM 2700 N N . SER B 1 27 ? -4.609 7.312 -17.109 1 98.62 27 SER B N 1
ATOM 2701 C CA . SER B 1 27 ? -5.199 8.641 -16.953 1 98.62 27 SER B CA 1
ATOM 2702 C C . SER B 1 27 ? -5.414 8.977 -15.477 1 98.62 27 SER B C 1
ATOM 2704 O O . SER B 1 27 ? -5.125 10.094 -15.047 1 98.62 27 SER B O 1
ATOM 2706 N N . ILE B 1 28 ? -5.871 8.055 -14.742 1 98.5 28 ILE B N 1
ATOM 2707 C CA . ILE B 1 28 ? -6.105 8.234 -13.312 1 98.5 28 ILE B CA 1
ATOM 2708 C C . ILE B 1 28 ? -4.781 8.469 -12.594 1 98.5 28 ILE B C 1
ATOM 2710 O O . ILE B 1 28 ? -4.656 9.398 -11.797 1 98.5 28 ILE B O 1
ATOM 2714 N N . LEU B 1 29 ? -3.797 7.652 -12.906 1 98.81 29 LEU B N 1
ATOM 2715 C CA . LEU B 1 29 ? -2.48 7.797 -12.297 1 98.81 29 LEU B CA 1
ATOM 2716 C C . LEU B 1 29 ? -1.882 9.164 -12.617 1 98.81 29 LEU B C 1
ATOM 2718 O O . LEU B 1 29 ? -1.305 9.812 -11.742 1 98.81 29 LEU B O 1
ATOM 2722 N N . SER B 1 30 ? -2.023 9.555 -13.828 1 98.75 30 SER B N 1
ATOM 2723 C CA . SER B 1 30 ? -1.472 10.836 -14.273 1 98.75 30 SER B CA 1
ATOM 2724 C C . SER B 1 30 ? -2.104 12 -13.523 1 98.75 30 SER B C 1
ATOM 2726 O O . SER B 1 30 ? -1.397 12.891 -13.039 1 98.75 30 SER B O 1
ATOM 2728 N N . LYS B 1 31 ? -3.354 11.984 -13.367 1 98.56 31 LYS B N 1
ATOM 2729 C CA . LYS B 1 31 ? -4.102 13.078 -12.75 1 98.56 31 LYS B CA 1
ATOM 2730 C C . LYS B 1 31 ? -3.775 13.188 -11.258 1 98.56 31 LYS B C 1
ATOM 2732 O O . LYS B 1 31 ? -3.834 14.281 -10.688 1 98.56 31 LYS B O 1
ATOM 2737 N N . GLN B 1 32 ? -3.342 12.164 -10.688 1 98.62 32 GLN B N 1
ATOM 2738 C CA . GLN B 1 32 ? -3.248 12.125 -9.234 1 98.62 32 GLN B CA 1
ATOM 2739 C C . GLN B 1 32 ? -1.796 12.211 -8.773 1 98.62 32 GLN B C 1
ATOM 2741 O O . GLN B 1 32 ? -1.523 12.305 -7.574 1 98.62 32 GLN B O 1
ATOM 2746 N N . SER B 1 33 ? -0.872 12.195 -9.695 1 98.81 33 SER B N 1
ATOM 2747 C CA . SER B 1 33 ? 0.52 12.016 -9.297 1 98.81 33 SER B CA 1
ATOM 2748 C C . SER B 1 33 ? 1.371 13.211 -9.719 1 98.81 33 SER B C 1
ATOM 2750 O O . SER B 1 33 ? 1.104 13.836 -10.75 1 98.81 33 SER B O 1
ATOM 2752 N N . ALA B 1 34 ? 2.406 13.547 -8.883 1 98.62 34 ALA B N 1
ATOM 2753 C CA . ALA B 1 34 ? 3.471 14.398 -9.406 1 98.62 34 ALA B CA 1
ATOM 2754 C C . ALA B 1 34 ? 3.951 13.891 -10.766 1 98.62 34 ALA B C 1
ATOM 2756 O O . ALA B 1 34 ? 4.059 12.688 -10.984 1 98.62 34 ALA B O 1
ATOM 2757 N N . PRO B 1 35 ? 4.285 14.758 -11.633 1 98.38 35 PRO B N 1
ATOM 2758 C CA . PRO B 1 35 ? 4.645 14.367 -13 1 98.38 35 PRO B CA 1
ATOM 2759 C C . PRO B 1 35 ? 5.785 13.352 -13.039 1 98.38 35 PRO B C 1
ATOM 2761 O O . PRO B 1 35 ? 5.699 12.352 -13.75 1 98.38 35 PRO B O 1
ATOM 2764 N N . GLU B 1 36 ? 6.832 13.57 -12.273 1 98.12 36 GLU B N 1
ATOM 2765 C CA . GLU B 1 36 ? 7.961 12.641 -12.25 1 98.12 36 GLU B CA 1
ATOM 2766 C C . GLU B 1 36 ? 7.539 11.266 -11.758 1 98.12 36 GLU B C 1
ATOM 2768 O O . GLU B 1 36 ? 8.023 10.242 -12.258 1 98.12 36 GLU B O 1
ATOM 2773 N N . LEU B 1 37 ? 6.656 11.25 -10.75 1 98.81 37 LEU B N 1
ATOM 2774 C CA . LEU B 1 37 ? 6.152 10 -10.195 1 98.81 37 LEU B CA 1
ATOM 2775 C C . LEU B 1 37 ? 5.336 9.242 -11.234 1 98.81 37 LEU B C 1
ATOM 2777 O O . LEU B 1 37 ? 5.484 8.023 -11.383 1 98.81 37 LEU B O 1
ATOM 2781 N N . PHE B 1 38 ? 4.508 9.977 -11.961 1 98.88 38 PHE B N 1
ATOM 2782 C CA . PHE B 1 38 ? 3.689 9.359 -12.992 1 98.88 38 PHE B CA 1
ATOM 2783 C C . PHE B 1 38 ? 4.566 8.758 -14.086 1 98.88 38 PHE B C 1
ATOM 2785 O O . PHE B 1 38 ? 4.332 7.629 -14.531 1 98.88 38 PHE B O 1
ATOM 2792 N N . GLU B 1 39 ? 5.543 9.477 -14.516 1 98.81 39 GLU B N 1
ATOM 2793 C CA . GLU B 1 39 ? 6.426 8.984 -15.57 1 98.81 39 GLU B CA 1
ATOM 2794 C C . GLU B 1 39 ? 7.121 7.695 -15.148 1 98.81 39 GLU B C 1
ATOM 2796 O O . GLU B 1 39 ? 7.277 6.773 -15.953 1 98.81 39 GLU B O 1
ATOM 2801 N N . ALA B 1 40 ? 7.516 7.68 -13.93 1 98.75 40 ALA B N 1
ATOM 2802 C CA . ALA B 1 40 ? 8.18 6.488 -13.406 1 98.75 40 ALA B CA 1
ATOM 2803 C C . ALA B 1 40 ? 7.223 5.297 -13.383 1 98.75 40 ALA B C 1
ATOM 2805 O O . ALA B 1 40 ? 7.574 4.203 -13.828 1 98.75 40 ALA B O 1
ATOM 2806 N N . MET B 1 41 ? 5.996 5.508 -12.844 1 98.81 41 MET B N 1
ATOM 2807 C CA . MET B 1 41 ? 5.016 4.43 -12.789 1 98.81 41 MET B CA 1
ATOM 2808 C C . MET B 1 41 ? 4.656 3.947 -14.195 1 98.81 41 MET B C 1
ATOM 2810 O O . MET B 1 41 ? 4.629 2.742 -14.453 1 98.81 41 MET B O 1
ATOM 2814 N N . LYS B 1 42 ? 4.43 4.891 -15.047 1 98.75 42 LYS B N 1
ATOM 2815 C CA . LYS B 1 42 ? 4.051 4.578 -16.422 1 98.75 42 LYS B CA 1
ATOM 2816 C C . LYS B 1 42 ? 5.137 3.766 -17.125 1 98.75 42 LYS B C 1
ATOM 2818 O O . LYS B 1 42 ? 4.84 2.791 -17.812 1 98.75 42 LYS B O 1
ATOM 2823 N N . TYR B 1 43 ? 6.402 4.137 -16.938 1 98.56 43 TYR B N 1
ATOM 2824 C CA . TYR B 1 43 ? 7.539 3.461 -17.547 1 98.56 43 TYR B CA 1
ATOM 2825 C C . TYR B 1 43 ? 7.48 1.959 -17.297 1 98.56 43 TYR B C 1
ATOM 2827 O O . TYR B 1 43 ? 7.652 1.161 -18.219 1 98.56 43 TYR B O 1
ATOM 2835 N N . SER B 1 44 ? 7.176 1.556 -16.078 1 98 44 SER B N 1
ATOM 2836 C CA . SER B 1 44 ? 7.16 0.143 -15.719 1 98 44 SER B CA 1
ATOM 2837 C C . SER B 1 44 ? 5.848 -0.519 -16.125 1 98 44 SER B C 1
ATOM 2839 O O . SER B 1 44 ? 5.832 -1.678 -16.547 1 98 44 SER B O 1
ATOM 2841 N N . LEU B 1 45 ? 4.75 0.206 -16.031 1 98.31 45 LEU B N 1
ATOM 2842 C CA . LEU B 1 45 ? 3.436 -0.363 -16.297 1 98.31 45 LEU B CA 1
ATOM 2843 C C . LEU B 1 45 ? 3.275 -0.689 -17.781 1 98.31 45 LEU B C 1
ATOM 2845 O O . LEU B 1 45 ? 2.629 -1.678 -18.141 1 98.31 45 LEU B O 1
ATOM 2849 N N . VAL B 1 46 ? 3.871 0.092 -18.641 1 96.88 46 VAL B N 1
ATOM 2850 C CA . VAL B 1 46 ? 3.621 -0.069 -20.062 1 96.88 46 VAL B CA 1
ATOM 2851 C C . VAL B 1 46 ? 4.754 -0.872 -20.703 1 96.88 46 VAL B C 1
ATOM 2853 O O . VAL B 1 46 ? 4.789 -1.05 -21.922 1 96.88 46 VAL B O 1
ATOM 2856 N N . ALA B 1 47 ? 5.73 -1.271 -19.922 1 93.44 47 ALA B N 1
ATOM 2857 C CA . ALA B 1 47 ? 6.891 -2.01 -20.422 1 93.44 47 ALA B CA 1
ATOM 2858 C C . ALA B 1 47 ? 6.477 -3.377 -20.953 1 93.44 47 ALA B C 1
ATOM 2860 O O . ALA B 1 47 ? 7.305 -4.113 -21.5 1 93.44 47 ALA B O 1
ATOM 2861 N N . GLY B 1 48 ? 5.16 -3.711 -20.844 1 90.38 48 GLY B N 1
ATOM 2862 C CA . GLY B 1 48 ? 4.672 -4.965 -21.391 1 90.38 48 GLY B CA 1
ATOM 2863 C C . GLY B 1 48 ? 4.492 -6.043 -20.328 1 90.38 48 GLY B C 1
ATOM 2864 O O . GLY B 1 48 ? 4.125 -5.75 -19.188 1 90.38 48 GLY B O 1
ATOM 2865 N N . GLY B 1 49 ? 4.641 -7.293 -20.781 1 88.38 49 GLY B N 1
ATOM 2866 C CA . GLY B 1 49 ? 4.379 -8.445 -19.938 1 88.38 49 GLY B CA 1
ATOM 2867 C C . GLY B 1 49 ? 3.166 -9.25 -20.375 1 88.38 49 GLY B C 1
ATOM 2868 O O . GLY B 1 49 ? 2.375 -8.781 -21.188 1 88.38 49 GLY B O 1
ATOM 2869 N N . LYS B 1 50 ? 3.039 -10.359 -19.844 1 90.94 50 LYS B N 1
ATOM 2870 C CA . LYS B 1 50 ? 2 -11.297 -20.266 1 90.94 50 LYS B CA 1
ATOM 2871 C C . LYS B 1 50 ? 0.652 -10.938 -19.641 1 90.94 50 LYS B C 1
ATOM 2873 O O . LYS B 1 50 ? -0.389 -11.43 -20.078 1 90.94 50 LYS B O 1
ATOM 2878 N N . ARG B 1 51 ? 0.63 -10.062 -18.656 1 97.56 51 ARG B N 1
ATOM 2879 C CA . ARG B 1 51 ? -0.587 -9.625 -17.984 1 97.56 51 ARG B CA 1
ATOM 2880 C C . ARG B 1 51 ? -1.377 -10.812 -17.453 1 97.56 51 ARG B C 1
ATOM 2882 O O . ARG B 1 51 ? -2.607 -10.836 -17.531 1 97.56 51 ARG B O 1
ATOM 2889 N N . LEU B 1 52 ? -0.697 -11.797 -16.969 1 97.5 52 LEU B N 1
ATOM 2890 C CA . LEU B 1 52 ? -1.318 -13.039 -16.531 1 97.5 52 LEU B CA 1
ATOM 2891 C C . LEU B 1 52 ? -2.342 -12.781 -15.43 1 97.5 52 LEU B C 1
ATOM 2893 O O . LEU B 1 52 ? -3.467 -13.281 -15.492 1 97.5 52 LEU B O 1
ATOM 2897 N N . ARG B 1 53 ? -2.037 -11.961 -14.445 1 98.56 53 ARG B N 1
ATOM 2898 C CA . ARG B 1 53 ? -2.883 -11.797 -13.273 1 98.56 53 ARG B CA 1
ATOM 2899 C C . ARG B 1 53 ? -4.188 -11.094 -13.625 1 98.56 53 ARG B C 1
ATOM 2901 O O . ARG B 1 53 ? -5.27 -11.562 -13.273 1 98.56 53 ARG B O 1
ATOM 2908 N N . PRO B 1 54 ? -4.129 -9.984 -14.398 1 98.56 54 PRO B N 1
ATOM 2909 C CA . PRO B 1 54 ? -5.395 -9.422 -14.867 1 98.56 54 PRO B CA 1
ATOM 2910 C C . PRO B 1 54 ? -6.207 -10.414 -15.695 1 98.56 54 PRO B C 1
ATOM 2912 O O . PRO B 1 54 ? -7.434 -10.477 -15.57 1 98.56 54 PRO B O 1
ATOM 2915 N N . VAL B 1 55 ? -5.543 -11.164 -16.531 1 98.31 55 VAL B N 1
ATOM 2916 C CA . VAL B 1 55 ? -6.211 -12.133 -17.391 1 98.31 55 VAL B CA 1
ATOM 2917 C C . VAL B 1 55 ? -6.879 -13.203 -16.531 1 98.31 55 VAL B C 1
ATOM 2919 O O . VAL B 1 55 ? -8.008 -13.617 -16.797 1 98.31 55 VAL B O 1
ATOM 2922 N N . LEU B 1 56 ? -6.207 -13.648 -15.5 1 98.62 56 LEU B N 1
ATOM 2923 C CA . LEU B 1 56 ? -6.773 -14.641 -14.594 1 98.62 56 LEU B CA 1
ATOM 2924 C C . LEU B 1 56 ? -8.031 -14.102 -13.914 1 98.62 56 LEU B C 1
ATOM 2926 O O . LEU B 1 56 ? -9.016 -14.82 -13.758 1 98.62 56 LEU B O 1
ATOM 2930 N N . ALA B 1 57 ? -7.996 -12.852 -13.484 1 98.44 57 ALA B N 1
ATOM 2931 C CA . ALA B 1 57 ? -9.172 -12.242 -12.867 1 98.44 57 ALA B CA 1
ATOM 2932 C C . ALA B 1 57 ? -10.344 -12.211 -13.844 1 98.44 57 ALA B C 1
ATOM 2934 O O . ALA B 1 57 ? -11.477 -12.547 -13.469 1 98.44 57 ALA B O 1
ATOM 2935 N N . LEU B 1 58 ? -10.094 -11.82 -15.102 1 97.75 58 LEU B N 1
ATOM 2936 C CA . LEU B 1 58 ? -11.133 -11.758 -16.125 1 97.75 58 LEU B CA 1
ATOM 2937 C C . LEU B 1 58 ? -11.711 -13.141 -16.391 1 97.75 58 LEU B C 1
ATOM 2939 O O . LEU B 1 58 ? -12.93 -13.297 -16.5 1 97.75 58 LEU B O 1
ATOM 2943 N N . ALA B 1 59 ? -10.828 -14.102 -16.484 1 97.31 59 ALA B N 1
ATOM 2944 C CA . ALA B 1 59 ? -11.273 -15.469 -16.75 1 97.31 59 ALA B CA 1
ATOM 2945 C C . ALA B 1 59 ? -12.141 -16 -15.609 1 97.31 59 ALA B C 1
ATOM 2947 O O . ALA B 1 59 ? -13.188 -16.594 -15.844 1 97.31 59 ALA B O 1
ATOM 2948 N N . ALA B 1 60 ? -11.711 -15.781 -14.391 1 97.5 60 ALA B N 1
ATOM 2949 C CA . ALA B 1 60 ? -12.445 -16.266 -13.219 1 97.5 60 ALA B CA 1
ATOM 2950 C C . ALA B 1 60 ? -13.797 -15.57 -13.102 1 97.5 60 ALA B C 1
ATOM 2952 O O . ALA B 1 60 ? -14.758 -16.156 -12.594 1 97.5 60 ALA B O 1
ATOM 2953 N N . PHE B 1 61 ? -13.891 -14.328 -13.508 1 96.19 61 PHE B N 1
ATOM 2954 C CA . PHE B 1 61 ? -15.133 -13.562 -13.477 1 96.19 61 PHE B CA 1
ATOM 2955 C C . PHE B 1 61 ? -16.141 -14.109 -14.492 1 96.19 61 PHE B C 1
ATOM 2957 O O . PHE B 1 61 ? -17.344 -14.016 -14.289 1 96.19 61 PHE B O 1
ATOM 2964 N N . GLY B 1 62 ? -15.633 -14.609 -15.625 1 92.25 62 GLY B N 1
ATOM 2965 C CA . GLY B 1 62 ? -16.531 -15.156 -16.625 1 92.25 62 GLY B CA 1
ATOM 2966 C C . GLY B 1 62 ? -16.422 -14.461 -17.969 1 92.25 62 GLY B C 1
ATOM 2967 O O . GLY B 1 62 ? -17.312 -14.586 -18.812 1 92.25 62 GLY B O 1
ATOM 2968 N N . GLY B 1 63 ? -15.375 -13.742 -18.078 1 86.19 63 GLY B N 1
ATOM 2969 C CA . GLY B 1 63 ? -15.062 -13.211 -19.391 1 86.19 63 GLY B CA 1
ATOM 2970 C C . GLY B 1 63 ? -15.578 -11.797 -19.594 1 86.19 63 GLY B C 1
ATOM 2971 O O . GLY B 1 63 ? -15.617 -11 -18.656 1 86.19 63 GLY B O 1
ATOM 2972 N N . LEU B 1 64 ? -15.695 -11.32 -20.828 1 80.75 64 LEU B N 1
ATOM 2973 C CA . LEU B 1 64 ? -15.867 -9.922 -21.234 1 80.75 64 LEU B CA 1
ATOM 2974 C C . LEU B 1 64 ? -17.344 -9.602 -21.438 1 80.75 64 LEU B C 1
ATOM 2976 O O . LEU B 1 64 ? -17.688 -8.68 -22.188 1 80.75 64 LEU B O 1
ATOM 2980 N N . GLN B 1 65 ? -18.078 -10.117 -20.625 1 75.62 65 GLN B N 1
ATOM 2981 C CA . GLN B 1 65 ? -19.5 -9.781 -20.75 1 75.62 65 GLN B CA 1
ATOM 2982 C C . GLN B 1 65 ? -19.75 -8.336 -20.359 1 75.62 65 GLN B C 1
ATOM 2984 O O . GLN B 1 65 ? -18.828 -7.621 -19.953 1 75.62 65 GLN B O 1
ATOM 2989 N N . ASN B 1 66 ? -20.906 -7.699 -20.5 1 66.25 66 ASN B N 1
ATOM 2990 C CA . ASN B 1 66 ? -21.297 -6.301 -20.406 1 66.25 66 ASN B CA 1
ATOM 2991 C C . ASN B 1 66 ? -20.906 -5.699 -19.062 1 66.25 66 ASN B C 1
ATOM 2993 O O . ASN B 1 66 ? -20.734 -4.488 -18.938 1 66.25 66 ASN B O 1
ATOM 2997 N N . GLU B 1 67 ? -20.406 -6.379 -18.172 1 74.38 67 GLU B N 1
ATOM 2998 C CA . GLU B 1 67 ? -20.141 -5.793 -16.875 1 74.38 67 GLU B CA 1
ATOM 2999 C C . GLU B 1 67 ? -18.703 -6.086 -16.422 1 74.38 67 GLU B C 1
ATOM 3001 O O . GLU B 1 67 ? -18.5 -6.52 -15.281 1 74.38 67 GLU B O 1
ATOM 3006 N N . THR B 1 68 ? -17.844 -5.395 -17.391 1 87.81 68 THR B N 1
ATOM 3007 C CA . THR B 1 68 ? -16.484 -5.82 -17.141 1 87.81 68 THR B CA 1
ATOM 3008 C C . THR B 1 68 ? -15.703 -4.734 -16.391 1 87.81 68 THR B C 1
ATOM 3010 O O . THR B 1 68 ? -14.547 -4.941 -16.016 1 87.81 68 THR B O 1
ATOM 3013 N N . GLN B 1 69 ? -16.359 -3.631 -16.141 1 93.94 69 GLN B N 1
ATOM 3014 C CA . GLN B 1 69 ? -15.617 -2.527 -15.539 1 93.94 69 GLN B CA 1
ATOM 3015 C C . GLN B 1 69 ? -15.031 -2.926 -14.188 1 93.94 69 GLN B C 1
ATOM 3017 O O . GLN B 1 69 ? -13.859 -2.662 -13.906 1 93.94 69 GLN B O 1
ATOM 3022 N N . ASN B 1 70 ? -15.867 -3.594 -13.406 1 96.25 70 ASN B N 1
ATOM 3023 C CA . ASN B 1 70 ? -15.414 -4.012 -12.078 1 96.25 70 ASN B CA 1
ATOM 3024 C C . ASN B 1 70 ? -14.195 -4.922 -12.164 1 96.25 70 ASN B C 1
ATOM 3026 O O . ASN B 1 70 ? -13.219 -4.727 -11.445 1 96.25 70 ASN B O 1
ATOM 3030 N N . VAL B 1 71 ? -14.195 -5.883 -13.086 1 97.62 71 VAL B N 1
ATOM 3031 C CA . VAL B 1 71 ? -13.102 -6.844 -13.141 1 97.62 71 VAL B CA 1
ATOM 3032 C C . VAL B 1 71 ? -11.875 -6.188 -13.773 1 97.62 71 VAL B C 1
ATOM 3034 O O . VAL B 1 71 ? -10.742 -6.516 -13.43 1 97.62 71 VAL B O 1
ATOM 3037 N N . LEU B 1 72 ? -12.078 -5.199 -14.648 1 98.31 72 LEU B N 1
ATOM 3038 C CA . LEU B 1 72 ? -10.953 -4.465 -15.211 1 98.31 72 LEU B CA 1
ATOM 3039 C C . LEU B 1 72 ? -10.266 -3.609 -14.156 1 98.31 72 LEU B C 1
ATOM 3041 O O . LEU B 1 72 ? -9.039 -3.473 -14.148 1 98.31 72 LEU B O 1
ATOM 3045 N N . LEU B 1 73 ? -11.055 -3.082 -13.258 1 98.44 73 LEU B N 1
ATOM 3046 C CA . LEU B 1 73 ? -10.5 -2.357 -12.125 1 98.44 73 LEU B CA 1
ATOM 3047 C C . LEU B 1 73 ? -9.68 -3.289 -11.234 1 98.44 73 LEU B C 1
ATOM 3049 O O . LEU B 1 73 ? -8.602 -2.914 -10.758 1 98.44 73 LEU B O 1
ATOM 3053 N N . LEU B 1 74 ? -10.188 -4.484 -11.047 1 98.69 74 LEU B N 1
ATOM 3054 C CA . LEU B 1 74 ? -9.414 -5.473 -10.297 1 98.69 74 LEU B CA 1
ATOM 3055 C C . LEU B 1 74 ? -8.133 -5.832 -11.039 1 98.69 74 LEU B C 1
ATOM 3057 O O . LEU B 1 74 ? -7.086 -6.027 -10.414 1 98.69 74 LEU B O 1
ATOM 3061 N N . GLY B 1 75 ? -8.25 -5.953 -12.367 1 98.62 75 GLY B N 1
ATOM 3062 C CA . GLY B 1 75 ? -7.055 -6.152 -13.164 1 98.62 75 GLY B CA 1
ATOM 3063 C C . GLY B 1 75 ? -6.02 -5.059 -12.969 1 98.62 75 GLY B C 1
ATOM 3064 O O . GLY B 1 75 ? -4.828 -5.344 -12.844 1 98.62 75 GLY B O 1
ATOM 3065 N N . ALA B 1 76 ? -6.496 -3.797 -12.945 1 98.81 76 ALA B N 1
ATOM 3066 C CA . ALA B 1 76 ? -5.602 -2.67 -12.703 1 98.81 76 ALA B CA 1
ATOM 3067 C C . ALA B 1 76 ? -4.957 -2.768 -11.32 1 98.81 76 ALA B C 1
ATOM 3069 O O . ALA B 1 76 ? -3.762 -2.51 -11.164 1 98.81 76 ALA B O 1
ATOM 3070 N N . SER B 1 77 ? -5.758 -3.15 -10.359 1 98.88 77 SER B N 1
ATOM 3071 C CA . SER B 1 77 ? -5.254 -3.361 -9 1 98.88 77 SER B CA 1
ATOM 3072 C C . SER B 1 77 ? -4.129 -4.391 -8.984 1 98.88 77 SER B C 1
ATOM 3074 O O . SER B 1 77 ? -3.051 -4.129 -8.453 1 98.88 77 SER B O 1
ATOM 3076 N N . LEU B 1 78 ? -4.332 -5.465 -9.586 1 98.88 78 LEU B N 1
ATOM 3077 C CA . LEU B 1 78 ? -3.385 -6.574 -9.625 1 98.88 78 LEU B CA 1
ATOM 3078 C C . LEU B 1 78 ? -2.113 -6.176 -10.367 1 98.88 78 LEU B C 1
ATOM 3080 O O . LEU B 1 78 ? -1.007 -6.516 -9.945 1 98.88 78 LEU B O 1
ATOM 3084 N N . GLU B 1 79 ? -2.293 -5.477 -11.43 1 98.81 79 GLU B N 1
ATOM 3085 C CA . GLU B 1 79 ? -1.13 -5.07 -12.211 1 98.81 79 GLU B CA 1
ATOM 3086 C C . GLU B 1 79 ? -0.292 -4.039 -11.461 1 98.81 79 GLU B C 1
ATOM 3088 O O . GLU B 1 79 ? 0.937 -4.039 -11.562 1 98.81 79 GLU B O 1
ATOM 3093 N N . CYS B 1 80 ? -0.96 -3.158 -10.75 1 98.88 80 CYS B N 1
ATOM 3094 C CA . CYS B 1 80 ? -0.225 -2.223 -9.906 1 98.88 80 CYS B CA 1
ATOM 3095 C C . CYS B 1 80 ? 0.606 -2.965 -8.867 1 98.88 80 CYS B C 1
ATOM 3097 O O . CYS B 1 80 ? 1.782 -2.654 -8.672 1 98.88 80 CYS B O 1
ATOM 3099 N N . ILE B 1 81 ? 0.016 -3.977 -8.25 1 98.88 81 ILE B N 1
ATOM 3100 C CA . ILE B 1 81 ? 0.713 -4.766 -7.238 1 98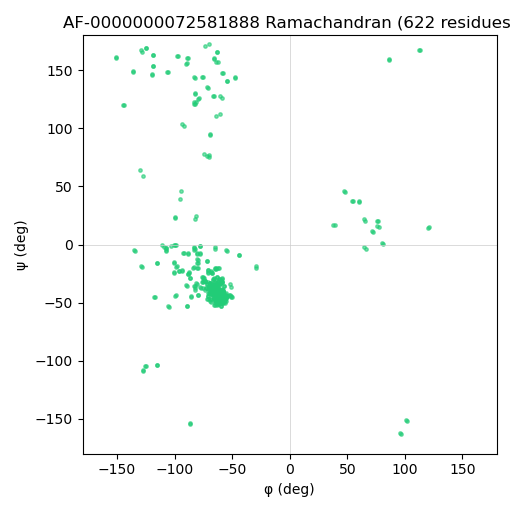.88 81 ILE B CA 1
ATOM 3101 C C . ILE B 1 81 ? 1.891 -5.5 -7.875 1 98.88 81 ILE B C 1
ATOM 3103 O O . ILE B 1 81 ? 3.014 -5.445 -7.371 1 98.88 81 ILE B O 1
ATOM 3107 N N . HIS B 1 82 ? 1.631 -6.141 -8.953 1 98.5 82 HIS B N 1
ATOM 3108 C CA . HIS B 1 82 ? 2.691 -6.906 -9.602 1 98.5 82 HIS B CA 1
ATOM 3109 C C . HIS B 1 82 ? 3.842 -6.004 -10.031 1 98.5 82 HIS B C 1
ATOM 3111 O O . HIS B 1 82 ? 5.012 -6.336 -9.82 1 98.5 82 HIS B O 1
ATOM 3117 N N . THR B 1 83 ? 3.514 -4.902 -10.625 1 98.44 83 THR B N 1
ATOM 3118 C CA . THR B 1 83 ? 4.516 -3.969 -11.117 1 98.44 83 THR B CA 1
ATOM 3119 C C . THR B 1 83 ? 5.344 -3.404 -9.969 1 98.44 83 THR B C 1
ATOM 3121 O O . THR B 1 83 ? 6.574 -3.34 -10.055 1 98.44 83 THR B O 1
ATOM 3124 N N . TYR B 1 84 ? 4.637 -3.025 -8.867 1 98.5 84 TYR B N 1
ATOM 3125 C CA . TYR B 1 84 ? 5.43 -2.479 -7.77 1 98.5 84 TYR B CA 1
ATOM 3126 C C . TYR B 1 84 ? 6.352 -3.539 -7.18 1 98.5 84 TYR B C 1
ATOM 3128 O O . TYR B 1 84 ? 7.469 -3.232 -6.758 1 98.5 84 TYR B O 1
ATOM 3136 N N . SER B 1 85 ? 5.906 -4.781 -7.141 1 98.31 85 SER B N 1
ATOM 3137 C CA . SER B 1 85 ? 6.746 -5.844 -6.602 1 98.31 85 SER B CA 1
ATOM 3138 C C . SER B 1 85 ? 8 -6.035 -7.445 1 98.31 85 SER B C 1
ATOM 3140 O O . SER B 1 85 ? 9.086 -6.281 -6.906 1 98.31 85 SER B O 1
ATOM 3142 N N . LEU B 1 86 ? 7.906 -5.926 -8.789 1 97.06 86 LEU B N 1
ATOM 3143 C CA . LEU B 1 86 ? 9.055 -6.027 -9.68 1 97.06 86 LEU B CA 1
ATOM 3144 C C . LEU B 1 86 ? 10.016 -4.863 -9.469 1 97.06 86 LEU B C 1
ATOM 3146 O O . LEU B 1 86 ? 11.234 -5.055 -9.414 1 97.06 86 LEU B O 1
ATOM 3150 N N . ILE B 1 87 ? 9.484 -3.676 -9.328 1 98.44 87 ILE B N 1
ATOM 3151 C CA . ILE B 1 87 ? 10.281 -2.471 -9.156 1 98.44 87 ILE B CA 1
ATOM 3152 C C . ILE B 1 87 ? 11.133 -2.598 -7.891 1 98.44 87 ILE B C 1
ATOM 3154 O O . ILE B 1 87 ? 12.344 -2.363 -7.926 1 98.44 87 ILE B O 1
ATOM 3158 N N . HIS B 1 88 ? 10.484 -2.961 -6.805 1 98.56 88 HIS B N 1
ATOM 3159 C CA . HIS B 1 88 ? 11.203 -3.037 -5.535 1 98.56 88 HIS B CA 1
ATOM 3160 C C . HIS B 1 88 ? 12.156 -4.227 -5.508 1 98.56 88 HIS B C 1
ATOM 3162 O O . HIS B 1 88 ? 13.25 -4.141 -4.945 1 98.56 88 HIS B O 1
ATOM 3168 N N . ASP B 1 89 ? 11.781 -5.301 -6.148 1 96.25 89 ASP B N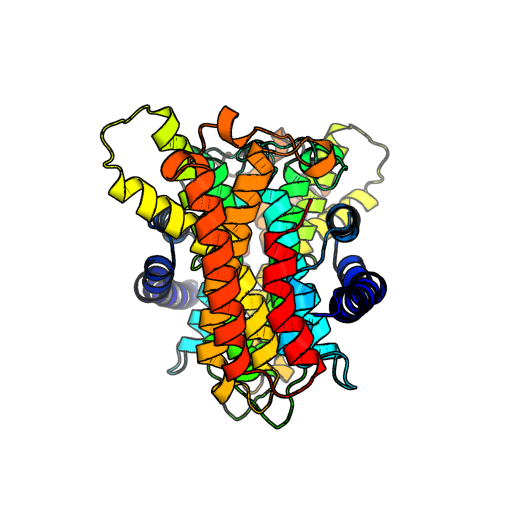 1
ATOM 3169 C CA . ASP B 1 89 ? 12.633 -6.484 -6.227 1 96.25 89 ASP B CA 1
ATOM 3170 C C . ASP B 1 89 ? 13.898 -6.195 -7.02 1 96.25 89 ASP B C 1
ATOM 3172 O O . ASP B 1 89 ? 14.953 -6.785 -6.758 1 96.25 89 ASP B O 1
ATOM 3176 N N . ASP B 1 90 ? 13.852 -5.297 -7.953 1 96.25 90 ASP B N 1
ATOM 3177 C CA . ASP B 1 90 ? 14.961 -4.977 -8.844 1 96.25 90 ASP B CA 1
ATOM 3178 C C . ASP B 1 90 ? 15.961 -4.043 -8.164 1 96.25 90 ASP B C 1
ATOM 3180 O O . ASP B 1 90 ? 17.047 -3.811 -8.688 1 96.25 90 ASP B O 1
ATOM 3184 N N . LEU B 1 91 ? 15.695 -3.516 -6.996 1 97.81 91 LEU B N 1
ATOM 3185 C CA . LEU B 1 91 ? 16.516 -2.508 -6.336 1 97.81 91 LEU B CA 1
ATOM 3186 C C . LEU B 1 91 ? 17.875 -3.078 -5.965 1 97.81 91 LEU B C 1
ATOM 3188 O O . LEU B 1 91 ? 18.031 -4.293 -5.809 1 97.81 91 LEU B O 1
ATOM 3192 N N . PRO B 1 92 ? 18.938 -2.189 -5.727 1 96.5 92 PRO B N 1
ATOM 3193 C CA . PRO B 1 92 ? 20.281 -2.627 -5.387 1 96.5 92 PRO B CA 1
ATOM 3194 C C . PRO B 1 92 ? 20.344 -3.471 -4.117 1 96.5 92 PRO B C 1
ATOM 3196 O O . PRO B 1 92 ? 21.172 -4.367 -3.996 1 96.5 92 PRO B O 1
ATOM 3199 N N . SER B 1 93 ? 19.422 -3.238 -3.199 1 95.12 93 SER B N 1
ATOM 3200 C CA . SER B 1 93 ? 19.453 -3.938 -1.917 1 95.12 93 SER B CA 1
ATOM 3201 C C . SER B 1 93 ? 18.812 -5.316 -2.027 1 95.12 93 SER B C 1
ATOM 3203 O O . SER B 1 93 ? 18.828 -6.098 -1.074 1 95.12 93 SER B O 1
ATOM 3205 N N . MET B 1 94 ? 18.266 -5.648 -3.229 1 93.94 94 MET B N 1
ATOM 3206 C CA . MET B 1 94 ? 17.641 -6.945 -3.457 1 93.94 94 MET B CA 1
ATOM 3207 C C . MET B 1 94 ? 18.266 -7.652 -4.656 1 93.94 94 MET B C 1
ATOM 3209 O O . MET B 1 94 ? 19.422 -8.07 -4.602 1 93.94 94 MET B O 1
ATOM 3213 N N . ASP B 1 95 ? 17.562 -7.672 -5.77 1 89.38 95 ASP B N 1
ATOM 3214 C CA . ASP B 1 95 ? 18.125 -8.406 -6.898 1 89.38 95 ASP B CA 1
ATOM 3215 C C . ASP B 1 95 ? 19.125 -7.555 -7.676 1 89.38 95 ASP B C 1
ATOM 3217 O O . ASP B 1 95 ? 19.938 -8.078 -8.43 1 89.38 95 ASP B O 1
ATOM 3221 N N . ASN B 1 96 ? 19.062 -6.285 -7.52 1 92.94 96 ASN B N 1
ATOM 3222 C CA . ASN B 1 96 ? 19.922 -5.324 -8.211 1 92.94 96 ASN B CA 1
ATOM 3223 C C . ASN B 1 96 ? 19.984 -5.609 -9.711 1 92.94 96 ASN B C 1
ATOM 3225 O O . ASN B 1 96 ? 21.062 -5.633 -10.305 1 92.94 96 ASN B O 1
ATOM 3229 N N . ASP B 1 97 ? 18.844 -5.863 -10.289 1 91 97 ASP B N 1
ATOM 3230 C CA . ASP B 1 97 ? 18.781 -6.164 -11.711 1 91 97 ASP B CA 1
ATOM 3231 C C . ASP B 1 97 ? 18.953 -4.898 -12.547 1 91 97 ASP B C 1
ATOM 3233 O O . ASP B 1 97 ? 18.406 -3.844 -12.211 1 91 97 ASP B O 1
ATOM 3237 N N . ASP B 1 98 ? 19.625 -5.027 -13.703 1 92.88 98 ASP B N 1
ATOM 3238 C CA . ASP B 1 98 ? 19.844 -3.895 -14.594 1 92.88 98 ASP B CA 1
ATOM 3239 C C . ASP B 1 98 ? 18.688 -3.748 -15.586 1 92.88 98 ASP B C 1
ATOM 3241 O O . ASP B 1 98 ? 18.391 -2.641 -16.031 1 92.88 98 ASP B O 1
ATOM 3245 N N . PHE B 1 99 ? 17.969 -4.945 -15.867 1 91.56 99 PHE B N 1
ATOM 3246 C CA . PHE B 1 99 ? 16.922 -4.934 -16.891 1 91.56 99 PHE B CA 1
ATOM 3247 C C . PHE B 1 99 ? 15.68 -5.672 -16.422 1 91.56 99 PHE B C 1
ATOM 3249 O O . PHE B 1 99 ? 15.781 -6.641 -15.664 1 91.56 99 PHE B O 1
ATOM 3256 N N . ARG B 1 100 ? 14.578 -5.227 -16.875 1 90.5 100 ARG B N 1
ATOM 3257 C CA . ARG B 1 100 ? 13.258 -5.828 -16.703 1 90.5 100 ARG B CA 1
ATOM 3258 C C . ARG B 1 100 ? 12.406 -5.645 -17.953 1 90.5 100 ARG B C 1
ATOM 3260 O O . ARG B 1 100 ? 12.219 -4.52 -18.422 1 90.5 100 ARG B O 1
ATOM 3267 N N . ARG B 1 101 ? 12.008 -6.746 -18.516 1 90.75 101 ARG B N 1
ATOM 3268 C CA . ARG B 1 101 ? 11.195 -6.734 -19.734 1 90.75 101 ARG B CA 1
ATOM 3269 C C . ARG B 1 101 ? 11.93 -6.035 -20.875 1 90.75 101 ARG B C 1
ATOM 3271 O O . ARG B 1 101 ? 11.344 -5.234 -21.594 1 90.75 101 ARG B O 1
ATOM 3278 N N . GLY B 1 102 ? 13.242 -6.266 -20.891 1 89.19 102 GLY B N 1
ATOM 3279 C CA . GLY B 1 102 ? 14.07 -5.766 -21.984 1 89.19 102 GLY B CA 1
ATOM 3280 C C . GLY B 1 102 ? 14.445 -4.305 -21.828 1 89.19 102 GLY B C 1
ATOM 3281 O O . GLY B 1 102 ? 15.156 -3.744 -22.656 1 89.19 102 GLY B O 1
ATOM 3282 N N . LEU B 1 103 ? 14.008 -3.646 -20.734 1 94.06 103 LEU B N 1
ATOM 3283 C CA . LEU B 1 103 ? 14.281 -2.236 -20.484 1 94.06 103 LEU B CA 1
ATOM 3284 C C . LEU B 1 103 ? 15.086 -2.062 -19.188 1 94.06 103 LEU B C 1
ATOM 3286 O O . LEU B 1 103 ? 15.039 -2.92 -18.312 1 94.06 103 LEU B O 1
ATOM 3290 N N . PRO B 1 104 ? 15.836 -0.973 -19.125 1 96.81 104 PRO B N 1
ATOM 3291 C CA . PRO B 1 104 ? 16.484 -0.709 -17.828 1 96.81 104 PRO B CA 1
ATOM 3292 C C . PRO B 1 104 ? 15.484 -0.677 -16.672 1 96.81 104 PRO B C 1
ATOM 3294 O O . PRO B 1 104 ? 14.367 -0.175 -16.828 1 96.81 104 PRO B O 1
ATOM 3297 N N . THR B 1 105 ? 15.914 -1.235 -15.586 1 96.94 105 THR B N 1
ATOM 3298 C CA . THR B 1 105 ? 15.055 -1.19 -14.406 1 96.94 105 THR B CA 1
ATOM 3299 C C . THR B 1 105 ? 14.836 0.249 -13.953 1 96.94 105 THR B C 1
ATOM 3301 O O . THR B 1 105 ? 15.578 1.151 -14.352 1 96.94 105 THR B O 1
ATOM 3304 N N . LEU B 1 106 ? 13.898 0.39 -13.141 1 97.56 106 LEU B N 1
ATOM 3305 C CA . LEU B 1 106 ? 13.469 1.744 -12.805 1 97.56 106 LEU B CA 1
ATOM 3306 C C . LEU B 1 106 ? 14.57 2.492 -12.062 1 97.56 106 LEU B C 1
ATOM 3308 O O . LEU B 1 106 ? 14.766 3.691 -12.273 1 97.56 106 LEU B O 1
ATOM 3312 N N . HIS B 1 107 ? 15.266 1.786 -11.148 1 97.69 107 HIS B N 1
ATOM 3313 C CA . HIS B 1 107 ? 16.312 2.459 -10.391 1 97.69 107 HIS B CA 1
ATOM 3314 C C . HIS B 1 107 ? 17.484 2.842 -11.289 1 97.69 107 HIS B C 1
ATOM 3316 O O . HIS B 1 107 ? 18.25 3.764 -10.969 1 97.69 107 HIS B O 1
ATOM 3322 N N . LYS B 1 108 ? 17.688 2.143 -12.438 1 97.56 108 LYS B N 1
ATOM 3323 C CA . LYS B 1 108 ? 18.719 2.48 -13.414 1 97.56 108 LYS B CA 1
ATOM 3324 C C . LYS B 1 108 ? 18.266 3.637 -14.305 1 97.56 108 LYS B C 1
ATOM 3326 O O . LYS B 1 108 ? 19.062 4.527 -14.617 1 97.56 108 LYS B O 1
ATOM 3331 N N . LYS B 1 109 ? 17.047 3.568 -14.719 1 97.88 109 LYS B N 1
ATOM 3332 C CA . LYS B 1 109 ? 16.516 4.57 -15.633 1 97.88 109 LYS B CA 1
ATOM 3333 C C . LYS B 1 109 ? 16.281 5.902 -14.922 1 97.88 109 LYS B C 1
ATOM 3335 O O . LYS B 1 109 ? 16.484 6.969 -15.508 1 97.88 109 LYS B O 1
ATOM 3340 N N . PHE B 1 110 ? 15.852 5.879 -13.719 1 97.38 110 PHE B N 1
ATOM 3341 C CA . PHE B 1 110 ? 15.578 7.059 -12.906 1 97.38 110 PHE B CA 1
ATOM 3342 C C . PHE B 1 110 ? 16.516 7.125 -11.719 1 97.38 110 PHE B C 1
ATOM 3344 O O . PHE B 1 110 ? 17.719 7.348 -11.883 1 97.38 110 PHE B O 1
ATOM 3351 N N . SER B 1 111 ? 16.062 6.785 -10.5 1 97.62 111 SER B N 1
ATOM 3352 C CA . SER B 1 111 ? 16.859 6.715 -9.281 1 97.62 111 SER B CA 1
ATOM 3353 C C . SER B 1 111 ? 16.297 5.676 -8.312 1 97.62 111 SER B C 1
ATOM 3355 O O . SER B 1 111 ? 15.18 5.199 -8.492 1 97.62 111 SER B O 1
ATOM 3357 N N . GLU B 1 112 ? 17.141 5.309 -7.445 1 97.88 112 GLU B N 1
ATOM 3358 C CA . GLU B 1 112 ? 16.688 4.375 -6.414 1 97.88 112 GLU B CA 1
ATOM 3359 C C . GLU B 1 112 ? 15.508 4.941 -5.633 1 97.88 112 GLU B C 1
ATOM 3361 O O . GLU B 1 112 ? 14.531 4.234 -5.367 1 97.88 112 GLU B O 1
ATOM 3366 N N . SER B 1 113 ? 15.57 6.219 -5.254 1 98 113 SER B N 1
ATOM 3367 C CA . SER B 1 113 ? 14.484 6.852 -4.508 1 98 113 SER B CA 1
ATOM 3368 C C . SER B 1 113 ? 13.195 6.887 -5.324 1 98 113 SER B C 1
ATOM 3370 O O . SER B 1 113 ? 12.117 6.594 -4.805 1 98 113 SER B O 1
ATOM 3372 N N . THR B 1 114 ? 13.297 7.227 -6.598 1 98.38 114 THR B N 1
ATOM 3373 C CA . THR B 1 114 ? 12.133 7.27 -7.469 1 98.38 114 THR B CA 1
ATOM 3374 C C . THR B 1 114 ? 11.5 5.887 -7.598 1 98.38 114 THR B C 1
ATOM 3376 O O . THR B 1 114 ? 10.273 5.758 -7.613 1 98.38 114 THR B O 1
ATOM 3379 N N . ALA B 1 115 ? 12.359 4.855 -7.73 1 98.75 115 ALA B N 1
ATOM 3380 C CA . ALA B 1 115 ? 11.867 3.484 -7.82 1 98.75 115 ALA B CA 1
ATOM 3381 C C . ALA B 1 115 ? 11.078 3.104 -6.57 1 98.75 115 ALA B C 1
ATOM 3383 O O . ALA B 1 115 ? 9.992 2.521 -6.664 1 98.75 115 ALA B O 1
ATOM 3384 N N . ILE B 1 116 ? 11.594 3.449 -5.406 1 98.81 116 ILE B N 1
ATOM 3385 C CA . ILE B 1 116 ? 10.93 3.133 -4.145 1 98.81 116 ILE B CA 1
ATOM 3386 C C . ILE B 1 116 ? 9.586 3.842 -4.082 1 98.81 116 ILE B C 1
ATOM 3388 O O . ILE B 1 116 ? 8.562 3.219 -3.781 1 98.81 116 ILE B O 1
ATOM 3392 N N . LEU B 1 117 ? 9.531 5.098 -4.449 1 98.88 117 LEU B N 1
ATOM 3393 C CA . LEU B 1 117 ? 8.312 5.898 -4.352 1 98.88 117 LEU B CA 1
ATOM 3394 C C . LEU B 1 117 ? 7.285 5.445 -5.379 1 98.88 117 LEU B C 1
ATOM 3396 O O . LEU B 1 117 ? 6.082 5.469 -5.109 1 98.88 117 LEU B O 1
ATOM 3400 N N . ALA B 1 118 ? 7.773 5.094 -6.574 1 98.88 118 ALA B N 1
ATOM 3401 C CA . ALA B 1 118 ? 6.859 4.543 -7.57 1 98.88 118 ALA B CA 1
ATOM 3402 C C . ALA B 1 118 ? 6.176 3.281 -7.051 1 98.88 118 ALA B C 1
ATOM 3404 O O . ALA B 1 118 ? 4.965 3.104 -7.23 1 98.88 118 ALA B O 1
ATOM 3405 N N . GLY B 1 119 ? 6.969 2.404 -6.445 1 98.88 119 GLY B N 1
ATOM 3406 C CA . GLY B 1 119 ? 6.387 1.216 -5.84 1 98.88 119 GLY B CA 1
ATOM 3407 C C . GLY B 1 119 ? 5.391 1.531 -4.742 1 98.88 119 GLY B C 1
ATOM 3408 O O . GLY B 1 119 ? 4.32 0.922 -4.668 1 98.88 119 GLY B O 1
ATOM 3409 N N . ASP B 1 120 ? 5.707 2.498 -3.869 1 98.88 120 ASP B N 1
ATOM 3410 C CA . ASP B 1 120 ? 4.812 2.906 -2.789 1 98.88 120 ASP B CA 1
ATOM 3411 C C . ASP B 1 120 ? 3.473 3.393 -3.342 1 98.88 120 ASP B C 1
ATOM 3413 O O . ASP B 1 120 ? 2.414 3.049 -2.811 1 98.88 120 ASP B O 1
ATOM 3417 N N . ALA B 1 121 ? 3.533 4.203 -4.371 1 98.94 121 ALA B N 1
ATOM 3418 C CA . ALA B 1 121 ? 2.326 4.766 -4.969 1 98.94 121 ALA B CA 1
ATOM 3419 C C . ALA B 1 121 ? 1.466 3.676 -5.602 1 98.94 121 ALA B C 1
ATOM 3421 O O . ALA B 1 121 ? 0.247 3.65 -5.414 1 98.94 121 ALA B O 1
ATOM 3422 N N . LEU B 1 122 ? 2.125 2.787 -6.359 1 98.94 122 LEU B N 1
ATOM 3423 C CA . LEU B 1 122 ? 1.404 1.716 -7.035 1 98.94 122 LEU B CA 1
ATOM 3424 C C . LEU B 1 122 ? 0.729 0.792 -6.031 1 98.94 122 LEU B C 1
ATOM 3426 O O . LEU B 1 122 ? -0.388 0.323 -6.262 1 98.94 122 LEU B O 1
ATOM 3430 N N . ASN B 1 123 ? 1.38 0.5 -4.906 1 98.88 123 ASN B N 1
ATOM 3431 C CA . ASN B 1 123 ? 0.775 -0.293 -3.842 1 98.88 123 ASN B CA 1
ATOM 3432 C C . ASN B 1 123 ? -0.516 0.342 -3.336 1 98.88 123 ASN B C 1
ATOM 3434 O O . ASN B 1 123 ? -1.543 -0.331 -3.227 1 98.88 123 ASN B O 1
ATOM 3438 N N . SER B 1 124 ? -0.524 1.643 -3.094 1 98.88 124 SER B N 1
ATOM 3439 C CA . SER B 1 124 ? -1.703 2.367 -2.629 1 98.88 124 SER B CA 1
ATOM 3440 C C . SER B 1 124 ? -2.785 2.408 -3.701 1 98.88 124 SER B C 1
ATOM 3442 O O . SER B 1 124 ? -3.971 2.236 -3.402 1 98.88 124 SER B O 1
ATOM 3444 N N . PHE B 1 125 ? -2.377 2.637 -4.973 1 98.94 125 PHE B N 1
ATOM 3445 C CA . PHE B 1 125 ? -3.33 2.68 -6.074 1 98.94 125 PHE B CA 1
ATOM 3446 C C . PHE B 1 125 ? -4.098 1.368 -6.176 1 98.94 125 PHE B C 1
ATOM 3448 O O . PHE B 1 125 ? -5.289 1.363 -6.504 1 98.94 125 PHE B O 1
ATOM 3455 N N . ALA B 1 126 ? -3.396 0.277 -5.941 1 98.94 126 ALA B N 1
ATOM 3456 C CA . ALA B 1 126 ? -4.031 -1.033 -6.055 1 98.94 126 ALA B CA 1
ATOM 3457 C C . ALA B 1 126 ? -5.266 -1.123 -5.164 1 98.94 126 ALA B C 1
ATOM 3459 O O . ALA B 1 126 ? -6.328 -1.575 -5.602 1 98.94 126 ALA B O 1
ATOM 3460 N N . PHE B 1 127 ? -5.168 -0.675 -3.936 1 98.88 127 PHE B N 1
ATOM 3461 C CA . PHE B 1 127 ? -6.289 -0.717 -3.006 1 98.88 127 PHE B CA 1
ATOM 3462 C C . PHE B 1 127 ? -7.301 0.376 -3.328 1 98.88 127 PHE B C 1
ATOM 3464 O O . PHE B 1 127 ? -8.508 0.185 -3.154 1 98.88 127 PHE B O 1
ATOM 3471 N N . TYR B 1 128 ? -6.809 1.515 -3.832 1 98.81 128 TYR B N 1
ATOM 3472 C CA . TYR B 1 128 ? -7.688 2.605 -4.242 1 98.81 128 TYR B CA 1
ATOM 3473 C C . TYR B 1 128 ? -8.648 2.15 -5.328 1 98.81 128 TYR B C 1
ATOM 3475 O O . TYR B 1 128 ? -9.828 2.527 -5.32 1 98.81 128 TYR B O 1
ATOM 3483 N N . PHE B 1 129 ? -8.219 1.376 -6.25 1 98.75 129 PHE B N 1
ATOM 3484 C CA . PHE B 1 129 ? -9.055 0.932 -7.359 1 98.75 129 PHE B CA 1
ATOM 3485 C C . PHE B 1 129 ? -10.219 0.095 -6.855 1 98.75 129 PHE B C 1
ATOM 3487 O O . PHE B 1 129 ? -11.297 0.089 -7.461 1 98.75 129 PHE B O 1
ATOM 3494 N N . ILE B 1 130 ? -10.07 -0.602 -5.715 1 98.19 130 ILE B N 1
ATOM 3495 C CA . ILE B 1 130 ? -11.156 -1.38 -5.129 1 98.19 130 ILE B CA 1
ATOM 3496 C C . ILE B 1 130 ? -12.305 -0.451 -4.742 1 98.19 130 ILE B C 1
ATOM 3498 O O . ILE B 1 130 ? -13.469 -0.842 -4.805 1 98.19 130 ILE B O 1
ATOM 3502 N N . SER B 1 131 ? -11.953 0.811 -4.359 1 97.12 131 SER B N 1
ATOM 3503 C CA . SER B 1 131 ? -12.984 1.764 -3.965 1 97.12 131 SER B CA 1
ATOM 3504 C C . SER B 1 131 ? -13.906 2.092 -5.133 1 97.12 131 SER B C 1
ATOM 3506 O O . SER B 1 131 ? -15.047 2.527 -4.93 1 97.12 131 SER B O 1
ATOM 3508 N N . TRP B 1 132 ? -13.5 1.863 -6.34 1 96.62 132 TRP B N 1
ATOM 3509 C CA . TRP B 1 132 ? -14.258 2.242 -7.527 1 96.62 132 TRP B CA 1
ATOM 3510 C C . TRP B 1 132 ? -15.156 1.098 -7.984 1 96.62 132 TRP B C 1
ATOM 3512 O O . TRP B 1 132 ? -16 1.275 -8.867 1 96.62 132 TRP B O 1
ATOM 3522 N N . ILE B 1 133 ? -14.992 -0.03 -7.352 1 96 133 ILE B N 1
ATOM 3523 C CA . ILE B 1 133 ? -15.844 -1.167 -7.691 1 96 133 ILE B CA 1
ATOM 3524 C C . ILE B 1 133 ? -17.281 -0.866 -7.301 1 96 133 ILE B C 1
ATOM 3526 O O . ILE B 1 133 ? -17.562 -0.437 -6.18 1 96 133 ILE B O 1
ATOM 3530 N N . ARG B 1 134 ? -18.125 -1.037 -8.227 1 92.81 134 ARG B N 1
ATOM 3531 C CA . ARG B 1 134 ? -19.547 -0.797 -7.977 1 92.81 134 ARG B CA 1
ATOM 3532 C C . ARG B 1 134 ? -20.203 -2.004 -7.309 1 92.81 134 ARG B C 1
ATOM 3534 O O . ARG B 1 134 ? -20 -3.143 -7.734 1 92.81 134 ARG B O 1
ATOM 3541 N N . VAL B 1 135 ? -20.891 -1.694 -6.238 1 88.38 135 VAL B N 1
ATOM 3542 C CA . VAL B 1 135 ? -21.641 -2.738 -5.535 1 88.38 135 VAL B CA 1
ATOM 3543 C C . VAL B 1 135 ? -22.969 -2.98 -6.23 1 88.38 135 VAL B C 1
ATOM 3545 O O . VAL B 1 135 ? -23.75 -2.045 -6.441 1 88.38 135 VAL B O 1
ATOM 3548 N N . GLU B 1 136 ? -23.016 -4.188 -6.551 1 76.69 136 GLU B N 1
ATOM 3549 C CA . GLU B 1 136 ? -24.297 -4.578 -7.156 1 76.69 136 GLU B CA 1
ATOM 3550 C C . GLU B 1 136 ? -25.125 -5.41 -6.188 1 76.69 136 GLU B C 1
ATOM 3552 O O . GLU B 1 136 ? -24.594 -6.066 -5.297 1 76.69 136 GLU B O 1
ATOM 3557 N N . ASN B 1 137 ? -26.406 -5.332 -6.25 1 74.38 137 ASN B N 1
ATOM 3558 C CA . ASN B 1 137 ? -27.375 -6.195 -5.586 1 74.38 137 ASN B CA 1
ATOM 3559 C C . ASN B 1 137 ? -27.297 -6.066 -4.07 1 74.38 137 ASN B C 1
ATOM 3561 O O . ASN B 1 137 ? -27.5 -7.047 -3.348 1 74.38 137 ASN B O 1
ATOM 3565 N N . GLY B 1 138 ? -26.766 -4.965 -3.598 1 78.44 138 GLY B N 1
ATOM 3566 C CA . GLY B 1 138 ? -26.797 -4.734 -2.162 1 78.44 138 GLY B CA 1
ATOM 3567 C C . GLY B 1 138 ? -25.781 -5.562 -1.398 1 78.44 138 GLY B C 1
ATOM 3568 O O . GLY B 1 138 ? -25.953 -5.828 -0.207 1 78.44 138 GLY B O 1
ATOM 3569 N N . ASP B 1 139 ? -24.812 -6.117 -2.094 1 87.75 139 ASP B N 1
ATOM 3570 C CA . ASP B 1 139 ? -23.766 -6.898 -1.437 1 87.75 139 ASP B CA 1
ATOM 3571 C C . ASP B 1 139 ? -22.859 -6.004 -0.604 1 87.75 139 ASP B C 1
ATOM 3573 O O . ASP B 1 139 ? -21.797 -5.59 -1.07 1 87.75 139 ASP B O 1
ATOM 3577 N N . HIS B 1 140 ? -23.172 -5.879 0.679 1 84.94 140 HIS B N 1
ATOM 3578 C CA . HIS B 1 140 ? -22.484 -4.941 1.568 1 84.94 140 HIS B CA 1
ATOM 3579 C C . HIS B 1 140 ? -21.125 -5.477 1.997 1 84.94 140 HIS B C 1
ATOM 3581 O O . HIS B 1 140 ? -20.359 -4.766 2.645 1 84.94 140 HIS B O 1
ATOM 3587 N N . PHE B 1 141 ? -20.781 -6.684 1.537 1 91.94 141 PHE B N 1
ATOM 3588 C CA . PHE B 1 141 ? -19.531 -7.281 1.975 1 91.94 141 PHE B CA 1
ATOM 3589 C C . PHE B 1 141 ? -18.5 -7.266 0.85 1 91.94 141 PHE B C 1
ATOM 3591 O O . PHE B 1 141 ? -17.344 -7.645 1.053 1 91.94 141 PHE B O 1
ATOM 3598 N N . LEU B 1 142 ? -18.906 -6.793 -0.287 1 94.88 142 LEU B N 1
ATOM 3599 C CA . LEU B 1 142 ? -18.078 -6.941 -1.476 1 94.88 142 LEU B CA 1
ATOM 3600 C C . LEU B 1 142 ? -16.719 -6.266 -1.278 1 94.88 142 LEU B C 1
ATOM 3602 O O . LEU B 1 142 ? -15.672 -6.906 -1.43 1 94.88 142 LEU B O 1
ATOM 3606 N N . HIS B 1 143 ? -16.719 -4.973 -0.878 1 96.38 143 HIS B N 1
ATOM 3607 C CA . HIS B 1 143 ? -15.469 -4.254 -0.704 1 96.38 143 HIS B CA 1
ATOM 3608 C C . HIS B 1 143 ? -14.594 -4.914 0.36 1 96.38 143 HIS B C 1
ATOM 3610 O O . HIS B 1 143 ? -13.383 -5.059 0.177 1 96.38 143 HIS B O 1
ATOM 3616 N N . ARG B 1 144 ? -15.227 -5.328 1.44 1 96.25 144 ARG B N 1
ATOM 3617 C CA . ARG B 1 144 ? -14.508 -6.012 2.508 1 96.25 144 ARG B CA 1
ATOM 3618 C C . ARG B 1 144 ? -13.812 -7.266 1.986 1 96.25 144 ARG B C 1
ATOM 3620 O O . ARG B 1 144 ? -12.617 -7.457 2.205 1 96.25 144 ARG B O 1
ATOM 3627 N N . ASN B 1 145 ? -14.562 -8.094 1.283 1 97.56 145 ASN B N 1
ATOM 3628 C CA . ASN B 1 145 ? -14.016 -9.336 0.753 1 97.56 145 ASN B CA 1
ATOM 3629 C C . ASN B 1 145 ? -12.867 -9.07 -0.223 1 97.56 145 ASN B C 1
ATOM 3631 O O . ASN B 1 145 ? -11.836 -9.742 -0.168 1 97.56 145 ASN B O 1
ATOM 3635 N N . LEU B 1 146 ? -13.055 -8.078 -1.089 1 98.56 146 LEU B N 1
ATOM 3636 C CA . LEU B 1 146 ? -12.047 -7.785 -2.096 1 98.56 146 LEU B CA 1
ATOM 3637 C C . LEU B 1 146 ? -10.758 -7.301 -1.441 1 98.56 146 LEU B C 1
ATOM 3639 O O . LEU B 1 146 ? -9.664 -7.707 -1.838 1 98.56 146 LEU B O 1
ATOM 3643 N N . LEU B 1 147 ? -10.883 -6.465 -0.423 1 98.75 147 LEU B N 1
ATOM 3644 C CA . LEU B 1 147 ? -9.719 -5.969 0.297 1 98.75 147 LEU B CA 1
ATOM 3645 C C . LEU B 1 147 ? -8.977 -7.109 0.984 1 98.75 147 LEU B C 1
ATOM 3647 O O . LEU B 1 147 ? -7.742 -7.172 0.937 1 98.75 147 LEU B O 1
ATOM 3651 N N . GLU B 1 148 ? -9.68 -7.996 1.567 1 98.75 148 GLU B N 1
ATOM 3652 C CA . GLU B 1 148 ? -9.078 -9.117 2.283 1 98.75 148 GLU B CA 1
ATOM 3653 C C . GLU B 1 148 ? -8.375 -10.07 1.322 1 98.75 148 GLU B C 1
ATOM 3655 O O . GLU B 1 148 ? -7.273 -10.539 1.605 1 98.75 148 GLU B O 1
ATOM 3660 N N . ILE B 1 149 ? -9.008 -10.344 0.193 1 98.88 149 ILE B N 1
ATOM 3661 C CA . ILE B 1 149 ? -8.422 -11.234 -0.805 1 98.88 149 ILE B CA 1
ATOM 3662 C C . ILE B 1 149 ? -7.148 -10.609 -1.371 1 98.88 149 ILE B C 1
ATOM 3664 O O . ILE B 1 149 ? -6.121 -11.281 -1.495 1 98.88 149 ILE B O 1
ATOM 3668 N N . LEU B 1 150 ? -7.211 -9.328 -1.707 1 98.94 150 LEU B N 1
ATOM 3669 C CA . LEU B 1 150 ? -6.043 -8.656 -2.266 1 98.94 150 LEU B CA 1
ATOM 3670 C C . LEU B 1 150 ? -4.895 -8.641 -1.263 1 98.94 150 LEU B C 1
ATOM 3672 O O . LEU B 1 150 ? -3.758 -8.969 -1.607 1 98.94 150 LEU B O 1
ATOM 3676 N N . HIS B 1 151 ? -5.199 -8.289 -0.02 1 98.94 151 HIS B N 1
ATOM 3677 C CA . HIS B 1 151 ? -4.188 -8.227 1.027 1 98.94 151 HIS B CA 1
ATOM 3678 C C . HIS B 1 151 ? -3.561 -9.594 1.273 1 98.94 151 HIS B C 1
ATOM 3680 O O . HIS B 1 151 ? -2.35 -9.703 1.475 1 98.94 151 HIS B O 1
ATOM 3686 N N . ALA B 1 152 ? -4.328 -10.617 1.232 1 98.81 152 ALA B N 1
ATOM 3687 C CA . ALA B 1 152 ? -3.83 -11.977 1.436 1 98.81 152 ALA B CA 1
ATOM 3688 C C . ALA B 1 152 ? -2.789 -12.344 0.383 1 98.81 152 ALA B C 1
ATOM 3690 O O . ALA B 1 152 ? -1.853 -13.094 0.663 1 98.81 152 ALA B O 1
ATOM 3691 N N . GLY B 1 153 ? -2.971 -11.828 -0.772 1 98.81 153 GLY B N 1
ATOM 3692 C CA . GLY B 1 153 ? -2.053 -12.125 -1.859 1 98.81 153 GLY B CA 1
ATOM 3693 C C . GLY B 1 153 ? -0.84 -11.211 -1.883 1 98.81 153 GLY B C 1
ATOM 3694 O O . GLY B 1 153 ? 0.291 -11.672 -2.035 1 98.81 153 GLY B O 1
ATOM 3695 N N . CYS B 1 154 ? -1.081 -9.914 -1.692 1 98.75 154 CYS B N 1
ATOM 3696 C CA . CYS B 1 154 ? -0.024 -8.961 -2.004 1 98.75 154 CYS B CA 1
ATOM 3697 C C . CYS B 1 154 ? 0.696 -8.516 -0.738 1 98.75 154 CYS B C 1
ATOM 3699 O O . CYS B 1 154 ? 1.829 -8.031 -0.801 1 98.75 154 CYS B O 1
ATOM 3701 N N . GLY B 1 155 ? 0.057 -8.586 0.45 1 98.69 155 GLY B N 1
ATOM 3702 C CA . GLY B 1 155 ? 0.596 -8.062 1.695 1 98.69 155 GLY B CA 1
ATOM 3703 C C . GLY B 1 155 ? 1.488 -9.055 2.42 1 98.69 155 GLY B C 1
ATOM 3704 O O . GLY B 1 155 ? 2.1 -9.922 1.794 1 98.69 155 GLY B O 1
ATOM 3705 N N . ALA B 1 156 ? 1.57 -8.891 3.734 1 98.88 156 ALA B N 1
ATOM 3706 C CA . ALA B 1 156 ? 2.436 -9.688 4.605 1 98.88 156 ALA B CA 1
ATOM 3707 C C . ALA B 1 156 ? 2.029 -11.156 4.59 1 98.88 156 ALA B C 1
ATOM 3709 O O . ALA B 1 156 ? 2.883 -12.039 4.652 1 98.88 156 ALA B O 1
ATOM 3710 N N . PRO B 1 157 ? 0.752 -11.484 4.441 1 98.81 157 PRO B N 1
ATOM 3711 C CA . PRO B 1 157 ? 0.393 -12.906 4.434 1 98.81 157 PRO B CA 1
ATOM 3712 C C . PRO B 1 157 ? 0.835 -13.617 3.156 1 98.81 157 PRO B C 1
ATOM 3714 O O . PRO B 1 157 ? 0.795 -14.852 3.088 1 98.81 157 PRO B O 1
ATOM 3717 N N . GLY B 1 158 ? 1.185 -12.875 2.168 1 98.69 158 GLY B N 1
ATOM 3718 C CA . GLY B 1 158 ? 1.549 -13.445 0.881 1 98.69 158 GLY B CA 1
ATOM 3719 C C . GLY B 1 158 ? 2.895 -12.961 0.374 1 98.69 158 GLY B C 1
ATOM 3720 O O . GLY B 1 158 ? 3.93 -13.242 0.981 1 98.69 158 GLY B O 1
ATOM 3721 N N . MET B 1 159 ? 2.818 -12.125 -0.647 1 98.56 159 MET B N 1
ATOM 3722 C CA . MET B 1 159 ? 3.936 -11.773 -1.519 1 98.56 159 MET B CA 1
ATOM 3723 C C . MET B 1 159 ? 5.074 -11.156 -0.716 1 98.56 159 MET B C 1
ATOM 3725 O O . MET B 1 159 ? 6.246 -11.461 -0.952 1 98.56 159 MET B O 1
ATOM 3729 N N . VAL B 1 160 ? 4.812 -10.305 0.289 1 98.88 160 VAL B N 1
ATOM 3730 C CA . VAL B 1 160 ? 5.863 -9.594 1.01 1 98.88 160 VAL B CA 1
ATOM 3731 C C . VAL B 1 160 ? 6.629 -10.57 1.899 1 98.88 160 VAL B C 1
ATOM 3733 O O . VAL B 1 160 ? 7.863 -10.562 1.92 1 98.88 160 VAL B O 1
ATOM 3736 N N . SER B 1 161 ? 5.902 -11.391 2.627 1 98.88 161 SER B N 1
ATOM 3737 C CA . SER B 1 161 ? 6.586 -12.414 3.418 1 98.88 161 SER B CA 1
ATOM 3738 C C . SER B 1 161 ? 7.344 -13.383 2.525 1 98.88 161 SER B C 1
ATOM 3740 O O . SER B 1 161 ? 8.414 -13.875 2.896 1 98.88 161 SER B O 1
ATOM 3742 N N . GLY B 1 162 ? 6.746 -13.742 1.386 1 98.31 162 GLY B N 1
ATOM 3743 C CA . GLY B 1 162 ? 7.465 -14.57 0.429 1 98.31 162 GLY B CA 1
ATOM 3744 C C . GLY B 1 162 ? 8.82 -14 0.051 1 98.31 162 GLY B C 1
ATOM 3745 O O . GLY B 1 162 ? 9.805 -14.734 -0.043 1 98.31 162 GLY B O 1
ATOM 3746 N N . GLN B 1 163 ? 8.891 -12.703 -0.198 1 97.38 163 GLN B N 1
ATOM 3747 C CA . GLN B 1 163 ? 10.148 -12.047 -0.533 1 97.38 163 GLN B CA 1
ATOM 3748 C C . GLN B 1 163 ? 11.117 -12.078 0.647 1 97.38 163 GLN B C 1
ATOM 3750 O O . GLN B 1 163 ? 12.328 -12.219 0.461 1 97.38 163 GLN B O 1
ATOM 3755 N N . VAL B 1 164 ? 10.602 -11.922 1.866 1 97.94 164 VAL B N 1
ATOM 3756 C CA . VAL B 1 164 ? 11.43 -12 3.064 1 97.94 164 VAL B CA 1
ATOM 3757 C C . VAL B 1 164 ? 12.086 -13.375 3.154 1 97.94 164 VAL B C 1
ATOM 3759 O O . VAL B 1 164 ? 13.297 -13.477 3.391 1 97.94 164 VAL B O 1
ATOM 3762 N N . TYR B 1 165 ? 11.297 -14.422 2.943 1 96.25 165 TYR B N 1
ATOM 3763 C CA . TYR B 1 165 ? 11.828 -15.781 2.992 1 96.25 165 TYR B CA 1
ATOM 3764 C C . TYR B 1 165 ? 12.828 -16.016 1.872 1 96.25 165 TYR B C 1
ATOM 3766 O O . TYR B 1 165 ? 13.812 -16.734 2.053 1 96.25 165 TYR B O 1
ATOM 3774 N N . ASP B 1 166 ? 12.539 -15.445 0.719 1 93.38 166 ASP B N 1
ATOM 3775 C CA . ASP B 1 166 ? 13.461 -15.555 -0.406 1 93.38 166 ASP B CA 1
ATOM 3776 C C . ASP B 1 166 ? 14.828 -14.977 -0.049 1 93.38 166 ASP B C 1
ATOM 3778 O O . ASP B 1 166 ? 15.859 -15.602 -0.319 1 93.38 166 ASP B O 1
ATOM 3782 N N . LEU B 1 167 ? 14.859 -13.82 0.556 1 93 167 LEU B N 1
ATOM 3783 C CA . LEU B 1 167 ? 16.094 -13.172 0.969 1 93 167 LEU B CA 1
ATOM 3784 C C . LEU B 1 167 ? 16.781 -13.961 2.074 1 93 167 LEU B C 1
ATOM 3786 O O . LEU B 1 167 ? 18.016 -14.039 2.117 1 93 167 LEU B O 1
ATOM 3790 N N . GLN B 1 168 ? 15.977 -14.516 2.965 1 91.5 168 GLN B N 1
ATOM 3791 C CA . GLN B 1 168 ? 16.531 -15.336 4.039 1 91.5 168 GLN B CA 1
ATOM 3792 C C . GLN B 1 168 ? 17.25 -16.562 3.479 1 91.5 168 GLN B C 1
ATOM 3794 O O . GLN B 1 168 ? 18.328 -16.922 3.963 1 91.5 168 GLN B O 1
ATOM 3799 N N . MET B 1 169 ? 16.641 -17.172 2.52 1 87.88 169 MET B N 1
ATOM 3800 C CA . MET B 1 169 ? 17.25 -18.344 1.891 1 87.88 169 MET B CA 1
ATOM 3801 C C . MET B 1 169 ? 18.562 -17.969 1.211 1 87.88 169 MET B C 1
ATOM 3803 O O . MET B 1 169 ? 19.531 -18.75 1.251 1 87.88 169 MET B O 1
ATOM 3807 N N . GLU B 1 170 ? 18.594 -16.828 0.637 1 84.56 170 GLU B N 1
ATOM 3808 C CA . GLU B 1 170 ? 19.812 -16.375 -0.015 1 84.56 170 GLU B CA 1
ATOM 3809 C C . GLU B 1 170 ? 20.938 -16.156 1 1 84.56 170 GLU B C 1
ATOM 3811 O O . GLU B 1 170 ? 22.094 -16.469 0.735 1 84.56 170 GLU B O 1
ATOM 3816 N N . ARG B 1 171 ? 20.562 -15.594 2.117 1 83.69 171 ARG B N 1
ATOM 3817 C CA . ARG B 1 171 ? 21.531 -15.336 3.168 1 83.69 171 ARG B CA 1
ATOM 3818 C C . ARG B 1 171 ? 22.062 -16.641 3.764 1 83.69 171 ARG B C 1
ATOM 3820 O O . ARG B 1 171 ? 23.25 -16.734 4.105 1 83.69 171 ARG B O 1
ATOM 3827 N N . GLU B 1 172 ? 21.25 -17.594 3.934 1 79.75 172 GLU B N 1
ATOM 3828 C CA . GLU B 1 172 ? 21.609 -18.875 4.551 1 79.75 172 GLU B CA 1
ATOM 3829 C C . GLU B 1 172 ? 22.438 -19.719 3.6 1 79.75 172 GLU B C 1
ATOM 3831 O O . GLU B 1 172 ? 23.312 -20.484 4.035 1 79.75 172 GLU B O 1
ATOM 3836 N N . ASN B 1 173 ? 22.094 -19.672 2.428 1 72.94 173 ASN B N 1
ATOM 3837 C CA . ASN B 1 173 ? 22.844 -20.438 1.442 1 72.94 173 ASN B CA 1
ATOM 3838 C C . ASN B 1 173 ? 24.266 -19.938 1.29 1 72.94 173 ASN B C 1
ATOM 3840 O O . ASN B 1 173 ? 25.172 -20.703 0.981 1 72.94 173 ASN B O 1
ATOM 3844 N N . VAL B 1 174 ? 24.406 -18.672 1.385 1 65.25 174 VAL B N 1
ATOM 3845 C CA . VAL B 1 174 ? 25.75 -18.109 1.314 1 65.25 174 VAL B CA 1
ATOM 3846 C C . VAL B 1 174 ? 26.562 -18.547 2.529 1 65.25 174 VAL B C 1
ATOM 3848 O O . VAL B 1 174 ? 27.766 -18.75 2.432 1 65.25 174 VAL B O 1
ATOM 3851 N N . LYS B 1 175 ? 25.844 -18.766 3.648 1 62.38 175 LYS B N 1
ATOM 3852 C CA . LYS B 1 175 ? 26.562 -19.109 4.863 1 62.38 175 LYS B CA 1
ATOM 3853 C C . LYS B 1 175 ? 26.906 -20.594 4.895 1 62.38 175 LYS B C 1
ATOM 3855 O O . LYS B 1 175 ? 27.547 -21.078 5.832 1 62.38 175 LYS B O 1
ATOM 3860 N N . GLU B 1 176 ? 26.922 -21.109 3.781 1 56.12 176 GLU B N 1
ATOM 3861 C CA . GLU B 1 176 ? 27.328 -22.5 3.629 1 56.12 176 GLU B CA 1
ATOM 3862 C C . GLU B 1 176 ? 26.781 -23.359 4.777 1 56.12 176 GLU B C 1
ATOM 3864 O O . GLU B 1 176 ? 27.422 -24.328 5.184 1 56.12 176 GLU B O 1
ATOM 3869 N N . ASN B 1 177 ? 25.812 -22.812 5.449 1 54.47 177 ASN B N 1
ATOM 3870 C CA . ASN B 1 177 ? 25.438 -23.625 6.602 1 54.47 177 ASN B CA 1
ATOM 3871 C C . ASN B 1 177 ? 24.75 -24.922 6.18 1 54.47 177 ASN B C 1
ATOM 3873 O O . ASN B 1 177 ? 23.578 -24.906 5.801 1 54.47 177 ASN B O 1
ATOM 3877 N N . ASP B 1 178 ? 25.5 -25.844 5.711 1 55.78 178 ASP B N 1
ATOM 3878 C CA . ASP B 1 178 ? 25.219 -27.219 5.305 1 55.78 178 ASP B CA 1
ATOM 3879 C C . ASP B 1 178 ? 24.328 -27.922 6.332 1 55.78 178 ASP B C 1
ATOM 3881 O O . ASP B 1 178 ? 23.984 -29.094 6.164 1 55.78 178 ASP B O 1
ATOM 3885 N N . SER B 1 179 ? 24.125 -27.266 7.457 1 58.03 179 SER B N 1
ATOM 3886 C CA . SER B 1 179 ? 23.531 -28.094 8.508 1 58.03 179 SER B CA 1
ATOM 3887 C C . SER B 1 179 ? 22.016 -28.188 8.344 1 58.03 179 SER B C 1
ATOM 3889 O O . SER B 1 179 ? 21.359 -28.953 9.062 1 58.03 179 SER B O 1
ATOM 3891 N N . THR B 1 180 ? 21.484 -27.453 7.348 1 66.62 180 THR B N 1
ATOM 3892 C CA . THR B 1 180 ? 20.031 -27.578 7.246 1 66.62 180 THR B CA 1
ATOM 3893 C C . THR B 1 180 ? 19.656 -28.828 6.441 1 66.62 180 THR B C 1
ATOM 3895 O O . THR B 1 180 ? 20.234 -29.078 5.371 1 66.62 180 THR B O 1
ATOM 3898 N N . ASN B 1 181 ? 18.891 -29.734 7.105 1 79.25 181 ASN B N 1
ATOM 3899 C CA . ASN B 1 181 ? 18.469 -30.953 6.434 1 79.25 181 ASN B CA 1
ATOM 3900 C C . ASN B 1 181 ? 17.672 -30.672 5.168 1 79.25 181 ASN B C 1
ATOM 3902 O O . ASN B 1 181 ? 17.141 -29.562 5.012 1 79.25 181 ASN B O 1
ATOM 3906 N N . GLN B 1 182 ? 17.812 -31.484 4.281 1 81.69 182 GLN B N 1
ATOM 3907 C CA . GLN B 1 182 ? 17.203 -31.391 2.959 1 81.69 182 GLN B CA 1
ATOM 3908 C C . GLN B 1 182 ? 15.703 -31.141 3.061 1 81.69 182 GLN B C 1
ATOM 3910 O O . GLN B 1 182 ? 15.148 -30.359 2.277 1 81.69 182 GLN B O 1
ATOM 3915 N N . SER B 1 183 ? 15.117 -31.703 3.996 1 87.38 183 SER B N 1
ATOM 3916 C CA . SER B 1 183 ? 13.68 -31.547 4.18 1 87.38 183 SER B CA 1
ATOM 3917 C C . SER B 1 183 ? 13.312 -30.109 4.543 1 87.38 183 SER B C 1
ATOM 3919 O O . SER B 1 183 ? 12.305 -29.578 4.062 1 87.38 183 SER B O 1
ATOM 3921 N N . ASP B 1 184 ? 14.102 -29.531 5.344 1 87.06 184 ASP B N 1
ATOM 3922 C CA . ASP B 1 184 ? 13.867 -28.141 5.75 1 87.06 184 ASP B CA 1
ATOM 3923 C C . ASP B 1 184 ? 14.039 -27.188 4.574 1 87.06 184 ASP B C 1
ATOM 3925 O O . ASP B 1 184 ? 13.289 -26.219 4.441 1 87.06 184 ASP B O 1
ATOM 3929 N N . LYS B 1 185 ? 14.93 -27.531 3.766 1 87 185 LYS B N 1
ATOM 3930 C CA . LYS B 1 185 ? 15.18 -26.719 2.584 1 87 185 LYS B CA 1
ATOM 3931 C C . LYS B 1 185 ? 14.008 -26.781 1.608 1 87 185 LYS B C 1
ATOM 3933 O O . LYS B 1 185 ? 13.609 -25.766 1.037 1 87 185 LYS B O 1
ATOM 3938 N N . ILE B 1 186 ? 13.523 -27.953 1.473 1 89.75 186 ILE B N 1
ATOM 3939 C CA . ILE B 1 186 ? 12.398 -28.156 0.571 1 89.75 186 ILE B CA 1
ATOM 3940 C C . ILE B 1 186 ? 11.172 -27.406 1.101 1 89.75 186 ILE B C 1
ATOM 3942 O O . ILE B 1 186 ? 10.484 -26.719 0.346 1 89.75 186 ILE B O 1
ATOM 3946 N N . GLU B 1 187 ? 10.914 -27.5 2.344 1 92.69 187 GLU B N 1
ATOM 3947 C CA . GLU B 1 187 ? 9.773 -26.844 2.967 1 92.69 187 GLU B CA 1
ATOM 3948 C C . GLU B 1 187 ? 9.875 -25.328 2.836 1 92.69 187 GLU B C 1
ATOM 3950 O O . GLU B 1 187 ? 8.883 -24.656 2.545 1 92.69 187 GLU B O 1
ATOM 3955 N N . MET B 1 188 ? 11.039 -24.859 3.01 1 92.06 188 MET B N 1
ATOM 3956 C CA . MET B 1 188 ? 11.266 -23.406 2.91 1 92.06 188 MET B CA 1
ATOM 3957 C C . MET B 1 188 ? 11.094 -22.938 1.472 1 92.06 188 MET B C 1
ATOM 3959 O O . MET B 1 188 ? 10.547 -21.859 1.231 1 92.06 188 MET B O 1
ATOM 3963 N N . LEU B 1 189 ? 11.57 -23.75 0.619 1 92.81 189 LEU B N 1
ATOM 3964 C CA . LEU B 1 189 ? 11.422 -23.422 -0.793 1 92.81 189 LEU B CA 1
ATOM 3965 C C . LEU B 1 189 ? 9.953 -23.359 -1.189 1 92.81 189 LEU B C 1
ATOM 3967 O O . LEU B 1 189 ? 9.523 -22.406 -1.849 1 92.81 189 LEU B O 1
ATOM 3971 N N . GLN B 1 190 ? 9.25 -24.328 -0.751 1 94.31 190 GLN B N 1
ATOM 3972 C CA . GLN B 1 190 ? 7.824 -24.391 -1.071 1 94.31 190 GLN B CA 1
ATOM 3973 C C . GLN B 1 190 ? 7.059 -23.234 -0.445 1 94.31 190 GLN B C 1
ATOM 3975 O O . GLN B 1 190 ? 6.215 -22.625 -1.099 1 94.31 190 GLN B O 1
ATOM 3980 N N . LEU B 1 191 ? 7.395 -22.969 0.785 1 96.31 191 LEU B N 1
ATOM 3981 C CA . LEU B 1 191 ? 6.75 -21.859 1.479 1 96.31 191 LEU B CA 1
ATOM 3982 C C . LEU B 1 191 ? 7.047 -20.531 0.783 1 96.31 191 LEU B C 1
ATOM 3984 O O . LEU B 1 191 ? 6.137 -19.734 0.545 1 96.31 191 LEU B O 1
ATOM 3988 N N . THR B 1 192 ? 8.25 -20.328 0.416 1 96.06 192 THR B N 1
ATOM 3989 C CA . THR B 1 192 ? 8.695 -19.094 -0.221 1 96.06 192 THR B CA 1
ATOM 3990 C C . THR B 1 192 ? 7.949 -18.859 -1.532 1 96.06 192 THR B C 1
ATOM 3992 O O . THR B 1 192 ? 7.375 -17.797 -1.747 1 96.06 192 THR B O 1
ATOM 3995 N N . HIS B 1 193 ? 7.809 -19.844 -2.309 1 94.88 193 HIS B N 1
ATOM 3996 C CA . HIS B 1 193 ? 7.223 -19.672 -3.633 1 94.88 193 HIS B CA 1
ATOM 3997 C C . HIS B 1 193 ? 5.699 -19.609 -3.559 1 94.88 193 HIS B C 1
ATOM 3999 O O . HIS B 1 193 ? 5.062 -18.906 -4.344 1 94.88 193 HIS B O 1
ATOM 4005 N N . ARG B 1 194 ? 5.148 -20.375 -2.594 1 97.31 194 ARG B N 1
ATOM 4006 C CA . ARG B 1 194 ? 3.713 -20.297 -2.355 1 97.31 194 ARG B CA 1
ATOM 4007 C C . ARG B 1 194 ? 3.303 -18.859 -2.029 1 97.31 194 ARG B C 1
ATOM 4009 O O . ARG B 1 194 ? 2.242 -18.391 -2.459 1 97.31 194 ARG B O 1
ATOM 4016 N N . LEU B 1 195 ? 4.152 -18.203 -1.343 1 98.31 195 LEU B N 1
ATOM 4017 C CA . LEU B 1 195 ? 3.84 -16.844 -0.908 1 98.31 195 LEU B CA 1
ATOM 4018 C C . LEU B 1 195 ? 4.277 -15.828 -1.955 1 98.31 195 LEU B C 1
ATOM 4020 O O . LEU B 1 195 ? 3.455 -15.055 -2.455 1 98.31 195 LEU B O 1
ATOM 4024 N N . LYS B 1 196 ? 5.52 -15.883 -2.381 1 96.69 196 LYS B N 1
ATOM 4025 C CA . LYS B 1 196 ? 6.121 -14.867 -3.236 1 96.69 196 LYS B CA 1
ATOM 4026 C C . LYS B 1 196 ? 5.422 -14.797 -4.59 1 96.69 196 LYS B C 1
ATOM 4028 O O . LYS B 1 196 ? 5.199 -13.711 -5.129 1 96.69 196 LYS B O 1
ATOM 4033 N N . THR B 1 197 ? 5.035 -15.938 -5.137 1 95.38 197 THR B N 1
ATOM 4034 C CA . THR B 1 197 ? 4.473 -16 -6.48 1 95.38 197 THR B CA 1
ATOM 4035 C C . THR B 1 197 ? 3.041 -16.531 -6.441 1 95.38 197 THR B C 1
ATOM 4037 O O . THR B 1 197 ? 2.133 -15.914 -7.004 1 95.38 197 THR B O 1
ATOM 4040 N N . GLY B 1 198 ? 2.84 -17.531 -5.715 1 97.94 198 GLY B N 1
ATOM 4041 C CA . GLY B 1 198 ? 1.573 -18.25 -5.727 1 97.94 198 GLY B CA 1
ATOM 4042 C C . GLY B 1 198 ? 0.432 -17.453 -5.121 1 97.94 198 GLY B C 1
ATOM 4043 O O . GLY B 1 198 ? -0.696 -17.5 -5.617 1 97.94 198 GLY B O 1
ATOM 4044 N N . ALA B 1 199 ? 0.726 -16.688 -4.094 1 98.69 199 ALA B N 1
ATOM 4045 C CA . ALA B 1 199 ? -0.319 -16 -3.344 1 98.69 199 ALA B CA 1
ATOM 4046 C C . ALA B 1 199 ? -1.05 -14.992 -4.227 1 98.69 199 ALA B C 1
ATOM 4048 O O . ALA B 1 199 ? -2.281 -14.922 -4.207 1 98.69 199 ALA B O 1
ATOM 4049 N N . LEU B 1 200 ? -0.302 -14.234 -4.996 1 98.75 200 LEU B N 1
ATOM 4050 C CA . LEU B 1 200 ? -0.94 -13.211 -5.816 1 98.75 200 LEU B CA 1
ATOM 4051 C C . LEU B 1 200 ? -1.677 -13.844 -6.996 1 98.75 200 LEU B C 1
ATOM 4053 O O . LEU B 1 200 ? -2.715 -13.336 -7.426 1 98.75 200 LEU B O 1
ATOM 4057 N N . ILE B 1 201 ? -1.217 -14.953 -7.523 1 98.62 201 ILE B N 1
ATOM 4058 C CA . ILE B 1 201 ? -1.901 -15.688 -8.586 1 98.62 201 ILE B CA 1
ATOM 4059 C C . ILE B 1 201 ? -3.248 -16.188 -8.078 1 98.62 201 ILE B C 1
ATOM 4061 O O . ILE B 1 201 ? -4.281 -15.984 -8.719 1 98.62 201 ILE B O 1
ATOM 4065 N N . LYS B 1 202 ? -3.197 -16.828 -6.934 1 98.81 202 LYS B N 1
ATOM 4066 C CA . LYS B 1 202 ? -4.43 -17.312 -6.32 1 98.81 202 LYS B CA 1
ATOM 4067 C C . LYS B 1 202 ? -5.402 -16.172 -6.059 1 98.81 202 LYS B C 1
ATOM 4069 O O . LYS B 1 202 ? -6.598 -16.297 -6.336 1 98.81 202 LYS B O 1
ATOM 4074 N N . SER B 1 203 ? -4.879 -15.07 -5.559 1 98.88 203 SER B N 1
ATOM 4075 C CA . SER B 1 203 ? -5.723 -13.914 -5.27 1 98.88 203 SER B CA 1
ATOM 4076 C C . SER B 1 203 ? -6.359 -13.359 -6.539 1 98.88 203 SER B C 1
ATOM 4078 O O . SER B 1 203 ? -7.5 -12.891 -6.512 1 98.88 203 SER B O 1
ATOM 4080 N N . ALA B 1 204 ? -5.625 -13.328 -7.625 1 98.88 204 ALA B N 1
ATOM 4081 C CA . ALA B 1 204 ? -6.176 -12.852 -8.891 1 98.88 204 ALA B CA 1
ATOM 4082 C C . ALA B 1 204 ? -7.43 -13.633 -9.273 1 98.88 204 ALA B C 1
ATOM 4084 O O . ALA B 1 204 ? -8.453 -13.047 -9.633 1 98.88 204 ALA B O 1
ATOM 4085 N N . LEU B 1 205 ? -7.383 -14.938 -9.133 1 98.81 205 LEU B N 1
ATOM 4086 C CA . LEU B 1 205 ? -8.516 -15.805 -9.43 1 98.81 205 LEU B CA 1
ATOM 4087 C C . LEU B 1 205 ? -9.68 -15.523 -8.477 1 98.81 205 LEU B C 1
ATOM 4089 O O . LEU B 1 205 ? -10.82 -15.375 -8.914 1 98.81 205 LEU B O 1
ATOM 4093 N N . LEU B 1 206 ? -9.344 -15.406 -7.227 1 98.88 206 LEU B N 1
ATOM 4094 C CA . LEU B 1 206 ? -10.391 -15.25 -6.219 1 98.88 206 LEU B CA 1
ATOM 4095 C C . LEU B 1 206 ? -11.055 -13.883 -6.336 1 98.88 206 LEU B C 1
ATOM 4097 O O . LEU B 1 206 ? -12.25 -13.742 -6.074 1 98.88 206 LEU B O 1
ATOM 4101 N N . LEU B 1 207 ? -10.305 -12.875 -6.68 1 98.69 207 LEU B N 1
ATOM 4102 C CA . LEU B 1 207 ? -10.867 -11.539 -6.867 1 98.69 207 LEU B CA 1
ATOM 4103 C C . LEU B 1 207 ? -11.883 -11.531 -8 1 98.69 207 LEU B C 1
ATOM 4105 O O . LEU B 1 207 ? -13.008 -11.055 -7.828 1 98.69 207 LEU B O 1
ATOM 4109 N N . GLY B 1 208 ? -11.5 -12.055 -9.156 1 97.81 208 GLY B N 1
ATOM 4110 C CA . GLY B 1 208 ? -12.453 -12.156 -10.25 1 97.81 208 GLY B CA 1
ATOM 4111 C C . GLY B 1 208 ? -13.68 -12.969 -9.891 1 97.81 208 GLY B C 1
ATOM 4112 O O . GLY B 1 208 ? -14.805 -12.578 -10.211 1 97.81 208 GLY B O 1
ATOM 4113 N N . ASN B 1 209 ? -13.461 -14.07 -9.203 1 97.69 209 ASN B N 1
ATOM 4114 C CA . ASN B 1 209 ? -14.531 -14.969 -8.789 1 97.69 209 ASN B CA 1
ATOM 4115 C C . ASN B 1 209 ? -15.523 -14.281 -7.855 1 97.69 209 ASN B C 1
ATOM 4117 O O . ASN B 1 209 ? -16.734 -14.508 -7.945 1 97.69 209 ASN B O 1
ATOM 4121 N N . ARG B 1 210 ? -15.031 -13.43 -6.965 1 97.12 210 ARG B N 1
ATOM 4122 C CA . ARG B 1 210 ? -15.867 -12.812 -5.934 1 97.12 210 ARG B CA 1
ATOM 4123 C C . ARG B 1 210 ? -16.922 -11.906 -6.555 1 97.12 210 ARG B C 1
ATOM 4125 O O . ARG B 1 210 ? -17.953 -11.641 -5.938 1 97.12 210 ARG B O 1
ATOM 4132 N N . LEU B 1 211 ? -16.719 -11.453 -7.773 1 95.31 211 LEU B N 1
ATOM 4133 C CA . LEU B 1 211 ? -17.656 -10.57 -8.445 1 95.31 211 LEU B CA 1
ATOM 4134 C C . LEU B 1 211 ? -18.859 -11.344 -8.984 1 95.31 211 LEU B C 1
ATOM 4136 O O . LEU B 1 211 ? -19.859 -10.75 -9.383 1 95.31 211 LEU B O 1
ATOM 4140 N N . ARG B 1 212 ? -18.766 -12.648 -8.906 1 93.62 212 ARG B N 1
ATOM 4141 C CA . ARG B 1 212 ? -19.828 -13.484 -9.445 1 93.62 212 ARG B CA 1
ATOM 4142 C C . ARG B 1 212 ? -20.906 -13.75 -8.398 1 93.62 212 ARG B C 1
ATOM 4144 O O . ARG B 1 212 ? -20.609 -13.812 -7.203 1 93.62 212 ARG B O 1
ATOM 4151 N N . LYS B 1 213 ? -22.047 -14.039 -8.93 1 91.56 213 LYS B N 1
ATOM 4152 C CA . LYS B 1 213 ? -23.141 -14.406 -8.047 1 91.56 213 LYS B CA 1
ATOM 4153 C C . LYS B 1 213 ? -22.922 -15.789 -7.43 1 91.56 213 LYS B C 1
ATOM 4155 O O . LYS B 1 213 ? -23.312 -16.031 -6.289 1 91.56 213 LYS B O 1
ATOM 4160 N N . ASP B 1 214 ? -22.266 -16.703 -8.172 1 94.31 214 ASP B N 1
ATOM 4161 C CA . ASP B 1 214 ? -22.094 -18.078 -7.711 1 94.31 214 ASP B CA 1
ATOM 4162 C C . ASP B 1 214 ? -20.688 -18.281 -7.121 1 94.31 214 ASP B C 1
ATOM 4164 O O . ASP B 1 214 ? -20.188 -19.406 -7.098 1 94.31 214 ASP B O 1
ATOM 4168 N N . TRP B 1 215 ? -20.062 -17.203 -6.676 1 95.69 215 TRP B N 1
ATOM 4169 C CA . TRP B 1 215 ? -18.656 -17.25 -6.262 1 95.69 215 TRP B CA 1
ATOM 4170 C C . TRP B 1 215 ? -18.469 -18.234 -5.109 1 95.69 215 TRP B C 1
ATOM 4172 O O . TRP B 1 215 ? -17.453 -18.938 -5.039 1 95.69 215 TRP B O 1
ATOM 4182 N N . LYS B 1 216 ? -19.438 -18.359 -4.219 1 97.38 216 LYS B N 1
ATOM 4183 C CA . LYS B 1 216 ? -19.281 -19.219 -3.049 1 97.38 216 LYS B CA 1
ATOM 4184 C C . LYS B 1 216 ? -19.141 -20.672 -3.455 1 97.38 216 LYS B C 1
ATOM 4186 O O . LYS B 1 216 ? -18.359 -21.422 -2.852 1 97.38 216 LYS B O 1
ATOM 4191 N N . LYS B 1 217 ? -19.812 -21.078 -4.465 1 97.31 217 LYS B N 1
ATOM 4192 C CA . LYS B 1 217 ? -19.781 -22.469 -4.93 1 97.31 217 LYS B CA 1
ATOM 4193 C C . LYS B 1 217 ? -18.453 -22.812 -5.57 1 97.31 217 LYS B C 1
ATOM 4195 O O . LYS B 1 217 ? -18.031 -23.969 -5.555 1 97.31 217 LYS B O 1
ATOM 4200 N N . ARG B 1 218 ? -17.766 -21.797 -6.059 1 97.56 218 ARG B N 1
ATOM 4201 C CA . ARG B 1 218 ? -16.547 -22 -6.844 1 97.56 218 ARG B CA 1
ATOM 4202 C C . ARG B 1 218 ? -15.305 -21.828 -5.984 1 97.56 218 ARG B C 1
ATOM 4204 O O . ARG B 1 218 ? -14.219 -22.281 -6.355 1 97.56 218 ARG B O 1
ATOM 4211 N N . GLU B 1 219 ? -15.438 -21.219 -4.922 1 98.12 219 GLU B N 1
ATOM 4212 C CA . GLU B 1 219 ? -14.32 -20.641 -4.191 1 98.12 219 GLU B CA 1
ATOM 4213 C C . GLU B 1 219 ? -13.312 -21.703 -3.785 1 98.12 219 GLU B C 1
ATOM 4215 O O . GLU B 1 219 ? -12.102 -21.531 -3.975 1 98.12 219 GLU B O 1
ATOM 4220 N N . THR B 1 220 ? -13.734 -22.812 -3.268 1 98.3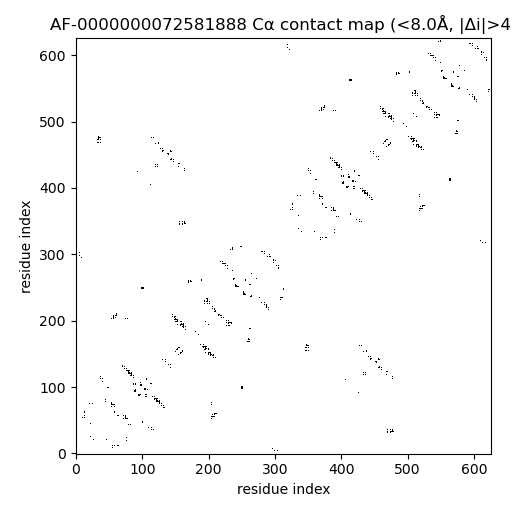1 220 THR B N 1
ATOM 4221 C CA . THR B 1 220 ? -12.844 -23.844 -2.746 1 98.31 220 THR B CA 1
ATOM 4222 C C . THR B 1 220 ? -12.008 -24.453 -3.871 1 98.31 220 THR B C 1
ATOM 4224 O O . THR B 1 220 ? -10.781 -24.547 -3.77 1 98.31 220 THR B O 1
ATOM 4227 N N . SER B 1 221 ? -12.68 -24.875 -4.914 1 98.38 221 SER B N 1
ATOM 4228 C CA . SER B 1 221 ? -11.984 -25.5 -6.035 1 98.38 221 SER B CA 1
ATOM 4229 C C . SER B 1 221 ? -11.062 -24.5 -6.734 1 98.38 221 SER B C 1
ATOM 4231 O O . SER B 1 221 ? -9.961 -24.859 -7.156 1 98.38 221 SER B O 1
ATOM 4233 N N . LEU B 1 222 ? -11.547 -23.312 -6.855 1 98.38 222 LEU B N 1
ATOM 4234 C CA . LEU B 1 222 ? -10.734 -22.297 -7.504 1 98.38 222 LEU B CA 1
ATOM 4235 C C . LEU B 1 222 ? -9.516 -21.953 -6.66 1 98.38 222 LEU B C 1
ATOM 4237 O O . LEU B 1 222 ? -8.445 -21.656 -7.199 1 98.38 222 LEU B O 1
ATOM 4241 N N . SER B 1 223 ? -9.68 -21.922 -5.348 1 98.62 223 SER B N 1
ATOM 4242 C CA . SER B 1 223 ? -8.555 -21.719 -4.441 1 98.62 223 SER B CA 1
ATOM 4243 C C . SER B 1 223 ? -7.496 -22.797 -4.621 1 98.62 223 SER B C 1
ATOM 4245 O O . SER B 1 223 ? -6.305 -22.5 -4.711 1 98.62 223 SER B O 1
ATOM 4247 N N . GLN B 1 224 ? -7.934 -24.016 -4.699 1 98.38 224 GLN B N 1
ATOM 4248 C CA . GLN B 1 224 ? -7.012 -25.125 -4.926 1 98.38 224 GLN B CA 1
ATOM 4249 C C . GLN B 1 224 ? -6.336 -25.016 -6.289 1 98.38 224 GLN B C 1
ATOM 4251 O O . GLN B 1 224 ? -5.133 -25.25 -6.414 1 98.38 224 GLN B O 1
ATOM 4256 N N . TYR B 1 225 ? -7.113 -24.688 -7.234 1 98.75 225 TYR B N 1
ATOM 4257 C CA . TYR B 1 225 ? -6.574 -24.469 -8.57 1 98.75 225 TYR B CA 1
ATOM 4258 C C . TYR B 1 225 ? -5.496 -23.391 -8.547 1 98.75 225 TYR B C 1
ATOM 4260 O O . TYR B 1 225 ? -4.43 -23.562 -9.148 1 98.75 225 TYR B O 1
ATOM 4268 N N . GLY B 1 226 ? -5.781 -22.281 -7.883 1 98.62 226 GLY B N 1
ATOM 4269 C CA . GLY B 1 226 ? -4.82 -21.203 -7.777 1 98.62 226 GLY B CA 1
ATOM 4270 C C . GLY B 1 226 ? -3.523 -21.609 -7.109 1 98.62 226 GLY B C 1
ATOM 4271 O O . GLY B 1 226 ? -2.441 -21.219 -7.543 1 98.62 226 GLY B O 1
ATOM 4272 N N . GLU B 1 227 ? -3.611 -22.375 -6.059 1 98.06 227 GLU B N 1
ATOM 4273 C CA . GLU B 1 227 ? -2.43 -22.859 -5.352 1 98.06 227 GLU B CA 1
ATOM 4274 C C . GLU B 1 227 ? -1.557 -23.719 -6.266 1 98.06 227 GLU B C 1
ATOM 4276 O O . GLU B 1 227 ? -0.344 -23.516 -6.348 1 98.06 227 GLU B O 1
ATOM 4281 N N . ASP B 1 228 ? -2.174 -24.625 -6.949 1 98.12 228 ASP B N 1
ATOM 4282 C CA . ASP B 1 228 ? -1.442 -25.516 -7.848 1 98.12 228 ASP B CA 1
ATOM 4283 C C . ASP B 1 228 ? -0.877 -24.75 -9.039 1 98.12 228 ASP B C 1
ATOM 4285 O O . ASP B 1 228 ? 0.219 -25.062 -9.516 1 98.12 228 ASP B O 1
ATOM 4289 N N . LEU B 1 229 ? -1.637 -23.859 -9.531 1 98.25 229 LEU B N 1
ATOM 4290 C CA . LEU B 1 229 ? -1.168 -23.047 -10.656 1 98.25 229 LEU B CA 1
ATOM 4291 C C . LEU B 1 229 ? 0.068 -22.25 -10.266 1 98.25 229 LEU B C 1
ATOM 4293 O O . LEU B 1 229 ? 1.008 -22.125 -11.055 1 98.25 229 LEU B O 1
ATOM 4297 N N . GLY B 1 230 ? 0.004 -21.656 -9.078 1 97.44 230 GLY B N 1
ATOM 4298 C CA . GLY B 1 230 ? 1.171 -20.938 -8.586 1 97.44 230 GLY B CA 1
ATOM 4299 C C . GLY B 1 230 ? 2.416 -21.812 -8.523 1 97.44 230 GLY B C 1
ATOM 4300 O O . GLY B 1 230 ? 3.504 -21.359 -8.898 1 97.44 230 GLY B O 1
ATOM 4301 N N . LEU B 1 231 ? 2.221 -23 -8.062 1 96.56 231 LEU B N 1
ATOM 4302 C CA . LEU B 1 231 ? 3.338 -23.938 -7.984 1 96.56 231 LEU B CA 1
ATOM 4303 C C . LEU B 1 231 ? 3.852 -24.281 -9.375 1 96.56 231 LEU B C 1
ATOM 4305 O O . LEU B 1 231 ? 5.062 -24.312 -9.609 1 96.56 231 LEU B O 1
ATOM 4309 N N . LEU B 1 232 ? 2.943 -24.562 -10.266 1 97.31 232 LEU B N 1
ATOM 4310 C CA . LEU B 1 232 ? 3.303 -24.859 -11.648 1 97.31 232 LEU B CA 1
ATOM 4311 C C . LEU B 1 232 ? 4.113 -23.719 -12.25 1 97.31 232 LEU B C 1
ATOM 4313 O O . LEU B 1 232 ? 5.125 -23.953 -12.922 1 97.31 232 LEU B O 1
ATOM 4317 N N . PHE B 1 233 ? 3.627 -22.531 -12.031 1 95.62 233 PHE B N 1
ATOM 4318 C CA . PHE B 1 233 ? 4.297 -21.344 -12.547 1 95.62 233 PHE B CA 1
ATOM 4319 C C . PHE B 1 233 ? 5.734 -21.281 -12.055 1 95.62 233 PHE B C 1
ATOM 4321 O O . PHE B 1 233 ? 6.652 -21 -12.836 1 95.62 233 PHE B O 1
ATOM 4328 N N . GLN B 1 234 ? 5.902 -21.531 -10.828 1 92.88 234 GLN B N 1
ATOM 4329 C CA . GLN B 1 234 ? 7.227 -21.391 -10.227 1 92.88 234 GLN B CA 1
ATOM 4330 C C . GLN B 1 234 ? 8.18 -22.469 -10.742 1 92.88 234 GLN B C 1
ATOM 4332 O O . GLN B 1 234 ? 9.312 -22.172 -11.125 1 92.88 234 GLN B O 1
ATOM 4337 N N . ILE B 1 235 ? 7.777 -23.703 -10.734 1 94.31 235 ILE B N 1
ATOM 4338 C CA . ILE B 1 235 ? 8.633 -24.797 -11.188 1 94.31 235 ILE B CA 1
ATOM 4339 C C . ILE B 1 235 ? 9.031 -24.578 -12.641 1 94.31 235 ILE B C 1
ATOM 4341 O O . ILE B 1 235 ? 10.195 -24.75 -13.008 1 94.31 235 ILE B O 1
ATOM 4345 N N . THR B 1 236 ? 8.07 -24.156 -13.398 1 93.94 236 THR B N 1
ATOM 4346 C CA . THR B 1 236 ? 8.336 -23.891 -14.805 1 93.94 236 THR B CA 1
ATOM 4347 C C . THR B 1 236 ? 9.344 -22.75 -14.969 1 93.94 236 THR B C 1
ATOM 4349 O O . THR B 1 236 ? 10.25 -22.844 -15.797 1 93.94 236 THR B O 1
ATOM 4352 N N . ASP B 1 237 ? 9.156 -21.703 -14.188 1 89 237 ASP B N 1
ATOM 4353 C CA . ASP B 1 237 ? 10.094 -20.578 -14.219 1 89 237 ASP B CA 1
ATOM 4354 C C . ASP B 1 237 ? 11.5 -21.031 -13.828 1 89 237 ASP B C 1
ATOM 4356 O O . ASP B 1 237 ? 12.484 -20.594 -14.422 1 89 237 ASP B O 1
ATOM 4360 N N . ASP B 1 238 ? 11.648 -21.859 -12.836 1 88.31 238 ASP B N 1
ATOM 4361 C CA . ASP B 1 238 ? 12.938 -22.375 -12.406 1 88.31 238 ASP B CA 1
ATOM 4362 C C . ASP B 1 238 ? 13.602 -23.203 -13.508 1 88.31 238 ASP B C 1
ATOM 4364 O O . ASP B 1 238 ? 14.812 -23.125 -13.703 1 88.31 238 ASP B O 1
ATOM 4368 N N . ILE B 1 239 ? 12.781 -23.984 -14.141 1 90.19 239 ILE B N 1
ATOM 4369 C CA . ILE B 1 239 ? 13.273 -24.812 -15.234 1 90.19 239 ILE B CA 1
ATOM 4370 C C . ILE B 1 239 ? 13.805 -23.922 -16.359 1 90.19 239 ILE B C 1
ATOM 4372 O O . ILE B 1 239 ? 14.906 -24.141 -16.859 1 90.19 239 ILE B O 1
ATOM 4376 N N . LEU B 1 240 ? 13.062 -22.891 -16.703 1 87.38 240 LEU B N 1
ATOM 4377 C CA . LEU B 1 240 ? 13.43 -21.969 -17.781 1 87.38 240 LEU B CA 1
ATOM 4378 C C . LEU B 1 240 ? 14.711 -21.219 -17.438 1 87.38 240 LEU B C 1
ATOM 4380 O O . LEU B 1 240 ? 15.508 -20.906 -18.312 1 87.38 240 LEU B O 1
ATOM 4384 N N . ASP B 1 241 ? 14.883 -20.875 -16.203 1 83.12 241 ASP B N 1
ATOM 4385 C CA . ASP B 1 241 ? 16.078 -20.156 -15.758 1 83.12 241 ASP B CA 1
ATOM 4386 C C . ASP B 1 241 ? 17.328 -21 -15.945 1 83.12 241 ASP B C 1
ATOM 4388 O O . ASP B 1 241 ? 18.406 -20.469 -16.188 1 83.12 241 ASP B O 1
ATOM 4392 N N . VAL B 1 242 ? 17.188 -22.266 -15.773 1 82.75 242 VAL B N 1
ATOM 4393 C CA . VAL B 1 242 ? 18.312 -23.172 -15.953 1 82.75 242 VAL B CA 1
ATOM 4394 C C . VAL B 1 242 ? 18.562 -23.406 -17.438 1 82.75 242 VAL B C 1
ATOM 4396 O O . VAL B 1 242 ? 19.719 -23.422 -17.891 1 82.75 242 VAL B O 1
ATOM 4399 N N . GLU B 1 243 ? 17.516 -23.469 -18.172 1 82.12 243 GLU B N 1
ATOM 4400 C CA . GLU B 1 243 ? 17.625 -23.859 -19.578 1 82.12 243 GLU B CA 1
ATOM 4401 C C . GLU B 1 243 ? 17.688 -22.641 -20.484 1 82.12 243 GLU B C 1
ATOM 4403 O O . GLU B 1 243 ? 18.125 -22.734 -21.625 1 82.12 243 GLU B O 1
ATOM 4408 N N . GLY B 1 244 ? 17.188 -21.531 -20.016 1 72.62 244 GLY B N 1
ATOM 4409 C CA . GLY B 1 244 ? 16.938 -20.406 -20.891 1 72.62 244 GLY B CA 1
ATOM 4410 C C . GLY B 1 244 ? 18.125 -19.484 -21.047 1 72.62 244 GLY B C 1
ATOM 4411 O O . GLY B 1 244 ? 19.125 -19.641 -20.359 1 72.62 244 GLY B O 1
ATOM 4412 N N . THR B 1 245 ? 18.016 -18.656 -22.219 1 67.38 245 THR B N 1
ATOM 4413 C CA . THR B 1 245 ? 18.953 -17.578 -22.5 1 67.38 245 THR B CA 1
ATOM 4414 C C . THR B 1 245 ? 18.391 -16.234 -22.062 1 67.38 245 THR B C 1
ATOM 4416 O O . THR B 1 245 ? 17.203 -16.125 -21.75 1 67.38 245 THR B O 1
ATOM 4419 N N . GLN B 1 246 ? 19.281 -15.242 -21.922 1 63.31 246 GLN B N 1
ATOM 4420 C CA . GLN B 1 246 ? 18.859 -13.891 -21.578 1 63.31 246 GLN B CA 1
ATOM 4421 C C . GLN B 1 246 ? 17.734 -13.414 -22.484 1 63.31 246 GLN B C 1
ATOM 4423 O O . GLN B 1 246 ? 16.781 -12.781 -22.016 1 63.31 246 GLN B O 1
ATOM 4428 N N . GLU B 1 247 ? 17.844 -13.609 -23.656 1 59.53 247 GLU B N 1
ATOM 4429 C CA . GLU B 1 247 ? 16.875 -13.18 -24.656 1 59.53 247 GLU B CA 1
ATOM 4430 C C . GLU B 1 247 ? 15.5 -13.781 -24.391 1 59.53 247 GLU B C 1
ATOM 4432 O O . GLU B 1 247 ? 14.484 -13.094 -24.5 1 59.53 247 GLU B O 1
ATOM 4437 N N . SER B 1 248 ? 15.555 -14.883 -23.891 1 63.84 248 SER B N 1
ATOM 4438 C CA . SER B 1 248 ? 14.297 -15.594 -23.703 1 63.84 248 SER B CA 1
ATOM 4439 C C . SER B 1 248 ? 13.664 -15.227 -22.359 1 63.84 248 SER B C 1
ATOM 4441 O O . SER B 1 248 ? 12.445 -15.164 -22.234 1 63.84 248 SER B O 1
ATOM 4443 N N . LEU B 1 249 ? 14.531 -14.797 -21.422 1 67.06 249 LEU B N 1
ATOM 4444 C CA . LEU B 1 249 ? 14.031 -14.617 -20.062 1 67.06 249 LEU B CA 1
ATOM 4445 C C . LEU B 1 249 ? 13.75 -13.148 -19.781 1 67.06 249 LEU B C 1
ATOM 4447 O O . LEU B 1 249 ? 12.961 -12.828 -18.875 1 67.06 249 LEU B O 1
ATOM 4451 N N . GLY B 1 250 ? 14.32 -12.289 -20.719 1 62.47 250 GLY B N 1
ATOM 4452 C CA . GLY B 1 250 ? 14.164 -10.859 -20.516 1 62.47 250 GLY B CA 1
ATOM 4453 C C . GLY B 1 250 ? 14.859 -10.359 -19.25 1 62.47 250 GLY B C 1
ATOM 4454 O O . GLY B 1 250 ? 14.625 -9.234 -18.812 1 62.47 250 GLY B O 1
ATOM 4455 N N . LYS B 1 251 ? 15.445 -11.305 -18.531 1 66.19 251 LYS B N 1
ATOM 4456 C CA . LYS B 1 251 ? 16.281 -11.016 -17.359 1 66.19 251 LYS B CA 1
ATOM 4457 C C . LYS B 1 251 ? 17.625 -11.734 -17.453 1 66.19 251 LYS B C 1
ATOM 4459 O O . LYS B 1 251 ? 17.859 -12.492 -18.391 1 66.19 251 LYS B O 1
ATOM 4464 N N . THR B 1 252 ? 18.547 -11.328 -16.562 1 67.12 252 THR B N 1
ATOM 4465 C CA . THR B 1 252 ? 19.859 -11.969 -16.562 1 67.12 252 THR B CA 1
ATOM 4466 C C . THR B 1 252 ? 19.75 -13.453 -16.203 1 67.12 252 THR B C 1
ATOM 4468 O O . THR B 1 252 ? 19.312 -13.805 -15.109 1 67.12 252 THR B O 1
ATOM 4471 N N . PRO B 1 253 ? 20.016 -14.344 -17.234 1 62.41 253 PRO B N 1
ATOM 4472 C CA . PRO B 1 253 ? 19.938 -15.781 -16.969 1 62.41 253 PRO B CA 1
ATOM 4473 C C . PRO B 1 253 ? 20.953 -16.234 -15.914 1 62.41 253 PRO B C 1
ATOM 4475 O O . PRO B 1 253 ? 22 -15.586 -15.742 1 62.41 253 PRO B O 1
ATOM 4478 N N . GLY B 1 254 ? 20.688 -17.281 -15.305 1 63.5 254 GLY B N 1
ATOM 4479 C CA . GLY B 1 254 ? 21.656 -17.922 -14.414 1 63.5 254 GLY B CA 1
ATOM 4480 C C . GLY B 1 254 ? 21.859 -17.141 -13.125 1 63.5 254 GLY B C 1
ATOM 4481 O O . GLY B 1 254 ? 22.828 -17.391 -12.391 1 63.5 254 GLY B O 1
ATOM 4482 N N . LYS B 1 255 ? 21.047 -16.234 -12.906 1 65.56 255 LYS B N 1
ATOM 4483 C CA . LYS B 1 255 ? 21.203 -15.398 -11.719 1 65.56 255 LYS B CA 1
ATOM 4484 C C . LYS B 1 255 ? 21.047 -16.219 -10.445 1 65.56 255 LYS B C 1
ATOM 4486 O O . LYS B 1 255 ? 21.734 -15.969 -9.445 1 65.56 255 LYS B O 1
ATOM 4491 N N . ASP B 1 256 ? 20.172 -17.172 -10.57 1 66.31 256 ASP B N 1
ATOM 4492 C CA . ASP B 1 256 ? 19.938 -18 -9.391 1 66.31 256 ASP B CA 1
ATOM 4493 C C . ASP B 1 256 ? 21.172 -18.797 -9.008 1 66.31 256 ASP B C 1
ATOM 4495 O O . ASP B 1 256 ? 21.484 -18.938 -7.82 1 66.31 256 ASP B O 1
ATOM 4499 N N . GLN B 1 257 ? 21.719 -19.266 -9.953 1 63.81 257 GLN B N 1
ATOM 4500 C CA . GLN B 1 257 ? 22.953 -20.016 -9.688 1 63.81 257 GLN B CA 1
ATOM 4501 C C . GLN B 1 257 ? 24.031 -19.094 -9.141 1 63.81 257 GLN B C 1
ATOM 4503 O O . GLN B 1 257 ? 24.766 -19.469 -8.219 1 63.81 257 GLN B O 1
ATOM 4508 N N . LYS B 1 258 ? 24.047 -17.906 -9.609 1 64 258 LYS B N 1
ATOM 4509 C CA . LYS B 1 258 ? 25.078 -16.969 -9.195 1 64 258 LYS B CA 1
ATOM 4510 C C . LYS B 1 258 ? 24.812 -16.453 -7.781 1 64 258 LYS B C 1
ATOM 4512 O O . LYS B 1 258 ? 25.766 -16.219 -7.02 1 64 258 LYS B O 1
ATOM 4517 N N . SER B 1 259 ? 23.594 -16.391 -7.535 1 64.44 259 SER B N 1
ATOM 4518 C CA . SER B 1 259 ? 23.219 -15.844 -6.23 1 64.44 259 SER B CA 1
ATOM 4519 C C . SER B 1 259 ? 23.156 -16.938 -5.172 1 64.44 259 SER B C 1
ATOM 4521 O O . SER B 1 259 ? 23.094 -16.641 -3.975 1 64.44 259 SER B O 1
ATOM 4523 N N . GLY B 1 260 ? 23.281 -18.266 -5.684 1 68.06 260 GLY B N 1
ATOM 4524 C CA . GLY B 1 260 ? 23.188 -19.359 -4.746 1 68.06 260 GLY B CA 1
ATOM 4525 C C . GLY B 1 260 ? 21.766 -19.656 -4.312 1 68.06 260 GLY B C 1
ATOM 4526 O O . GLY B 1 260 ? 21.531 -20.328 -3.301 1 68.06 260 GLY B O 1
ATOM 4527 N N . LYS B 1 261 ? 20.875 -19.219 -5.094 1 76.38 261 LYS B N 1
ATOM 4528 C CA . LYS B 1 261 ? 19.469 -19.438 -4.754 1 76.38 261 LYS B CA 1
ATOM 4529 C C . LYS B 1 261 ? 19.094 -20.906 -4.93 1 76.38 261 LYS B C 1
ATOM 4531 O O . LYS B 1 261 ? 19.5 -21.547 -5.895 1 76.38 261 LYS B O 1
ATOM 4536 N N . ILE B 1 262 ? 18.391 -21.359 -3.949 1 81.62 262 ILE B N 1
ATOM 4537 C CA . ILE B 1 262 ? 17.906 -22.734 -4.02 1 81.62 262 ILE B CA 1
ATOM 4538 C C . ILE B 1 262 ? 16.672 -22.797 -4.91 1 81.62 262 ILE B C 1
ATOM 4540 O O . ILE B 1 262 ? 15.727 -22.031 -4.73 1 81.62 262 ILE B O 1
ATOM 4544 N N . THR B 1 263 ? 16.734 -23.672 -5.922 1 88.5 263 THR B N 1
ATOM 4545 C CA . THR B 1 263 ? 15.625 -23.797 -6.852 1 88.5 263 THR B CA 1
ATOM 4546 C C . THR B 1 263 ? 15.141 -25.25 -6.918 1 88.5 263 THR B C 1
ATOM 4548 O O . THR B 1 263 ? 15.781 -26.156 -6.367 1 88.5 263 THR B O 1
ATOM 4551 N N . TYR B 1 264 ? 14.016 -25.5 -7.535 1 91.88 264 TYR B N 1
ATOM 4552 C CA . TYR B 1 264 ? 13.422 -26.828 -7.629 1 91.88 264 TYR B CA 1
ATOM 4553 C C . TYR B 1 264 ? 14.344 -27.797 -8.367 1 91.88 264 TYR B C 1
ATOM 4555 O O . TYR B 1 264 ? 14.602 -28.906 -7.891 1 91.88 264 TYR B O 1
ATOM 4563 N N . PRO B 1 265 ? 14.906 -27.297 -9.484 1 91.75 265 PRO B N 1
ATOM 4564 C CA . PRO B 1 265 ? 15.812 -28.234 -10.172 1 91.75 265 PRO B CA 1
ATOM 4565 C C . PRO B 1 265 ? 17.047 -28.578 -9.344 1 91.75 265 PRO B C 1
ATOM 4567 O O . PRO B 1 265 ? 17.562 -29.703 -9.43 1 91.75 265 PRO B O 1
ATOM 4570 N N . MET B 1 266 ? 17.484 -27.594 -8.617 1 86.31 266 MET B N 1
ATOM 4571 C CA . MET B 1 266 ? 18.641 -27.844 -7.746 1 86.31 266 MET B CA 1
ATOM 4572 C C . MET B 1 266 ? 18.312 -28.891 -6.688 1 86.31 266 MET B C 1
ATOM 4574 O O . MET B 1 266 ? 19.141 -29.734 -6.371 1 86.31 266 MET B O 1
ATOM 4578 N N . LEU B 1 267 ? 17.125 -28.922 -6.18 1 88.5 267 LEU B N 1
ATOM 4579 C CA . LEU B 1 267 ? 16.734 -29.781 -5.07 1 88.5 267 LEU B CA 1
ATOM 4580 C C . LEU B 1 267 ? 16.234 -31.125 -5.582 1 88.5 267 LEU B C 1
ATOM 4582 O O . LEU B 1 267 ? 16.469 -32.156 -4.945 1 88.5 267 LEU B O 1
ATOM 4586 N N . PHE B 1 268 ? 15.539 -31.109 -6.754 1 92.75 268 PHE B N 1
ATOM 4587 C CA . PHE B 1 268 ? 14.805 -32.312 -7.156 1 92.75 268 PHE B CA 1
ATOM 4588 C C . PHE B 1 268 ? 15.391 -32.906 -8.438 1 92.75 268 PHE B C 1
ATOM 4590 O O . PHE B 1 268 ? 15.125 -34.062 -8.781 1 92.75 268 PHE B O 1
ATOM 4597 N N . GLY B 1 269 ? 16.203 -32.094 -9.133 1 92.69 269 GLY B N 1
ATOM 4598 C CA . GLY B 1 269 ? 16.672 -32.469 -10.453 1 92.69 269 GLY B CA 1
ATOM 4599 C C . GLY B 1 269 ? 15.711 -32.094 -11.562 1 92.69 269 GLY B C 1
ATOM 4600 O O . GLY B 1 269 ? 14.508 -32 -11.344 1 92.69 269 GLY B O 1
ATOM 4601 N N . MET B 1 270 ? 16.25 -32.031 -12.719 1 94.06 270 MET B N 1
ATOM 4602 C CA . MET B 1 270 ? 15.5 -31.562 -13.875 1 94.06 270 MET B CA 1
ATOM 4603 C C . MET B 1 270 ? 14.398 -32.531 -14.258 1 94.06 270 MET B C 1
ATOM 4605 O O . MET B 1 270 ? 13.258 -32.156 -14.508 1 94.06 270 MET B O 1
ATOM 4609 N N . ASP B 1 271 ? 14.719 -33.781 -14.234 1 95.81 271 ASP B N 1
ATOM 4610 C CA . ASP B 1 271 ? 13.766 -34.812 -14.664 1 95.81 271 ASP B CA 1
ATOM 4611 C C . ASP B 1 271 ? 12.555 -34.844 -13.734 1 95.81 271 ASP B C 1
ATOM 4613 O O . ASP B 1 271 ? 11.414 -34.906 -14.203 1 95.81 271 ASP B O 1
ATOM 4617 N N . ARG B 1 272 ? 12.789 -34.812 -12.492 1 96.19 272 ARG B N 1
ATOM 4618 C CA . ARG B 1 272 ? 11.703 -34.812 -11.523 1 96.19 272 ARG B CA 1
ATOM 4619 C C . ARG B 1 272 ? 10.852 -33.562 -11.648 1 96.19 272 ARG B C 1
ATOM 4621 O O . ARG B 1 272 ? 9.625 -33.625 -11.5 1 96.19 272 ARG B O 1
ATOM 4628 N N . CYS B 1 273 ? 11.5 -32.438 -11.844 1 95.81 273 CYS B N 1
ATOM 4629 C CA . CYS B 1 273 ? 10.766 -31.172 -12.016 1 95.81 273 CYS B CA 1
ATOM 4630 C C . CYS B 1 273 ? 9.836 -31.25 -13.219 1 95.81 273 CYS B C 1
ATOM 4632 O O . CYS B 1 273 ? 8.695 -30.797 -13.156 1 95.81 273 CYS B O 1
ATOM 4634 N N . LYS B 1 274 ? 10.312 -31.859 -14.297 1 95.62 274 LYS B N 1
ATOM 4635 C CA . LYS B 1 274 ? 9.484 -32 -15.484 1 95.62 274 LYS B CA 1
ATOM 4636 C C . LYS B 1 274 ? 8.289 -32.906 -15.227 1 95.62 274 LYS B C 1
ATOM 4638 O O . LYS B 1 274 ? 7.188 -32.656 -15.719 1 95.62 274 LYS B O 1
ATOM 4643 N N . LYS B 1 275 ? 8.531 -33.938 -14.453 1 97.25 275 LYS B N 1
ATOM 4644 C CA . LYS B 1 275 ? 7.441 -34.812 -14.07 1 97.25 275 LYS B CA 1
ATOM 4645 C C . LYS B 1 275 ? 6.426 -34.094 -13.188 1 97.25 275 LYS B C 1
ATOM 4647 O O . LYS B 1 275 ? 5.219 -34.312 -13.328 1 97.25 275 LYS B O 1
ATOM 4652 N N . MET B 1 276 ? 6.934 -33.312 -12.281 1 96.75 276 MET B N 1
ATOM 4653 C CA . MET B 1 276 ? 6.062 -32.5 -11.422 1 96.75 276 MET B CA 1
ATOM 4654 C C . MET B 1 276 ? 5.176 -31.578 -12.25 1 96.75 276 MET B C 1
ATOM 4656 O O . MET B 1 276 ? 3.992 -31.422 -11.945 1 96.75 276 MET B O 1
ATOM 4660 N N . VAL B 1 277 ? 5.746 -30.969 -13.219 1 97.12 277 VAL B N 1
ATOM 4661 C CA . VAL B 1 277 ? 5.008 -30.078 -14.109 1 97.12 277 VAL B CA 1
ATOM 4662 C C . VAL B 1 277 ? 3.855 -30.844 -14.758 1 97.12 277 VAL B C 1
ATOM 4664 O O . VAL B 1 277 ? 2.713 -30.375 -14.758 1 97.12 277 VAL B O 1
ATOM 4667 N N . GLU B 1 278 ? 4.141 -32.031 -15.266 1 97.19 278 GLU B N 1
ATOM 4668 C CA . GLU B 1 278 ? 3.127 -32.844 -15.922 1 97.19 278 GLU B CA 1
ATOM 4669 C C . GLU B 1 278 ? 2.014 -33.25 -14.953 1 97.19 278 GLU B C 1
ATOM 4671 O O . GLU B 1 278 ? 0.833 -33.188 -15.305 1 97.19 278 GLU B O 1
ATOM 4676 N N . GLU B 1 279 ? 2.414 -33.625 -13.797 1 97.94 279 GLU B N 1
ATOM 4677 C CA . GLU B 1 279 ? 1.449 -34 -12.781 1 97.94 279 GLU B CA 1
ATOM 4678 C C . GLU B 1 279 ? 0.557 -32.844 -12.383 1 97.94 279 GLU B C 1
ATOM 4680 O O . GLU B 1 279 ? -0.658 -33 -12.242 1 97.94 279 GLU B O 1
ATOM 4685 N N . LEU B 1 280 ? 1.153 -31.688 -12.188 1 97.88 280 LEU B N 1
ATOM 4686 C CA . LEU B 1 280 ? 0.4 -30.5 -11.828 1 97.88 280 LEU B CA 1
ATOM 4687 C C . LEU B 1 280 ? -0.576 -30.125 -12.938 1 97.88 280 LEU B C 1
ATOM 4689 O O . LEU B 1 280 ? -1.711 -29.719 -12.664 1 97.88 280 LEU B O 1
ATOM 4693 N N . GLN B 1 281 ? -0.143 -30.234 -14.18 1 97.62 281 GLN B N 1
ATOM 4694 C CA . GLN B 1 281 ? -1.023 -29.922 -15.305 1 97.62 281 GLN B CA 1
ATOM 4695 C C . GLN B 1 281 ? -2.262 -30.812 -15.289 1 97.62 281 GLN B C 1
ATOM 4697 O O . GLN B 1 281 ? -3.385 -30.344 -15.453 1 97.62 281 GLN B O 1
ATOM 4702 N N . LYS B 1 282 ? -2.029 -32.125 -15.078 1 97.88 282 LYS B N 1
ATOM 4703 C CA . LYS B 1 282 ? -3.141 -33.062 -15.023 1 97.88 282 LYS B CA 1
ATOM 4704 C C . LYS B 1 282 ? -4.094 -32.719 -13.883 1 97.88 282 LYS B C 1
ATOM 4706 O O . LYS B 1 282 ? -5.312 -32.719 -14.062 1 97.88 282 LYS B O 1
ATOM 4711 N N . ASN B 1 283 ? -3.557 -32.438 -12.727 1 98.06 283 ASN B N 1
ATOM 4712 C CA . ASN B 1 283 ? -4.367 -32.094 -11.562 1 98.06 283 ASN B CA 1
ATOM 4713 C C . ASN B 1 283 ? -5.176 -30.828 -11.789 1 98.06 283 ASN B C 1
ATOM 4715 O O . ASN B 1 283 ? -6.336 -30.75 -11.383 1 98.06 283 ASN B O 1
ATOM 4719 N N . LEU B 1 284 ? -4.539 -29.828 -12.344 1 98.56 284 LEU B N 1
ATOM 4720 C CA . LEU B 1 284 ? -5.188 -28.562 -12.609 1 98.56 284 LEU B CA 1
ATOM 4721 C C . LEU B 1 284 ? -6.352 -28.734 -13.586 1 98.56 284 LEU B C 1
ATOM 4723 O O . LEU B 1 284 ? -7.418 -28.141 -13.391 1 98.56 284 LEU B O 1
ATOM 4727 N N . ILE B 1 285 ? -6.156 -29.547 -14.633 1 97.62 285 ILE B N 1
ATOM 4728 C CA . ILE B 1 285 ? -7.211 -29.812 -15.602 1 97.62 285 ILE B CA 1
ATOM 4729 C C . ILE B 1 285 ? -8.383 -30.516 -14.906 1 97.62 285 ILE B C 1
ATOM 4731 O O . ILE B 1 285 ? -9.539 -30.141 -15.109 1 97.62 285 ILE B O 1
ATOM 4735 N N . PHE B 1 286 ? -8.031 -31.438 -14.062 1 97.88 286 PHE B N 1
ATOM 4736 C CA . PHE B 1 286 ? -9.055 -32.156 -13.32 1 97.88 286 PHE B CA 1
ATOM 4737 C C . PHE B 1 286 ? -9.828 -31.234 -12.398 1 97.88 286 PHE B C 1
ATOM 4739 O O . PHE B 1 286 ? -11.055 -31.219 -12.398 1 97.88 286 PHE B O 1
ATOM 4746 N N . THR B 1 287 ? -9.148 -30.391 -11.625 1 98.25 287 THR B N 1
ATOM 4747 C CA . THR B 1 287 ? -9.75 -29.469 -10.656 1 98.25 287 THR B CA 1
ATOM 4748 C C . THR B 1 287 ? -10.625 -28.453 -11.367 1 98.25 287 THR B C 1
ATOM 4750 O O . THR B 1 287 ? -11.656 -28.031 -10.836 1 98.25 287 THR B O 1
ATOM 4753 N N . SER B 1 288 ? -10.195 -28.031 -12.578 1 97.81 288 SER B N 1
ATOM 4754 C CA . SER B 1 288 ? -10.93 -27 -13.297 1 97.81 288 SER B CA 1
ATOM 4755 C C . SER B 1 288 ? -12.359 -27.438 -13.594 1 97.81 288 SER B C 1
ATOM 4757 O O . SER B 1 288 ? -13.266 -26.594 -13.672 1 97.81 288 SER B O 1
ATOM 4759 N N . SER B 1 289 ? -12.617 -28.719 -13.766 1 96.88 289 SER B N 1
ATOM 4760 C CA . SER B 1 289 ? -13.938 -29.25 -14.094 1 96.88 289 SER B CA 1
ATOM 4761 C C . SER B 1 289 ? -14.945 -28.938 -12.992 1 96.88 289 SER B C 1
ATOM 4763 O O . SER B 1 289 ? -16.156 -28.953 -13.219 1 96.88 289 SER B O 1
ATOM 4765 N N . ASP B 1 290 ? -14.461 -28.641 -11.812 1 97.12 290 ASP B N 1
ATOM 4766 C CA . ASP B 1 290 ? -15.32 -28.453 -10.648 1 97.12 290 ASP B CA 1
ATOM 4767 C C . ASP B 1 290 ? -15.945 -27.062 -10.648 1 97.12 290 ASP B C 1
ATOM 4769 O O . ASP B 1 290 ? -16.906 -26.797 -9.914 1 97.12 290 ASP B O 1
ATOM 4773 N N . PHE B 1 291 ? -15.406 -26.125 -11.469 1 97 291 PHE B N 1
ATOM 4774 C CA . PHE B 1 291 ? -15.93 -24.766 -11.305 1 97 291 PHE B CA 1
ATOM 4775 C C . PHE B 1 291 ? -16.219 -24.125 -12.656 1 97 291 PHE B C 1
ATOM 4777 O O . PHE B 1 291 ? -16.734 -23.016 -12.719 1 97 291 PHE B O 1
ATOM 4784 N N . VAL B 1 292 ? -15.898 -24.781 -13.742 1 95.81 292 VAL B N 1
ATOM 4785 C CA . VAL B 1 292 ? -16.172 -24.188 -15.047 1 95.81 292 VAL B CA 1
ATOM 4786 C C . VAL B 1 292 ? -17.625 -24.438 -15.445 1 95.81 292 VAL B C 1
ATOM 4788 O O . VAL B 1 292 ? -18.172 -25.5 -15.148 1 95.81 292 VAL B O 1
ATOM 4791 N N . SER B 1 293 ? -18.234 -23.422 -16.125 1 92.19 293 SER B N 1
ATOM 4792 C CA . SER B 1 293 ? -19.641 -23.547 -16.469 1 92.19 293 SER B CA 1
ATOM 4793 C C . SER B 1 293 ? -19.891 -23.266 -17.938 1 92.19 293 SER B C 1
ATOM 4795 O O . SER B 1 293 ? -20.938 -23.609 -18.484 1 92.19 293 SER B O 1
ATOM 4797 N N . THR B 1 294 ? -19.016 -22.625 -18.625 1 93.75 294 THR B N 1
ATOM 4798 C CA . THR B 1 294 ? -19.141 -22.297 -20.031 1 93.75 294 THR B CA 1
ATOM 4799 C C . THR B 1 294 ? -18.031 -22.938 -20.844 1 93.75 294 THR B C 1
ATOM 4801 O O . THR B 1 294 ? -17 -23.344 -20.297 1 93.75 294 THR B O 1
ATOM 4804 N N . GLU B 1 295 ? -18.156 -23.031 -22.094 1 93.94 295 GLU B N 1
ATOM 4805 C CA . GLU B 1 295 ? -17.125 -23.562 -22.984 1 93.94 295 GLU B CA 1
ATOM 4806 C C . GLU B 1 295 ? -15.875 -22.703 -22.938 1 93.94 295 GLU B C 1
ATOM 4808 O O . GLU B 1 295 ? -14.758 -23.219 -23 1 93.94 295 GLU B O 1
ATOM 4813 N N . GLU B 1 296 ? -16.047 -21.469 -22.906 1 94 296 GLU B N 1
ATOM 4814 C CA . GLU B 1 296 ? -14.93 -20.531 -22.844 1 94 296 GLU B CA 1
ATOM 4815 C C . GLU B 1 296 ? -14.102 -20.75 -21.578 1 94 296 GLU B C 1
ATOM 4817 O O . GLU B 1 296 ? -12.875 -20.812 -21.641 1 94 296 GLU B O 1
ATOM 4822 N N . GLU B 1 297 ? -14.781 -20.891 -20.469 1 95.38 297 GLU B N 1
ATOM 4823 C CA . GLU B 1 297 ? -14.102 -21.141 -19.203 1 95.38 297 GLU B CA 1
ATOM 4824 C C . GLU B 1 297 ? -13.367 -22.484 -19.25 1 95.38 297 GLU B C 1
ATOM 4826 O O . GLU B 1 297 ? -12.227 -22.594 -18.781 1 95.38 297 GLU B O 1
ATOM 4831 N N . GLN B 1 298 ? -14.109 -23.453 -19.75 1 96.12 298 GLN B N 1
ATOM 4832 C CA . GLN B 1 298 ? -13.508 -24.781 -19.844 1 96.12 298 GLN B CA 1
ATOM 4833 C C . GLN B 1 298 ? -12.219 -24.734 -20.656 1 96.12 298 GLN B C 1
ATOM 4835 O O . GLN B 1 298 ? -11.188 -25.25 -20.219 1 96.12 298 GLN B O 1
ATOM 4840 N N . THR B 1 299 ? -12.32 -24.125 -21.812 1 96.69 299 THR B N 1
ATOM 4841 C CA . THR B 1 299 ? -11.148 -24 -22.672 1 96.69 299 THR B CA 1
ATOM 4842 C C . THR B 1 299 ? -10.023 -23.266 -21.969 1 96.69 299 THR B C 1
ATOM 4844 O O . THR B 1 299 ? -8.875 -23.719 -21.969 1 96.69 299 THR B O 1
ATOM 4847 N N . PHE B 1 300 ? -10.297 -22.203 -21.359 1 97.44 300 PHE B N 1
ATOM 4848 C CA . PHE B 1 300 ? -9.281 -21.359 -20.75 1 97.44 300 PHE B CA 1
ATOM 4849 C C . PHE B 1 300 ? -8.586 -22.094 -19.609 1 97.44 300 PHE B C 1
ATOM 4851 O O . PHE B 1 300 ? -7.355 -22.203 -19.578 1 97.44 300 PHE B O 1
ATOM 4858 N N . PHE B 1 301 ? -9.359 -22.688 -18.656 1 98.06 301 PHE B N 1
ATOM 4859 C CA . PHE B 1 301 ? -8.797 -23.203 -17.422 1 98.06 301 PHE B CA 1
ATOM 4860 C C . PHE B 1 301 ? -8.172 -24.578 -17.641 1 98.06 301 PHE B C 1
ATOM 4862 O O . PHE B 1 301 ? -7.309 -25 -16.875 1 98.06 301 PHE B O 1
ATOM 4869 N N . GLN B 1 302 ? -8.547 -25.25 -18.688 1 97.5 302 GLN B N 1
ATOM 4870 C CA . GLN B 1 302 ? -7.934 -26.531 -18.984 1 97.5 302 GLN B CA 1
ATOM 4871 C C . GLN B 1 302 ? -6.652 -26.359 -19.797 1 97.5 302 GLN B C 1
ATOM 4873 O O . GLN B 1 302 ? -5.711 -27.141 -19.656 1 97.5 302 GLN B O 1
ATOM 4878 N N . GLU B 1 303 ? -6.598 -25.281 -20.594 1 97 303 GLU B N 1
ATOM 4879 C CA . GLU B 1 303 ? -5.441 -25.078 -21.453 1 97 303 GLU B CA 1
ATOM 4880 C C . GLU B 1 303 ? -4.398 -24.188 -20.781 1 97 303 GLU B C 1
ATOM 4882 O O . GLU B 1 303 ? -3.223 -24.203 -21.156 1 97 303 GLU B O 1
ATOM 4887 N N . LEU B 1 304 ? -4.781 -23.406 -19.828 1 97.19 304 LEU B N 1
ATOM 4888 C CA . LEU B 1 304 ? -3.863 -22.5 -19.156 1 97.19 304 LEU B CA 1
ATOM 4889 C C . LEU B 1 304 ? -2.693 -23.266 -18.547 1 97.19 304 LEU B C 1
ATOM 4891 O O . LEU B 1 304 ? -1.536 -22.875 -18.703 1 97.19 304 LEU B O 1
ATOM 4895 N N . PRO B 1 305 ? -2.957 -24.422 -17.812 1 97.12 305 PRO B N 1
ATOM 4896 C CA . PRO B 1 305 ? -1.826 -25.156 -17.25 1 97.12 305 PRO B CA 1
ATOM 4897 C C . PRO B 1 305 ? -0.845 -25.641 -18.312 1 97.12 305 PRO B C 1
ATOM 4899 O O . PRO B 1 305 ? 0.363 -25.688 -18.078 1 97.12 305 PRO B O 1
ATOM 4902 N N . ILE B 1 306 ? -1.352 -25.938 -19.469 1 95.38 306 ILE B N 1
ATOM 4903 C CA . ILE B 1 306 ? -0.505 -26.391 -20.562 1 95.38 306 ILE B CA 1
ATOM 4904 C C . ILE B 1 306 ? 0.329 -25.219 -21.078 1 95.38 306 ILE B C 1
ATOM 4906 O O . ILE B 1 306 ? 1.537 -25.359 -21.297 1 95.38 306 ILE B O 1
ATOM 4910 N N . TYR B 1 307 ? -0.32 -24.125 -21.219 1 94.19 307 TYR B N 1
ATOM 4911 C CA . TYR B 1 307 ? 0.348 -22.906 -21.656 1 94.19 307 TYR B CA 1
ATOM 4912 C C . TYR B 1 307 ? 1.475 -22.531 -20.703 1 94.19 307 TYR B C 1
ATOM 4914 O O . TYR B 1 307 ? 2.582 -22.203 -21.141 1 94.19 307 TYR B O 1
ATOM 4922 N N . ILE B 1 308 ? 1.225 -22.594 -19.422 1 93.56 308 ILE B N 1
ATOM 4923 C CA . ILE B 1 308 ? 2.205 -22.219 -18.406 1 93.56 308 ILE B CA 1
ATOM 4924 C C . ILE B 1 308 ? 3.352 -23.219 -18.391 1 93.56 308 ILE B C 1
ATOM 4926 O O . ILE B 1 308 ? 4.52 -22.844 -18.281 1 93.56 308 ILE B O 1
ATOM 4930 N N . GLY B 1 309 ? 3.008 -24.484 -18.484 1 90.56 309 GLY B N 1
ATOM 4931 C CA . GLY B 1 309 ? 4.008 -25.531 -18.406 1 90.56 309 GLY B CA 1
ATOM 4932 C C . GLY B 1 309 ? 4.902 -25.594 -19.641 1 90.56 309 GLY B C 1
ATOM 4933 O O . GLY B 1 309 ? 6.008 -26.141 -19.578 1 90.56 309 GLY B O 1
ATOM 4934 N N . GLN B 1 310 ? 4.398 -25.047 -20.766 1 81.69 310 GLN B N 1
ATOM 4935 C CA . GLN B 1 310 ? 5.148 -25.172 -22.016 1 81.69 310 GLN B CA 1
ATOM 4936 C C . GLN B 1 310 ? 5.707 -23.812 -22.453 1 81.69 310 GLN B C 1
ATOM 4938 O O . GLN B 1 310 ? 6.289 -23.703 -23.531 1 81.69 310 GLN B O 1
ATOM 4943 N N . ARG B 1 311 ? 5.383 -22.953 -21.641 1 69.19 311 ARG B N 1
ATOM 4944 C CA . ARG B 1 311 ? 5.754 -21.594 -22.047 1 69.19 311 ARG B CA 1
ATOM 4945 C C . ARG B 1 311 ? 7.266 -21.469 -22.219 1 69.19 311 ARG B C 1
ATOM 4947 O O . ARG B 1 311 ? 8.031 -22.156 -21.547 1 69.19 311 ARG B O 1
ATOM 4954 N N . LYS B 1 312 ? 7.609 -20.969 -23.375 1 59.38 312 LYS B N 1
ATOM 4955 C CA . LYS B 1 312 ? 8.969 -20.484 -23.641 1 59.38 312 LYS B CA 1
ATOM 4956 C C . LYS B 1 312 ? 9.078 -18.984 -23.375 1 59.38 312 LYS B C 1
ATOM 4958 O O . LYS B 1 312 ? 8.102 -18.25 -23.516 1 59.38 312 LYS B O 1
ATOM 4963 N N . ASN B 1 313 ? 9.664 -18.531 -22.266 1 48.34 313 ASN B N 1
ATOM 4964 C CA . ASN B 1 313 ? 9.672 -17.094 -21.984 1 48.34 313 ASN B CA 1
ATOM 4965 C C . ASN B 1 313 ? 9.812 -16.266 -23.266 1 48.34 313 ASN B C 1
ATOM 4967 O O . ASN B 1 313 ? 10.469 -16.703 -24.219 1 48.34 313 ASN B O 1
#

Sequence (626 aa):
MNSSSFSKIFHSYKSTFENFLNSQTLSILSKQSAPELFEAMKYSLVAGGKRLRPVLALAAFGGLQNETQNVLLLGASLECIHTYSLIHDDLPSMDNDDFRRGLPTLHKKFSESTAILAGDALNSFAFYFISWIRVENGDHFLHRNLLEILHAGCGAPGMVSGQVYDLQMERENVKENDSTNQSDKIEMLQLTHRLKTGALIKSALLLGNRLRKDWKKRETSLSQYGEDLGLLFQITDDILDVEGTQESLGKTPGKDQKSGKITYPMLFGMDRCKKMVEELQKNLIFTSSDFVSTEEEQTFFQELPIYIGQRKNMNSSSFSKIFHSYKSTFENFLNSQTLSILSKQSAPELFEAMKYSLVAGGKRLRPVLALAAFGGLQNETQNVLLLGASLECIHTYSLIHDDLPSMDNDDFRRGLPTLHKKFSESTAILAGDALNSFAFYFISWIRVENGDHFLHRNLLEILHAGCGAPGMVSGQVYDLQMERENVKENDSTNQSDKIEMLQLTHRLKTGALIKSALLLGNRLRKDWKKRETSLSQYGEDLGLLFQITDDILDVEGTQESLGKTPGKDQKSGKITYPMLFGMDRCKKMVEELQKNLIFTSSDFVSTEEEQTFFQELPIYIGQRKN

Solvent-accessible surface area (backbone atoms only — not comparable to full-atom values): 31292 Å² total; per-residue (Å²): 131,66,68,60,57,39,50,49,53,53,48,50,44,35,50,53,43,49,51,44,41,67,60,48,51,46,50,54,46,47,74,38,26,41,67,71,51,29,52,53,42,48,55,62,63,69,53,61,76,80,51,58,49,31,30,40,12,31,53,47,48,68,46,85,50,96,73,37,63,50,42,47,35,50,20,51,17,46,47,27,41,53,47,20,52,52,45,53,45,33,30,78,70,59,65,45,43,65,46,48,68,77,34,64,22,52,43,71,70,65,30,58,46,56,25,50,46,31,22,54,26,27,49,40,47,22,58,38,38,54,41,69,46,75,76,59,92,78,47,80,52,51,64,34,51,46,38,50,41,48,35,44,6,58,12,32,60,4,23,43,25,10,49,52,45,47,53,50,48,33,56,46,49,70,60,61,57,74,78,64,52,67,66,59,50,51,51,50,51,51,52,20,43,46,14,44,52,8,22,41,47,24,24,23,33,49,53,15,22,61,74,34,92,63,24,79,79,29,44,64,52,50,49,52,38,20,49,50,48,22,51,39,47,48,51,37,50,46,51,42,41,74,73,44,49,41,83,40,61,32,33,78,50,50,47,45,68,74,59,48,46,87,44,57,43,78,76,61,30,62,68,51,46,54,50,49,42,54,52,45,32,55,51,39,37,58,43,38,67,71,61,46,85,47,72,67,42,43,44,42,50,46,42,44,44,52,51,54,64,61,56,73,98,132,66,65,60,56,38,50,51,52,52,47,50,43,36,50,53,46,50,49,44,42,66,59,49,51,46,50,54,47,46,75,38,26,41,67,70,50,29,53,53,40,48,56,63,63,69,53,61,76,81,50,58,47,32,32,40,12,31,52,47,47,66,48,83,52,97,75,38,64,49,42,48,38,50,21,52,18,46,47,27,42,53,48,21,53,52,44,53,43,30,31,78,71,59,64,45,43,65,46,49,66,77,33,64,20,52,43,72,70,65,31,58,48,55,26,51,46,30,21,56,25,27,48,39,46,21,58,38,38,55,41,69,46,75,75,60,93,78,47,81,53,50,64,34,52,48,37,50,41,48,34,45,6,58,12,32,60,4,22,43,27,10,48,52,45,49,52,48,50,32,57,44,50,70,60,61,58,74,79,64,52,68,67,57,52,51,52,49,48,51,51,20,43,45,15,44,52,8,22,41,47,24,25,24,33,50,52,14,21,61,76,34,93,64,24,78,80,29,44,65,52,50,48,52,40,20,49,49,48,22,51,40,48,49,52,37,51,46,51,42,40,72,71,43,49,41,83,39,62,33,34,78,51,50,46,46,68,74,59,47,46,86,43,59,44,78,76,60,30,62,68,51,46,54,50,48,44,53,51,45,33,53,50,40,37,58,43,37,67,71,60,45,85,47,69,67,43,43,44,41,50,47,43,45,45,51,50,54,63,62,55,71,98

Secondary structure (DSSP, 8-state):
--HHHHHHHHHHHHHHHHHHIIIIIHHHHHHHS-HHHHHHHHHHHTS----HHHHHHHHHHTSS-TT-HHHHHHHHHHHHHHHHHHHHHTSTTTT--SEETTEE-HHHHS-HHHHHHHHHHHHHHHHHHHHTPPP-TT-TTHHHHHHHHHHHHHSTTTHHHHHHHHHHHHHHHHTT-TTS-HHHHHHHHHHHHIIIIIHHHHHHHHHHHHTSTTHHHHHHHHHHHHHHHHHHHHHHHHHHHHH--HHHHSS-TTHHHHHT---HHHHH-HHHHHHHHHHHHHHHHHHHTTT--SHHHHHHHHHHHHHHHH---/--HHHHHHHHHHHHHHHHHHIIIIIHHHHHHHS-HHHHHHHHHHHTS----HHHHHHHHHHTSS-S--HHHHHHHHHHHHHHHHHHHHHTSTTTT--SEETTEE-HHHHS-HHHHHHHHHHHHHHHHHHHHTPPP-TT-TTHHHHHHHHHHHHHSTTTHHHHHHHHHHHHHHHHTT-TTS-HHHHHHHHHHHHIIIIIHHHHHHHHHHHHTSTTHHHHHHHHHHHHHHHHHHHHHHHHHHHHH--HHHHSS-TTHHHHHT---HHHHH-HHHHHHHHHHHHHHHHHHHTTT--SHHHHHHHHHHHHHHHH---